Protein AF-0000000083153608 (afdb_homodimer)

Solvent-accessible surface area (backbone atoms only — not comparable to full-atom values): 34907 Å² total; per-residue (Å²): 71,57,31,34,31,32,34,51,90,49,41,59,46,81,42,80,41,82,77,80,78,52,53,48,56,18,27,25,26,40,31,44,15,22,18,62,58,73,62,47,35,46,51,29,37,45,36,72,68,65,76,63,88,48,70,56,40,60,55,34,66,83,38,33,30,52,26,29,13,28,4,29,33,32,61,43,64,15,85,70,46,63,74,66,52,63,70,40,47,33,28,23,32,25,62,75,65,40,88,43,17,21,40,23,45,51,22,41,26,44,56,56,38,36,26,51,46,38,88,87,58,53,43,72,40,40,10,50,30,37,58,31,41,50,35,22,46,44,40,44,39,65,67,65,56,49,57,46,59,55,45,44,44,91,56,79,41,47,33,37,29,32,32,19,27,38,64,38,24,38,35,34,46,45,49,32,53,53,5,43,43,24,27,35,44,28,26,24,58,92,21,37,71,60,40,60,75,64,57,51,60,93,57,40,24,46,77,37,55,48,87,70,37,51,68,52,30,35,49,46,51,53,50,47,38,44,74,58,73,37,92,68,32,47,41,33,39,30,60,61,77,42,73,60,57,48,53,25,47,33,71,56,39,31,78,70,14,40,40,35,26,64,51,88,77,86,80,80,35,71,63,26,39,80,47,67,36,57,58,54,11,38,68,52,37,87,96,47,61,77,32,35,59,39,33,28,53,49,27,52,46,48,31,52,25,47,64,73,65,69,41,75,55,49,51,67,44,80,43,66,44,7,60,75,25,47,36,60,51,41,46,38,49,74,70,61,66,60,66,48,47,36,52,30,24,42,35,65,52,16,87,92,49,128,74,55,31,34,32,32,32,51,88,48,40,59,47,80,42,80,40,80,76,79,78,53,52,47,57,18,27,25,26,41,33,44,17,22,16,63,57,72,62,46,35,47,49,27,38,44,36,72,67,65,77,62,88,49,70,57,40,59,57,33,66,83,37,33,30,52,26,29,14,26,5,28,30,32,61,44,63,16,83,70,47,63,74,68,52,62,71,41,47,31,30,23,31,26,62,75,66,39,88,43,18,22,39,22,46,50,23,39,25,43,54,54,36,38,26,50,45,40,88,87,58,51,43,70,40,40,12,49,30,37,58,30,41,50,34,22,46,45,40,45,38,66,68,66,58,48,56,45,58,55,45,44,45,91,59,79,40,47,33,37,29,34,30,19,26,38,64,39,24,38,36,34,46,46,49,32,52,52,6,43,42,23,28,35,44,28,25,25,56,93,24,38,72,61,41,59,76,62,57,50,60,93,59,41,23,46,77,38,55,49,85,68,38,50,69,53,30,34,50,45,52,54,51,47,37,43,75,58,73,37,92,69,32,46,40,33,38,32,57,61,77,41,72,60,57,48,54,26,47,33,72,55,38,32,79,70,13,39,41,33,25,64,51,87,76,85,80,82,37,70,63,25,40,81,46,68,38,58,59,53,10,37,67,50,36,86,96,46,61,77,32,36,59,39,32,28,49,48,28,51,46,49,29,53,25,47,64,73,64,69,42,75,55,49,52,69,45,81,43,65,45,7,61,74,26,47,36,60,51,42,47,38,50,75,70,61,67,61,65,47,47,37,51,29,25,41,35,67,51,16,88,92,49,127

InterPro domains:
  IPR011032 GroES-like superfamily [SSF50129] (9-169)
  IPR013154 Alcohol dehydrogenase-like, N-terminal [PF08240] (24-118)
  IPR020843 Enoylreductase domain [SM00829] (9-341)
  IPR036291 NAD(P)-binding domain superfamily [SSF51735] (121-262)
  IPR047122 Trans-enoyl reductase-like [PTHR45348] (12-350)
  IPR047122 Trans-enoyl reductase-like [cd08249] (1-347)

Secondary structure (DSSP, 8-state):
-EEEEEETTTEEEEEE-PPP---TTEEEEEEEEEE--THHHHHHHHHHTT----HHHHHHHT-B----EEEEEEEEE-TT--S--TT-EEEEEPPTTSSS-SSBSEEEEEGGGEEE--TTS-HHHHTTSHHHHHHHHIIIIIIS-PPPTTS--SS---EEEETTTSHHHHHHHHHHHHTT---EEEEESTTHHHHHTT--GGGT-EEEEGGG-HHHHHHHHHHHHHHTT-S---EEEESS-SHHHHHHHHHHSPTT-EEEESS------TTSEEEE--GGGGGT-TTS---HHHHHHHHHHHHHHHHHTS-----EEE-TTGGGGHHHHHHHHHTT--SS-EEEEEGGGSTT--/-EEEEEETTTEEEEEE-PPP---TTEEEEEEEEEE--THHHHHHHHHHHT----HHHHHHTT-B----EEEEEEEEE-TT--S--TT-EEEEEPPTTSSS-SSBSEEEEEGGGEEE--TTS-HHHHTTSHHHHHHHHIIIIIIS-PPPTTS--SS---EEEETTTSHHHHHHHHHHHHTT---EEEEESTTHHHHHTT--GGGT-EEEEGGG-HHHHHHHHHHHHHHTT-S---EEEESS-SHHHHHHHHHHSPTT-EEEESS------TTSEEEE--GGGGGT-TTS---HHHHHHHHHHHHHHHHHTS-----EEE-TTGGGGHHHHHHHHHTT--SS-EEEEEGGGSTT--

Nearest PDB structures (foldseek):
  5dp1-assembly1_A  TM=7.766E-01  e=2.001E-20  Moorena producens 3L
  3tqh-assembly1_A  TM=8.053E-01  e=3.358E-19  Coxiella burnetii
  8a3o-assembly1_A  TM=7.713E-01  e=1.106E-17  Homo sapiens
  7nd2-assembly1_D  TM=7.611E-01  e=5.123E-17  Homo sapiens
  8a3o-assembly1_B  TM=7.870E-01  e=7.153E-16  Homo sapiens

Organism: NCBI:txid41062

Sequence (708 aa):
MKEAINFAGPVVKIVDSPIPEPNDDQILIKVIVSGSNPKDWKIPDIVAAGDSNMAMFQAAKAGLNQGDDIAGIVEKVGSNVFEFKPGDRVAAFHEMCTTGGSYAEYAISWSHTTFHLPNHISFEEAATIPLAALTAAVSLYAHHRLPSPWTPALNPIPLIVYGASGAVGSYAIKLACNSNVHPIIAVAGKGSHYVESLIDRSKGDTIVDYRQGVEATAKGISSSLKQAGHTSVWHAIDAAIVPQSAEVLRRVVAPGGQIDFILPNDFDVAPATKSVTSVGSVHNQPEFENNEELGYVFSRYISRALQNGGLSGHPFEIRPGGLEGVEEALRDLKDGRASAMKYVFRIADTPGVEMKEAINFAGPVVKIVDSPIPEPNDDQILIKVIVSGSNPKDWKIPDIVAAGDSNMAMFQAAKAGLNQGDDIAGIVEKVGSNVFEFKPGDRVAAFHEMCTTGGSYAEYAISWSHTTFHLPNHISFEEAATIPLAALTAAVSLYAHHRLPSPWTPALNPIPLIVYGASGAVGSYAIKLACNSNVHPIIAVAGKGSHYVESLIDRSKGDTIVDYRQGVEATAKGISSSLKQAGHTSVWHAIDAAIVPQSAEVLRRVVAPGGQIDFILPNDFDVAPATKSVTSVGSVHNQPEFENNEELGYVFSRYISRALQNGGLSGHPFEIRPGGLEGVEEALRDLKDGRASAMKYVFRIADTPGVE

Structure (mmCIF, N/CA/C/O backbone):
data_AF-0000000083153608-model_v1
#
loop_
_entity.id
_entity.type
_entity.pdbx_description
1 polymer 'GroES-like protein'
#
loop_
_atom_site.group_PDB
_atom_site.id
_atom_site.type_symbol
_atom_site.label_atom_id
_atom_site.label_alt_id
_atom_site.label_comp_id
_atom_site.label_asym_id
_atom_site.label_entity_id
_atom_site.label_seq_id
_atom_site.pdbx_PDB_ins_code
_atom_site.Cartn_x
_atom_site.Cartn_y
_atom_site.Cartn_z
_atom_site.occupancy
_atom_site.B_iso_or_equiv
_atom_site.auth_seq_id
_atom_site.auth_comp_id
_atom_site.auth_asym_id
_atom_site.auth_atom_id
_atom_site.pdbx_PDB_model_num
ATOM 1 N N . MET A 1 1 ? 22.844 27.875 -1.49 1 97.25 1 MET A N 1
ATOM 2 C CA . MET A 1 1 ? 21.422 27.953 -1.776 1 97.25 1 MET A CA 1
ATOM 3 C C . MET A 1 1 ? 20.703 28.797 -0.724 1 97.25 1 MET A C 1
ATOM 5 O O . MET A 1 1 ? 21.172 28.906 0.413 1 97.25 1 MET A O 1
ATOM 9 N N . LYS A 1 2 ? 19.656 29.406 -1.128 1 98.31 2 LYS A N 1
ATOM 10 C CA . LYS A 1 2 ? 18.844 30.109 -0.139 1 98.31 2 LYS A CA 1
ATOM 11 C C . LYS A 1 2 ? 18.062 29.109 0.722 1 98.31 2 LYS A C 1
ATOM 13 O O . LYS A 1 2 ? 17.578 28.094 0.22 1 98.31 2 LYS A O 1
ATOM 18 N N . GLU A 1 3 ? 17.984 29.406 1.999 1 98.31 3 GLU A N 1
ATOM 19 C CA . GLU A 1 3 ? 17.297 28.578 2.99 1 98.31 3 GLU A CA 1
ATOM 20 C C . GLU A 1 3 ? 16.672 29.438 4.078 1 98.31 3 GLU A C 1
ATOM 22 O O . GLU A 1 3 ? 17.25 30.438 4.508 1 98.31 3 GLU A O 1
ATOM 27 N N . ALA A 1 4 ? 15.5 29.062 4.457 1 98.5 4 ALA A N 1
ATOM 28 C CA . ALA A 1 4 ? 14.828 29.75 5.562 1 98.5 4 ALA A CA 1
ATOM 29 C C . ALA A 1 4 ? 15.047 29 6.879 1 98.5 4 ALA A C 1
ATOM 31 O O . ALA A 1 4 ? 14.812 27.797 6.965 1 98.5 4 ALA A O 1
ATOM 32 N N . ILE A 1 5 ? 15.477 29.719 7.887 1 97.56 5 ILE A N 1
ATOM 33 C CA . ILE A 1 5 ? 15.656 29.172 9.227 1 97.56 5 ILE A CA 1
ATOM 34 C C . ILE A 1 5 ? 14.594 29.75 10.164 1 97.56 5 ILE A C 1
ATOM 36 O O . ILE A 1 5 ? 14.445 30.969 10.273 1 97.56 5 ILE A O 1
ATOM 40 N N . ASN A 1 6 ? 13.891 28.844 10.82 1 96.62 6 ASN A N 1
ATOM 41 C CA . ASN A 1 6 ? 12.773 29.219 11.688 1 96.62 6 ASN A CA 1
ATOM 42 C C . ASN A 1 6 ? 13.219 29.391 13.141 1 96.62 6 ASN A C 1
ATOM 44 O O . ASN A 1 6 ? 13.992 28.578 13.648 1 96.62 6 ASN A O 1
ATOM 48 N N . PHE A 1 7 ? 12.711 30.406 13.766 1 94.44 7 PHE A N 1
ATOM 49 C CA . PHE A 1 7 ? 12.891 30.672 15.188 1 94.44 7 PHE A CA 1
ATOM 50 C C . PHE A 1 7 ? 11.547 30.922 15.875 1 94.44 7 PHE A C 1
ATOM 52 O O . PHE A 1 7 ? 10.523 31.062 15.203 1 94.44 7 PHE A O 1
ATOM 59 N N . ALA A 1 8 ? 11.562 31.016 17.203 1 92.94 8 ALA A N 1
ATOM 60 C CA . ALA A 1 8 ? 10.359 31.25 17.984 1 92.94 8 ALA A CA 1
ATOM 61 C C . ALA A 1 8 ? 9.773 32.625 17.688 1 92.94 8 ALA A C 1
ATOM 63 O O . ALA A 1 8 ? 10.516 33.594 17.469 1 92.94 8 ALA A O 1
ATOM 64 N N . GLY A 1 9 ? 8.523 32.594 17.891 1 87.56 9 GLY A N 1
ATOM 65 C CA . GLY A 1 9 ? 7.906 33.906 17.672 1 87.56 9 GLY A CA 1
ATOM 66 C C . GLY A 1 9 ? 6.789 33.875 16.656 1 87.56 9 GLY A C 1
ATOM 67 O O . GLY A 1 9 ? 5.652 34.25 16.953 1 87.56 9 GLY A O 1
ATOM 68 N N . PRO A 1 10 ? 7.074 33.219 15.656 1 93.94 10 PRO A N 1
ATOM 69 C CA . PRO A 1 10 ? 7.926 32.781 14.547 1 93.94 10 PRO A CA 1
ATOM 70 C C . PRO A 1 10 ? 8.766 33.906 13.969 1 93.94 10 PRO A C 1
ATOM 72 O O . PRO A 1 10 ? 8.242 35 13.68 1 93.94 10 PRO A O 1
ATOM 75 N N . VAL A 1 11 ? 9.93 33.875 13.859 1 96.25 11 VAL A N 1
ATOM 76 C CA . VAL A 1 11 ? 10.93 34.688 13.164 1 96.25 11 VAL A CA 1
ATOM 77 C C . VAL A 1 11 ? 11.688 33.812 12.164 1 96.25 11 VAL A C 1
ATOM 79 O O . VAL A 1 11 ? 12.047 32.688 12.469 1 96.25 11 VAL A O 1
ATOM 82 N N . VAL A 1 12 ? 11.797 34.312 10.898 1 97.69 12 VAL A N 1
ATOM 83 C CA . VAL A 1 12 ? 12.477 33.531 9.867 1 97.69 12 VAL A CA 1
ATOM 84 C C . VAL A 1 12 ? 13.656 34.312 9.312 1 97.69 12 VAL A C 1
ATOM 86 O O . VAL A 1 12 ? 13.523 35.5 9.008 1 97.69 12 VAL A O 1
ATOM 89 N N . LYS A 1 13 ? 14.75 33.719 9.242 1 97.56 13 LYS A N 1
ATOM 90 C CA . LYS A 1 13 ? 15.945 34.281 8.641 1 97.56 13 LYS A CA 1
ATOM 91 C C . LYS A 1 13 ? 16.312 33.562 7.352 1 97.56 13 LYS A C 1
ATOM 93 O O . LYS A 1 13 ? 16.406 32.344 7.336 1 97.56 13 LYS A O 1
ATOM 98 N N . ILE A 1 14 ? 16.5 34.312 6.285 1 98.06 14 ILE A N 1
ATOM 99 C CA . ILE A 1 14 ? 16.969 33.75 5.035 1 98.06 14 ILE A CA 1
ATOM 100 C C . ILE A 1 14 ? 18.5 33.719 5.023 1 98.06 14 ILE A C 1
ATOM 102 O O . ILE A 1 14 ? 19.141 34.781 5.203 1 98.06 14 ILE A O 1
ATOM 106 N N . VAL A 1 15 ? 19.031 32.562 4.797 1 97.44 15 VAL A N 1
ATOM 107 C CA . VAL A 1 15 ? 20.484 32.438 4.824 1 97.44 15 VAL A CA 1
ATOM 108 C C . VAL A 1 15 ? 20.969 31.75 3.555 1 97.44 15 VAL A C 1
ATOM 110 O O . VAL A 1 15 ? 20.156 31.188 2.801 1 97.44 15 VAL A O 1
ATOM 113 N N . ASP A 1 16 ? 22.25 31.844 3.285 1 97.38 16 ASP A N 1
ATOM 114 C CA . ASP A 1 16 ? 22.906 31 2.283 1 97.38 16 ASP A CA 1
ATOM 115 C C . ASP A 1 16 ? 23.5 29.75 2.918 1 97.38 16 ASP A C 1
ATOM 117 O O . ASP A 1 16 ? 24.297 29.844 3.857 1 97.38 16 ASP A O 1
ATOM 121 N N . SER A 1 17 ? 23.094 28.641 2.475 1 97.12 17 SER A N 1
ATOM 122 C CA . SER A 1 17 ? 23.547 27.375 3.002 1 97.12 17 SER A CA 1
ATOM 123 C C . SER A 1 17 ? 24.094 26.484 1.891 1 97.12 17 SER A C 1
ATOM 125 O O . SER A 1 17 ? 23.75 26.656 0.721 1 97.12 17 SER A O 1
ATOM 127 N N . PRO A 1 18 ? 25.047 25.578 2.225 1 97.88 18 PRO A N 1
ATOM 128 C CA . PRO A 1 18 ? 25.438 24.594 1.224 1 97.88 18 PRO A CA 1
ATOM 129 C C . PRO A 1 18 ? 24.281 23.688 0.81 1 97.88 18 PRO A C 1
ATOM 131 O O . PRO A 1 18 ? 23.391 23.406 1.616 1 97.88 18 PRO A O 1
ATOM 134 N N . ILE A 1 19 ? 24.266 23.266 -0.443 1 98.56 19 ILE A N 1
ATOM 135 C CA . ILE A 1 19 ? 23.297 22.266 -0.874 1 98.56 19 ILE A CA 1
ATOM 136 C C . ILE A 1 19 ? 23.578 20.938 -0.162 1 98.56 19 ILE A C 1
ATOM 138 O O . ILE A 1 19 ? 24.719 20.453 -0.172 1 98.56 19 ILE A O 1
ATOM 142 N N . PRO A 1 20 ? 22.594 20.375 0.489 1 98.38 20 PRO A N 1
ATOM 143 C CA . PRO A 1 20 ? 22.859 19.125 1.213 1 98.38 20 PRO A CA 1
ATOM 144 C C . PRO A 1 20 ? 23.109 17.938 0.28 1 98.38 20 PRO A C 1
ATOM 146 O O . PRO A 1 20 ? 22.797 18.016 -0.91 1 98.38 20 PRO A O 1
ATOM 149 N N . GLU A 1 21 ? 23.766 16.938 0.835 1 98.44 21 GLU A N 1
ATOM 150 C CA . GLU A 1 21 ? 24.031 15.695 0.124 1 98.44 21 GLU A CA 1
ATOM 151 C C . GLU A 1 21 ? 23.172 14.555 0.679 1 98.44 21 GLU A C 1
ATOM 153 O O . GLU A 1 21 ? 23.156 14.312 1.888 1 98.44 21 GLU A O 1
ATOM 158 N N . PRO A 1 22 ? 22.5 13.883 -0.179 1 98.62 22 PRO A N 1
ATOM 159 C CA . PRO A 1 22 ? 21.719 12.742 0.325 1 98.62 22 PRO A CA 1
ATOM 160 C C . PRO A 1 22 ? 22.594 11.562 0.724 1 98.62 22 PRO A C 1
ATOM 162 O O . PRO A 1 22 ? 23.641 11.328 0.112 1 98.62 22 PRO A O 1
ATOM 165 N N . ASN A 1 23 ? 22.219 10.852 1.74 1 98.56 23 ASN A N 1
ATOM 166 C CA . ASN A 1 23 ? 22.859 9.578 2.02 1 98.56 23 ASN A CA 1
ATOM 167 C C . ASN A 1 23 ? 22.391 8.492 1.057 1 98.56 23 ASN A C 1
ATOM 169 O O . ASN A 1 23 ? 21.734 8.781 0.058 1 98.56 23 ASN A O 1
ATOM 173 N N . ASP A 1 24 ? 22.688 7.242 1.267 1 98.38 24 ASP A N 1
ATOM 174 C CA . ASP A 1 24 ? 22.484 6.156 0.312 1 98.38 24 ASP A CA 1
ATOM 175 C C . ASP A 1 24 ? 21 5.898 0.086 1 98.38 24 ASP A C 1
ATOM 177 O O . ASP A 1 24 ? 20.609 5.359 -0.953 1 98.38 24 ASP A O 1
ATOM 181 N N . ASP A 1 25 ? 20.172 6.273 1.054 1 98.38 25 ASP A N 1
ATOM 182 C CA . ASP A 1 25 ? 18.75 5.934 0.996 1 98.38 25 ASP A CA 1
ATOM 183 C C . ASP A 1 25 ? 17.891 7.18 0.793 1 98.38 25 ASP A C 1
ATOM 185 O O . ASP A 1 25 ? 16.672 7.113 0.868 1 98.38 25 ASP A O 1
ATOM 189 N N . GLN A 1 26 ? 18.484 8.312 0.516 1 98.88 26 GLN A N 1
ATOM 190 C CA . GLN A 1 26 ? 17.797 9.594 0.45 1 98.88 26 GLN A CA 1
ATOM 191 C C . GLN A 1 26 ? 17.828 10.164 -0.965 1 98.88 26 GLN A C 1
ATOM 193 O O . GLN A 1 26 ? 18.5 9.625 -1.844 1 98.88 26 GLN A O 1
ATOM 198 N N . ILE A 1 27 ? 17.047 11.172 -1.155 1 98.94 27 ILE A N 1
ATOM 199 C CA . ILE A 1 27 ? 16.859 11.867 -2.426 1 98.94 27 ILE A CA 1
ATOM 200 C C . ILE A 1 27 ? 17.047 13.367 -2.225 1 98.94 27 ILE A C 1
ATOM 202 O O . ILE A 1 27 ? 16.531 13.945 -1.269 1 98.94 27 ILE A O 1
ATOM 206 N N . LEU A 1 28 ? 17.875 13.953 -3.012 1 98.94 28 LEU A N 1
ATOM 207 C CA . LEU A 1 28 ? 17.938 15.406 -3.115 1 98.94 28 LEU A CA 1
ATOM 208 C C . LEU A 1 28 ? 16.938 15.922 -4.145 1 98.94 28 LEU A C 1
ATOM 210 O O . LEU A 1 28 ? 16.922 15.461 -5.293 1 98.94 28 LEU A O 1
ATOM 214 N N . ILE A 1 29 ? 16.125 16.828 -3.758 1 99 29 ILE A N 1
ATOM 215 C CA . ILE A 1 29 ? 15.062 17.344 -4.621 1 99 29 ILE A CA 1
ATOM 216 C C . ILE A 1 29 ? 15.234 18.844 -4.816 1 99 29 ILE A C 1
ATOM 218 O O . ILE A 1 29 ? 15.445 19.594 -3.854 1 99 29 ILE A O 1
ATOM 222 N N . LYS A 1 30 ? 15.281 19.312 -6.016 1 98.94 30 LYS A N 1
ATOM 223 C CA . LYS A 1 30 ? 15.102 20.734 -6.285 1 98.94 30 LYS A CA 1
ATOM 224 C C . LYS A 1 30 ? 13.672 21.172 -5.977 1 98.94 30 LYS A C 1
ATOM 226 O O . LYS A 1 30 ? 12.734 20.797 -6.688 1 98.94 30 LYS A O 1
ATOM 231 N N . VAL A 1 31 ? 13.531 21.938 -4.961 1 98.94 31 VAL A N 1
ATOM 232 C CA . VAL A 1 31 ? 12.203 22.297 -4.469 1 98.94 31 VAL A CA 1
ATOM 233 C C . VAL A 1 31 ? 11.578 23.344 -5.395 1 98.94 31 VAL A C 1
ATOM 235 O O . VAL A 1 31 ? 12.164 24.391 -5.637 1 98.94 31 VAL A O 1
ATOM 238 N N . ILE A 1 32 ? 10.438 23.031 -5.914 1 98.94 32 ILE A N 1
ATOM 239 C CA . ILE A 1 32 ? 9.68 24 -6.691 1 98.94 32 ILE A CA 1
ATOM 240 C C . ILE A 1 32 ? 8.68 24.719 -5.789 1 98.94 32 ILE A C 1
ATOM 242 O O . ILE A 1 32 ? 8.609 25.953 -5.785 1 98.94 32 ILE A O 1
ATOM 246 N N . VAL A 1 33 ? 7.965 23.969 -5.008 1 98.94 33 VAL A N 1
ATOM 247 C CA . VAL A 1 33 ? 7.008 24.531 -4.059 1 98.94 33 VAL A CA 1
ATOM 248 C C . VAL A 1 33 ? 7.152 23.828 -2.709 1 98.94 33 VAL A C 1
ATOM 250 O O . VAL A 1 33 ? 7.328 22.609 -2.652 1 98.94 33 VAL A O 1
ATOM 253 N N . SER A 1 34 ? 7.129 24.547 -1.639 1 98.94 34 SER A N 1
ATOM 254 C CA . SER A 1 34 ? 7.113 24.016 -0.277 1 98.94 34 SER A CA 1
ATOM 255 C C . SER A 1 34 ? 5.797 24.344 0.422 1 98.94 34 SER A C 1
ATOM 257 O O . SER A 1 34 ? 5.23 25.422 0.232 1 98.94 34 SER A O 1
ATOM 259 N N . GLY A 1 35 ? 5.301 23.375 1.188 1 98.88 35 GLY A N 1
ATOM 260 C CA . GLY A 1 35 ? 4.098 23.594 1.971 1 98.88 35 GLY A CA 1
ATOM 261 C C . GLY A 1 35 ? 4.383 23.906 3.43 1 98.88 35 GLY A C 1
ATOM 262 O O . GLY A 1 35 ? 5.449 23.562 3.941 1 98.88 35 GLY A O 1
ATOM 263 N N . SER A 1 36 ? 3.457 24.562 4.098 1 98.62 36 SER A N 1
ATOM 264 C CA . SER A 1 36 ? 3.59 24.906 5.512 1 98.62 36 SER A CA 1
ATOM 265 C C . SER A 1 36 ? 2.68 24.031 6.375 1 98.62 36 SER A C 1
ATOM 267 O O . SER A 1 36 ? 1.709 23.453 5.879 1 98.62 36 SER A O 1
ATOM 269 N N . ASN A 1 37 ? 2.992 23.906 7.578 1 97.44 37 ASN A N 1
ATOM 270 C CA . ASN A 1 37 ? 2.209 23.203 8.594 1 97.44 37 ASN A CA 1
ATOM 271 C C . ASN A 1 37 ? 2.242 23.953 9.93 1 97.44 37 ASN A C 1
ATOM 273 O O . ASN A 1 37 ? 3.182 24.703 10.211 1 97.44 37 ASN A O 1
ATOM 277 N N . PRO A 1 38 ? 1.274 23.719 10.781 1 94.88 38 PRO A N 1
ATOM 278 C CA . PRO A 1 38 ? 1.263 24.359 12.102 1 94.88 38 PRO A CA 1
ATOM 279 C C . PRO A 1 38 ? 2.516 24.047 12.914 1 94.88 38 PRO A C 1
ATOM 281 O O . PRO A 1 38 ? 3.012 24.906 13.648 1 94.88 38 PRO A O 1
ATOM 284 N N . LYS A 1 39 ? 3.059 22.875 12.766 1 92.81 39 LYS A N 1
ATOM 285 C CA . LYS A 1 39 ? 4.227 22.5 13.555 1 92.81 39 LYS A CA 1
ATOM 286 C C . LYS A 1 39 ? 5.414 23.406 13.25 1 92.81 39 LYS A C 1
ATOM 288 O O . LYS A 1 39 ? 6.352 23.5 14.039 1 92.81 39 LYS A O 1
ATOM 293 N N . ASP A 1 40 ? 5.379 24.078 12.102 1 96.38 40 ASP A N 1
ATOM 294 C CA . ASP A 1 40 ? 6.5 24.891 11.664 1 96.38 40 ASP A CA 1
ATOM 295 C C . ASP A 1 40 ? 6.711 26.078 12.602 1 96.38 40 ASP A C 1
ATOM 297 O O . ASP A 1 40 ? 7.832 26.562 12.773 1 96.38 40 ASP A O 1
ATOM 301 N N . TRP A 1 41 ? 5.617 26.641 13.156 1 94.75 41 TRP A N 1
ATOM 302 C CA . TRP A 1 41 ? 5.77 27.719 14.141 1 94.75 41 TRP A CA 1
ATOM 303 C C . TRP A 1 41 ? 5.656 27.172 15.562 1 94.75 41 TRP A C 1
ATOM 305 O O . TRP A 1 41 ? 6.246 27.734 16.484 1 94.75 41 TRP A O 1
ATOM 315 N N . LYS A 1 42 ? 4.961 26.031 15.75 1 91.62 42 LYS A N 1
ATOM 316 C CA . LYS A 1 42 ? 4.711 25.484 17.078 1 91.62 42 LYS A CA 1
ATOM 317 C C . LYS A 1 42 ? 5.988 24.922 17.688 1 91.62 42 LYS A C 1
ATOM 319 O O . LYS A 1 42 ? 6.27 25.156 18.875 1 91.62 42 LYS A O 1
ATOM 324 N N . ILE A 1 43 ? 6.77 24.188 16.922 1 90.94 43 ILE A N 1
ATOM 325 C CA . ILE A 1 43 ? 7.938 23.484 17.438 1 90.94 43 ILE A CA 1
ATOM 326 C C . ILE A 1 43 ? 8.969 24.5 17.953 1 90.94 43 ILE A C 1
ATOM 328 O O . ILE A 1 43 ? 9.445 24.391 19.078 1 90.94 43 ILE A O 1
ATOM 332 N N . PRO A 1 44 ? 9.281 25.516 17.156 1 92.12 44 PRO A N 1
ATOM 333 C CA . PRO A 1 44 ? 10.195 26.531 17.688 1 92.12 44 PRO A CA 1
ATOM 334 C C . PRO A 1 44 ? 9.688 27.172 18.984 1 92.12 44 PRO A C 1
ATOM 336 O O . PRO A 1 44 ? 10.469 27.391 19.906 1 92.12 44 PRO A O 1
ATOM 339 N N . ASP A 1 45 ? 8.43 27.422 19.047 1 91.12 45 ASP A N 1
ATOM 340 C CA . ASP A 1 45 ? 7.855 28.047 20.234 1 91.12 45 ASP A CA 1
ATOM 341 C C . ASP A 1 45 ? 7.949 27.109 21.438 1 91.12 45 ASP A C 1
ATOM 343 O O . ASP A 1 45 ? 8.258 27.547 22.547 1 91.12 45 ASP A O 1
ATOM 347 N N . ILE A 1 46 ? 7.672 25.875 21.203 1 87.19 46 ILE A N 1
ATOM 348 C CA . ILE A 1 46 ? 7.715 24.875 22.266 1 87.19 46 ILE A CA 1
ATOM 349 C C . ILE A 1 46 ? 9.141 24.734 22.781 1 87.19 46 ILE A C 1
ATOM 351 O O . ILE A 1 46 ? 9.367 24.703 24 1 87.19 46 ILE A O 1
ATOM 355 N N . VAL A 1 47 ? 10.047 24.703 21.922 1 86.12 47 VAL A N 1
ATOM 356 C CA . VAL A 1 47 ? 11.453 24.547 22.281 1 86.12 47 VAL A CA 1
ATOM 357 C C . VAL A 1 47 ? 11.922 25.766 23.078 1 86.12 47 VAL A C 1
ATOM 359 O O . VAL A 1 47 ? 12.641 25.625 24.062 1 86.12 47 VAL A O 1
ATOM 362 N N . ALA A 1 48 ? 11.578 26.906 22.672 1 86.62 48 ALA A N 1
ATOM 363 C CA . ALA A 1 48 ? 11.969 28.141 23.328 1 86.62 48 ALA A CA 1
ATOM 364 C C . ALA A 1 48 ? 11.406 28.219 24.734 1 86.62 48 ALA A C 1
ATOM 366 O O . ALA A 1 48 ? 12.031 28.781 25.641 1 86.62 48 ALA A O 1
ATOM 367 N N . ALA A 1 49 ? 10.352 27.625 24.938 1 83.81 49 ALA A N 1
ATOM 368 C CA . ALA A 1 49 ? 9.695 27.656 26.234 1 83.81 49 ALA A CA 1
ATOM 369 C C . ALA A 1 49 ? 10.352 26.672 27.203 1 83.81 49 ALA A C 1
ATOM 371 O O . ALA A 1 49 ? 10.156 26.75 28.422 1 83.81 49 ALA A O 1
ATOM 372 N N . GLY A 1 50 ? 11.32 25.844 26.797 1 73.94 50 GLY A N 1
ATOM 373 C CA . GLY A 1 50 ? 12.055 24.922 27.656 1 73.94 50 GLY A CA 1
ATOM 374 C C . GLY A 1 50 ? 11.219 23.734 28.094 1 73.94 50 GLY A C 1
ATOM 375 O O . GLY A 1 50 ? 11.547 23.078 29.094 1 73.94 50 GLY A O 1
ATOM 376 N N . ASP A 1 51 ? 10.195 23.391 27.562 1 62.19 51 ASP A N 1
ATOM 377 C CA . ASP A 1 51 ? 9.188 22.453 28.062 1 62.19 51 ASP A CA 1
ATOM 378 C C . ASP A 1 51 ? 9.422 21.062 27.5 1 62.19 51 ASP A C 1
ATOM 380 O O . ASP A 1 51 ? 8.617 20.156 27.719 1 62.19 51 ASP A O 1
ATOM 384 N N . SER A 1 52 ? 10.562 20.812 26.766 1 63.94 52 SER A N 1
ATOM 385 C CA . SER A 1 52 ? 10.617 19.469 26.219 1 63.94 52 SER A CA 1
ATOM 386 C C . SER A 1 52 ? 12.039 18.906 26.25 1 63.94 52 SER A C 1
ATOM 388 O O . SER A 1 52 ? 13.008 19.641 26.078 1 63.94 52 SER A O 1
ATOM 390 N N . ASN A 1 53 ? 12.141 17.688 26.609 1 64.75 53 ASN A N 1
ATOM 391 C CA . ASN A 1 53 ? 13.414 16.969 26.641 1 64.75 53 ASN A CA 1
ATOM 392 C C . ASN A 1 53 ? 13.609 16.141 25.375 1 64.75 53 ASN A C 1
ATOM 394 O O . ASN A 1 53 ? 14.555 15.344 25.281 1 64.75 53 ASN A O 1
ATOM 398 N N . MET A 1 54 ? 12.773 16.406 24.422 1 69.56 54 MET A N 1
ATOM 399 C CA . MET A 1 54 ? 12.906 15.594 23.203 1 69.56 54 MET A CA 1
ATOM 400 C C . MET A 1 54 ? 14.078 16.062 22.359 1 69.56 54 MET A C 1
ATOM 402 O O . MET A 1 54 ? 14.289 17.266 22.203 1 69.56 54 MET A O 1
ATOM 406 N N . ALA A 1 55 ? 14.945 15.117 21.906 1 64.81 55 ALA A N 1
ATOM 407 C CA . ALA A 1 55 ? 16.141 15.398 21.109 1 64.81 55 ALA A CA 1
ATOM 408 C C . ALA A 1 55 ? 15.82 16.281 19.922 1 64.81 55 ALA A C 1
ATOM 410 O O . ALA A 1 55 ? 16.578 17.203 19.609 1 64.81 55 ALA A O 1
ATOM 411 N N . MET A 1 56 ? 14.688 16.078 19.328 1 65.94 56 MET A N 1
ATOM 412 C CA . MET A 1 56 ? 14.289 16.859 18.156 1 65.94 56 MET A CA 1
ATOM 413 C C . MET A 1 56 ? 14.117 18.328 18.516 1 65.94 56 MET A C 1
ATOM 415 O O . MET A 1 56 ? 14.461 19.203 17.734 1 65.94 56 MET A O 1
ATOM 419 N N . PHE A 1 57 ? 13.797 18.594 19.719 1 68.31 57 PHE A N 1
ATOM 420 C CA . PHE A 1 57 ? 13.578 19.953 20.188 1 68.31 57 PHE A CA 1
ATOM 421 C C . PHE A 1 57 ? 14.906 20.641 20.469 1 68.31 57 PHE A C 1
ATOM 423 O O . PHE A 1 57 ? 15.055 21.844 20.203 1 68.31 57 PHE A O 1
ATOM 430 N N . GLN A 1 58 ? 15.852 19.859 20.781 1 70.56 58 GLN A N 1
ATOM 431 C CA . GLN A 1 58 ? 17.172 20.453 21.031 1 70.56 58 GLN A CA 1
ATOM 432 C C . GLN A 1 58 ? 17.781 20.953 19.734 1 70.56 58 GLN A C 1
ATOM 434 O O . GLN A 1 58 ? 18.406 22.031 19.703 1 70.56 58 GLN A O 1
ATOM 439 N N . ALA A 1 59 ? 17.469 20.234 18.641 1 71.44 59 ALA A N 1
ATOM 440 C CA . ALA A 1 59 ? 18 20.625 17.328 1 71.44 59 ALA A CA 1
ATOM 441 C C . ALA A 1 59 ? 17.375 21.938 16.859 1 71.44 59 ALA A C 1
ATOM 443 O O . ALA A 1 59 ? 18 22.703 16.125 1 71.44 59 ALA A O 1
ATOM 444 N N . ALA A 1 60 ? 16.234 22.234 17.391 1 76.06 60 ALA A N 1
ATOM 445 C CA . ALA A 1 60 ? 15.492 23.406 16.922 1 76.06 60 ALA A CA 1
ATOM 446 C C . ALA A 1 60 ? 15.844 24.641 17.734 1 76.06 60 ALA A C 1
ATOM 448 O O . ALA A 1 60 ? 15.508 25.766 17.359 1 76.06 60 ALA A O 1
ATOM 449 N N . LYS A 1 61 ? 16.562 24.453 18.828 1 78.44 61 LYS A N 1
ATOM 450 C CA . LYS A 1 61 ? 16.891 25.562 19.719 1 78.44 61 LYS A CA 1
ATOM 451 C C . LYS A 1 61 ? 17.734 26.609 18.984 1 78.44 61 LYS A C 1
ATOM 453 O O . LYS A 1 61 ? 17.547 27.812 19.188 1 78.44 61 LYS A O 1
ATOM 458 N N . ALA A 1 62 ? 18.641 26.188 18.156 1 83.94 62 ALA A N 1
ATOM 459 C CA . ALA A 1 62 ? 19.531 27.109 17.438 1 83.94 62 ALA A CA 1
ATOM 460 C C . ALA A 1 62 ? 18.906 27.562 16.125 1 83.94 62 ALA A C 1
ATOM 462 O O . ALA A 1 62 ? 19.547 28.281 15.352 1 83.94 62 ALA A O 1
ATOM 463 N N . GLY A 1 63 ? 17.672 27.219 15.93 1 92 63 GLY A N 1
ATOM 464 C CA . GLY A 1 63 ? 17.047 27.5 14.648 1 92 63 GLY A CA 1
ATOM 465 C C . GLY A 1 63 ? 17.172 26.359 13.664 1 92 63 GLY A C 1
ATOM 466 O O . GLY A 1 63 ? 18.219 25.719 13.578 1 92 63 GLY A O 1
ATOM 467 N N . LEU A 1 64 ? 16.094 26.078 12.969 1 95.31 64 LEU A N 1
ATOM 468 C CA . LEU A 1 64 ? 16.062 24.969 12.023 1 95.31 64 LEU A CA 1
ATOM 469 C C . LEU A 1 64 ? 15.055 25.219 10.914 1 95.31 64 LEU A C 1
ATOM 471 O O . LEU A 1 64 ? 14.016 25.844 11.141 1 95.31 64 LEU A O 1
ATOM 475 N N . ASN A 1 65 ? 15.438 24.859 9.711 1 97.5 65 ASN A N 1
ATOM 476 C CA . ASN A 1 65 ? 14.445 24.812 8.641 1 97.5 65 ASN A CA 1
ATOM 477 C C . ASN A 1 65 ? 13.328 23.828 8.969 1 97.5 65 ASN A C 1
ATOM 479 O O . ASN A 1 65 ? 13.531 22.609 8.922 1 97.5 65 ASN A O 1
ATOM 483 N N . GLN A 1 66 ? 12.094 24.328 9.25 1 96.69 66 GLN A N 1
ATOM 484 C CA . GLN A 1 66 ? 10.992 23.5 9.719 1 96.69 66 GLN A CA 1
ATOM 485 C C . GLN A 1 66 ? 10.125 23.031 8.547 1 96.69 66 GLN A C 1
ATOM 487 O O . GLN A 1 66 ? 9.156 22.281 8.742 1 96.69 66 GLN A O 1
ATOM 492 N N . GLY A 1 67 ? 10.414 23.453 7.348 1 98.5 67 GLY A N 1
ATOM 493 C CA . GLY A 1 67 ? 9.633 23 6.203 1 98.5 67 GLY A CA 1
ATOM 494 C C . GLY A 1 67 ? 9.758 21.516 5.953 1 98.5 67 GLY A C 1
ATOM 495 O O . GLY A 1 67 ? 10.867 20.969 5.91 1 98.5 67 GLY A O 1
ATOM 496 N N . ASP A 1 68 ? 8.57 20.828 5.742 1 98.75 68 ASP A N 1
ATOM 497 C CA . ASP A 1 68 ? 8.641 19.375 5.609 1 98.75 68 ASP A CA 1
ATOM 498 C C . ASP A 1 68 ? 7.926 18.906 4.352 1 98.75 68 ASP A C 1
ATOM 500 O O . ASP A 1 68 ? 8.094 17.75 3.928 1 98.75 68 ASP A O 1
ATOM 504 N N . ASP A 1 69 ? 7.055 19.656 3.752 1 98.94 69 ASP A N 1
ATOM 505 C CA . ASP A 1 69 ? 6.336 19.281 2.541 1 98.94 69 ASP A CA 1
ATOM 506 C C . ASP A 1 69 ? 7.078 19.75 1.291 1 98.94 69 ASP A C 1
ATOM 508 O O . ASP A 1 69 ? 7.117 20.938 0.993 1 98.94 69 ASP A O 1
ATOM 512 N N . ILE A 1 70 ? 7.598 18.828 0.57 1 98.94 70 ILE A N 1
ATOM 513 C CA . ILE A 1 70 ? 8.406 19.109 -0.616 1 98.94 70 ILE A CA 1
ATOM 514 C C . ILE A 1 70 ? 7.602 18.781 -1.872 1 98.94 70 ILE A C 1
ATOM 516 O O . ILE A 1 70 ? 6.922 17.75 -1.929 1 98.94 70 ILE A O 1
ATOM 520 N N . ALA A 1 71 ? 7.574 19.562 -2.867 1 99 71 ALA A N 1
ATOM 521 C CA . ALA A 1 71 ? 7.188 19.25 -4.238 1 99 71 ALA A CA 1
ATOM 522 C C . ALA A 1 71 ? 8.203 19.781 -5.238 1 99 71 ALA A C 1
ATOM 524 O O . ALA A 1 71 ? 8.547 20.969 -5.199 1 99 71 ALA A O 1
ATOM 525 N N . GLY A 1 72 ? 8.742 18.938 -6.043 1 98.94 72 GLY A N 1
ATOM 526 C CA . GLY A 1 72 ? 9.758 19.391 -6.973 1 98.94 72 GLY A CA 1
ATOM 527 C C . GLY A 1 72 ? 10.297 18.297 -7.867 1 98.94 72 GLY A C 1
ATOM 528 O O . GLY A 1 72 ? 9.547 17.406 -8.289 1 98.94 72 GLY A O 1
ATOM 529 N N . ILE A 1 73 ? 11.539 18.469 -8.25 1 98.94 73 ILE A N 1
ATOM 530 C CA . ILE A 1 73 ? 12.18 17.578 -9.227 1 98.94 73 ILE A CA 1
ATOM 531 C C . ILE A 1 73 ? 13.391 16.906 -8.586 1 98.94 73 ILE A C 1
ATOM 533 O O . ILE A 1 73 ? 14.219 17.562 -7.953 1 98.94 73 ILE A O 1
ATOM 537 N N . VAL A 1 74 ? 13.453 15.586 -8.742 1 98.94 74 VAL A N 1
ATOM 538 C CA . VAL A 1 74 ? 14.594 14.852 -8.211 1 98.94 74 VAL A CA 1
ATOM 539 C C . VAL A 1 74 ? 15.883 15.367 -8.859 1 98.94 74 VAL A C 1
ATOM 541 O O . VAL A 1 74 ? 15.977 15.453 -10.086 1 98.94 74 VAL A O 1
ATOM 544 N N . GLU A 1 75 ? 16.828 15.727 -8.016 1 98.94 75 GLU A N 1
ATOM 545 C CA . GLU A 1 75 ? 18.125 16.203 -8.484 1 98.94 75 GLU A CA 1
ATOM 546 C C . GLU A 1 75 ? 19.188 15.109 -8.391 1 98.94 75 GLU A C 1
ATOM 548 O O . GLU A 1 75 ? 20 14.945 -9.305 1 98.94 75 GLU A O 1
ATOM 553 N N . LYS A 1 76 ? 19.297 14.461 -7.289 1 98.81 76 LYS A N 1
ATOM 554 C CA . LYS A 1 76 ? 20.25 13.398 -6.988 1 98.81 76 LYS A CA 1
ATOM 555 C C . LYS A 1 76 ? 19.609 12.328 -6.113 1 98.81 76 LYS A C 1
ATOM 557 O O . LYS A 1 76 ? 18.703 12.617 -5.32 1 98.81 76 LYS A O 1
ATOM 562 N N . VAL A 1 77 ? 20.062 11.102 -6.32 1 98.81 77 VAL A N 1
ATOM 563 C CA . VAL A 1 77 ? 19.562 10.016 -5.484 1 98.81 77 VAL A CA 1
ATOM 564 C C . VAL A 1 77 ? 20.75 9.242 -4.887 1 98.81 77 VAL A C 1
ATOM 566 O O . VAL A 1 77 ? 21.828 9.18 -5.484 1 98.81 77 VAL A O 1
ATOM 569 N N . GLY A 1 78 ? 20.516 8.711 -3.701 1 98.69 78 GLY A N 1
ATOM 570 C CA . GLY A 1 78 ? 21.5 7.824 -3.094 1 98.69 78 GLY A CA 1
ATOM 571 C C . GLY A 1 78 ? 21.656 6.504 -3.826 1 98.69 78 GLY A C 1
ATOM 572 O O . GLY A 1 78 ? 20.812 6.152 -4.656 1 98.69 78 GLY A O 1
ATOM 573 N N . SER A 1 79 ? 22.656 5.703 -3.424 1 98 79 SER A N 1
ATOM 574 C CA . SER A 1 79 ? 23.047 4.5 -4.156 1 98 79 SER A CA 1
ATOM 575 C C . SER A 1 79 ? 22.016 3.395 -3.986 1 98 79 SER A C 1
ATOM 577 O O . SER A 1 79 ? 21.906 2.506 -4.836 1 98 79 SER A O 1
ATOM 579 N N . ASN A 1 80 ? 21.25 3.457 -2.895 1 97.88 80 ASN A N 1
ATOM 580 C CA . ASN A 1 80 ? 20.266 2.408 -2.635 1 97.88 80 ASN A CA 1
ATOM 581 C C . ASN A 1 80 ? 18.891 2.77 -3.199 1 97.88 80 ASN A C 1
ATOM 583 O O . ASN A 1 80 ? 17.953 1.967 -3.137 1 97.88 80 ASN A O 1
ATOM 587 N N . VAL A 1 81 ? 18.75 3.967 -3.727 1 98.44 81 VAL A N 1
ATOM 588 C CA . VAL A 1 81 ? 17.484 4.402 -4.301 1 98.44 81 VAL A CA 1
ATOM 589 C C . VAL A 1 81 ? 17.312 3.799 -5.695 1 98.44 81 VAL A C 1
ATOM 591 O O . VAL A 1 81 ? 18.188 3.953 -6.555 1 98.44 81 VAL A O 1
ATOM 594 N N . PHE A 1 82 ? 16.203 3.082 -5.973 1 97.56 82 PHE A N 1
ATOM 595 C CA . PHE A 1 82 ? 16.047 2.357 -7.23 1 97.56 82 PHE A CA 1
ATOM 596 C C . PHE A 1 82 ? 14.734 2.729 -7.914 1 97.56 82 PHE A C 1
ATOM 598 O O . PHE A 1 82 ? 14.539 2.428 -9.094 1 97.56 82 PHE A O 1
ATOM 605 N N . GLU A 1 83 ? 13.828 3.406 -7.223 1 98.19 83 GLU A N 1
ATOM 606 C CA . GLU A 1 83 ? 12.523 3.738 -7.781 1 98.19 83 GLU A CA 1
ATOM 607 C C . GLU A 1 83 ? 12.539 5.109 -8.453 1 98.19 83 GLU A C 1
ATOM 609 O O . GLU A 1 83 ? 11.656 5.426 -9.25 1 98.19 83 GLU A O 1
ATOM 614 N N . PHE A 1 84 ? 13.477 5.957 -8.039 1 98.69 84 PHE A N 1
ATOM 615 C CA . PHE A 1 84 ? 13.516 7.352 -8.469 1 98.69 84 PHE A CA 1
ATOM 616 C C . PHE A 1 84 ? 14.805 7.656 -9.211 1 98.69 84 PHE A C 1
ATOM 618 O O . PHE A 1 84 ? 15.828 7 -8.992 1 98.69 84 PHE A O 1
ATOM 625 N N . LYS A 1 85 ? 14.773 8.648 -10.023 1 98.06 85 LYS A N 1
ATOM 626 C CA . LYS A 1 85 ? 15.953 9.125 -10.75 1 98.06 85 LYS A CA 1
ATOM 627 C C . LYS A 1 85 ? 15.867 10.617 -11.023 1 98.06 85 LYS A C 1
ATOM 629 O O . LYS A 1 85 ? 14.781 11.203 -10.977 1 98.06 85 LYS A O 1
ATOM 634 N N . PRO A 1 86 ? 17.016 11.242 -11.25 1 98.69 86 PRO A N 1
ATOM 635 C CA . PRO A 1 86 ? 16.984 12.672 -11.586 1 98.69 86 PRO A CA 1
ATOM 636 C C . PRO A 1 86 ? 15.992 13 -12.688 1 98.69 86 PRO A C 1
ATOM 638 O O . PRO A 1 86 ? 15.891 12.273 -13.68 1 98.69 86 PRO A O 1
ATOM 641 N N . GLY A 1 87 ? 15.219 14.047 -12.5 1 98.56 87 GLY A N 1
ATOM 642 C CA . GLY A 1 87 ? 14.242 14.469 -13.484 1 98.56 87 GLY A CA 1
ATOM 643 C C . GLY A 1 87 ? 12.82 14.086 -13.117 1 98.56 87 GLY A C 1
ATOM 644 O O . GLY A 1 87 ? 11.859 14.633 -13.664 1 98.56 87 GLY A O 1
ATOM 645 N N . ASP A 1 88 ? 12.641 13.172 -12.227 1 98.75 88 ASP A N 1
ATOM 646 C CA . ASP A 1 88 ? 11.305 12.75 -11.797 1 98.75 88 ASP A CA 1
ATOM 647 C C . ASP A 1 88 ? 10.578 13.883 -11.078 1 98.75 88 ASP A C 1
ATOM 649 O O . ASP A 1 88 ? 11.172 14.594 -10.266 1 98.75 88 ASP A O 1
ATOM 653 N N . ARG A 1 89 ? 9.289 14.133 -11.359 1 98.88 89 ARG A N 1
ATOM 654 C CA . ARG A 1 89 ? 8.406 14.984 -10.57 1 98.88 89 ARG A CA 1
ATOM 655 C C . ARG A 1 89 ? 7.938 14.266 -9.305 1 98.88 89 ARG A C 1
ATOM 657 O O . ARG A 1 89 ? 7.328 13.195 -9.391 1 98.88 89 ARG A O 1
ATOM 664 N N . VAL A 1 90 ? 8.219 14.836 -8.156 1 99 90 VAL A N 1
ATOM 665 C CA . VAL A 1 90 ? 7.906 14.117 -6.922 1 99 90 VAL A CA 1
ATOM 666 C C . VAL A 1 90 ? 7.359 15.094 -5.883 1 99 90 VAL A C 1
ATOM 668 O O . VAL A 1 90 ? 7.523 16.312 -6.016 1 99 90 VAL A O 1
ATOM 671 N N . ALA A 1 91 ? 6.641 14.594 -4.941 1 98.94 91 ALA A N 1
ATOM 672 C CA . ALA A 1 91 ? 6.41 15.18 -3.625 1 98.94 91 ALA A CA 1
ATOM 673 C C . ALA A 1 91 ? 6.98 14.297 -2.523 1 98.94 91 ALA A C 1
ATOM 675 O O . ALA A 1 91 ? 7.227 13.109 -2.736 1 98.94 91 ALA A O 1
ATOM 676 N N . ALA A 1 92 ? 7.273 14.875 -1.402 1 98.94 92 ALA A N 1
ATOM 677 C CA . ALA A 1 92 ? 7.949 14.117 -0.355 1 98.94 92 ALA A CA 1
ATOM 678 C C . ALA A 1 92 ? 7.719 14.742 1.016 1 98.94 92 ALA A C 1
ATOM 680 O O . ALA A 1 92 ? 7.434 15.938 1.117 1 98.94 92 ALA A O 1
ATOM 681 N N . PHE A 1 93 ? 7.773 13.906 2.02 1 98.94 93 PHE A N 1
ATOM 682 C CA . PHE A 1 93 ? 7.738 14.305 3.42 1 98.94 93 PHE A CA 1
ATOM 683 C C . PHE A 1 93 ? 9.133 14.266 4.031 1 98.94 93 PHE A C 1
ATOM 685 O O . PHE A 1 93 ? 9.672 13.188 4.281 1 98.94 93 PHE A O 1
ATOM 692 N N . HIS A 1 94 ? 9.68 15.422 4.223 1 98.75 94 HIS A N 1
ATOM 693 C CA . HIS A 1 94 ? 10.984 15.555 4.859 1 98.75 94 HIS A CA 1
ATOM 694 C C . HIS A 1 94 ? 10.953 15.062 6.301 1 98.75 94 HIS A C 1
ATOM 696 O O . HIS A 1 94 ? 9.953 15.25 7 1 98.75 94 HIS A O 1
ATOM 702 N N . GLU A 1 95 ? 12.023 14.359 6.746 1 96.75 95 GLU A N 1
ATOM 703 C CA . GLU A 1 95 ? 12.133 13.961 8.148 1 96.75 95 GLU A CA 1
ATOM 704 C C . GLU A 1 95 ? 12.102 15.18 9.062 1 96.75 95 GLU A C 1
ATOM 706 O O . GLU A 1 95 ? 12.961 16.062 8.969 1 96.75 95 GLU A O 1
ATOM 711 N N . MET A 1 96 ? 11.18 15.219 9.969 1 94.38 96 MET A N 1
ATOM 712 C CA . MET A 1 96 ? 10.914 16.406 10.789 1 94.38 96 MET A CA 1
ATOM 713 C C . MET A 1 96 ? 12.102 16.703 11.695 1 94.38 96 MET A C 1
ATOM 715 O O . MET A 1 96 ? 12.727 15.797 12.234 1 94.38 96 MET A O 1
ATOM 719 N N . CYS A 1 97 ? 12.367 17.953 11.812 1 92.62 97 CYS A N 1
ATOM 720 C CA . CYS A 1 97 ? 13.336 18.5 12.758 1 92.62 97 CYS A CA 1
ATOM 721 C C . CYS A 1 97 ? 14.742 18 12.438 1 92.62 97 CYS A C 1
ATOM 723 O O . CYS A 1 97 ? 15.539 17.75 13.352 1 92.62 97 CYS A O 1
ATOM 725 N N . THR A 1 98 ? 15.055 17.719 11.242 1 94 98 THR A N 1
ATOM 726 C CA . THR A 1 98 ? 16.406 17.453 10.742 1 94 98 THR A CA 1
ATOM 727 C C . THR A 1 98 ? 16.797 18.469 9.672 1 94 98 THR A C 1
ATOM 729 O O . THR A 1 98 ? 15.938 19.203 9.172 1 94 98 THR A O 1
ATOM 732 N N . THR A 1 99 ? 18.062 18.562 9.383 1 95.12 99 THR A N 1
ATOM 733 C CA . THR A 1 99 ? 18.531 19.484 8.352 1 95.12 99 THR A CA 1
ATOM 734 C C . THR A 1 99 ? 18.016 19.062 6.977 1 95.12 99 THR A C 1
ATOM 736 O O . THR A 1 99 ? 17.656 17.906 6.773 1 95.12 99 THR A O 1
ATOM 739 N N . GLY A 1 100 ? 17.969 20.031 6.062 1 97.56 100 GLY A N 1
ATOM 740 C CA . GLY A 1 100 ? 17.578 19.75 4.695 1 97.56 100 GLY A CA 1
ATOM 741 C C . GLY A 1 100 ? 16.078 19.891 4.469 1 97.56 100 GLY A C 1
ATOM 742 O O . GLY A 1 100 ? 15.508 19.219 3.602 1 97.56 100 GLY A O 1
ATOM 743 N N . GLY A 1 101 ? 15.43 20.734 5.199 1 98.38 101 GLY A N 1
ATOM 744 C CA . GLY A 1 101 ? 13.992 20.953 5.098 1 98.38 101 GLY A CA 1
ATOM 745 C C . GLY A 1 101 ? 13.578 21.625 3.805 1 98.38 101 GLY A C 1
ATOM 746 O O . GLY A 1 101 ? 14.43 22.047 3.018 1 98.38 101 GLY A O 1
ATOM 747 N N . SER A 1 102 ? 12.297 21.75 3.586 1 98.88 102 SER A N 1
ATOM 748 C CA . SER A 1 102 ? 11.742 22.109 2.285 1 98.88 102 SER A CA 1
ATOM 749 C C . SER A 1 102 ? 11.758 23.625 2.068 1 98.88 102 SER A C 1
ATOM 751 O O . SER A 1 102 ? 11.57 24.094 0.945 1 98.88 102 SER A O 1
ATOM 753 N N . TYR A 1 103 ? 11.883 24.438 3.137 1 98.88 103 TYR A N 1
ATOM 754 C CA . TYR A 1 103 ? 12.031 25.875 2.955 1 98.88 103 TYR A CA 1
ATOM 755 C C . TYR A 1 103 ? 13.422 26.219 2.436 1 98.88 103 TYR A C 1
ATOM 757 O O . TYR A 1 103 ? 14.188 26.906 3.111 1 98.88 103 TYR A O 1
ATOM 765 N N . ALA A 1 104 ? 13.742 25.812 1.261 1 98.88 104 ALA A N 1
ATOM 766 C CA . ALA A 1 104 ? 15.047 25.969 0.626 1 98.88 104 ALA A CA 1
ATOM 767 C C . ALA A 1 104 ? 14.977 25.672 -0.868 1 98.88 104 ALA A C 1
ATOM 769 O O . ALA A 1 104 ? 13.961 25.172 -1.356 1 98.88 104 ALA A O 1
ATOM 770 N N . GLU A 1 105 ? 16 25.984 -1.592 1 98.94 105 GLU A N 1
ATOM 771 C CA . GLU A 1 105 ? 16.062 25.688 -3.018 1 98.94 105 GLU A CA 1
ATOM 772 C C . GLU A 1 105 ? 16.172 24.172 -3.25 1 98.94 105 GLU A C 1
ATOM 774 O O . GLU A 1 105 ? 15.656 23.656 -4.25 1 98.94 105 GLU A O 1
ATOM 779 N N . TYR A 1 106 ? 16.891 23.484 -2.367 1 98.88 106 TYR A N 1
ATOM 780 C CA . TYR A 1 106 ? 17.031 22.031 -2.387 1 98.88 106 TYR A CA 1
ATOM 781 C C . TYR A 1 106 ? 16.703 21.438 -1.021 1 98.88 106 TYR A C 1
ATOM 783 O O . TYR A 1 106 ? 17 22.047 0.013 1 98.88 106 TYR A O 1
ATOM 791 N N . ALA A 1 107 ? 16.109 20.281 -1.001 1 98.94 107 ALA A N 1
ATOM 792 C CA . ALA A 1 107 ? 15.719 19.609 0.234 1 98.94 107 ALA A CA 1
ATOM 793 C C . ALA A 1 107 ? 15.992 18.109 0.138 1 98.94 107 ALA A C 1
ATOM 795 O O . ALA A 1 107 ? 16.172 17.562 -0.958 1 98.94 107 ALA A O 1
ATOM 796 N N . ILE A 1 108 ? 16.062 17.453 1.289 1 98.81 108 ILE A N 1
ATOM 797 C CA . ILE A 1 108 ? 16.328 16.016 1.403 1 98.81 108 ILE A CA 1
ATOM 798 C C . ILE A 1 108 ? 15.062 15.281 1.815 1 98.81 108 ILE A C 1
ATOM 800 O O . ILE A 1 108 ? 14.312 15.758 2.676 1 98.81 108 ILE A O 1
ATOM 804 N N . SER A 1 109 ? 14.828 14.172 1.216 1 98.88 109 SER A N 1
ATOM 805 C CA . SER A 1 109 ? 13.805 13.25 1.689 1 98.88 109 SER A CA 1
ATOM 806 C C . SER A 1 109 ? 14.297 11.805 1.657 1 98.88 109 SER A C 1
ATOM 808 O O . SER A 1 109 ? 15.234 11.484 0.917 1 98.88 109 SER A O 1
ATOM 810 N N . TRP A 1 110 ? 13.766 11.008 2.549 1 98.81 110 TRP A N 1
ATOM 811 C CA . TRP A 1 110 ? 13.938 9.57 2.398 1 98.81 110 TRP A CA 1
ATOM 812 C C . TRP A 1 110 ? 13.164 9.055 1.188 1 98.81 110 TRP A C 1
ATOM 814 O O . TRP A 1 110 ? 12.07 9.539 0.889 1 98.81 110 TRP A O 1
ATOM 824 N N . SER A 1 111 ? 13.688 7.984 0.538 1 98.69 111 SER A N 1
ATOM 825 C CA . SER A 1 111 ? 13 7.414 -0.617 1 98.69 111 SER A CA 1
ATOM 826 C C . SER A 1 111 ? 11.633 6.859 -0.229 1 98.69 111 SER A C 1
ATOM 828 O O . SER A 1 111 ? 10.695 6.898 -1.025 1 98.69 111 SER A O 1
ATOM 830 N N . HIS A 1 112 ? 11.453 6.352 1.024 1 98.62 112 HIS A N 1
ATOM 831 C CA . HIS A 1 112 ? 10.227 5.664 1.414 1 98.62 112 HIS A CA 1
ATOM 832 C C . HIS A 1 112 ? 9.125 6.66 1.752 1 98.62 112 HIS A C 1
ATOM 834 O O . HIS A 1 112 ? 7.961 6.273 1.906 1 98.62 112 HIS A O 1
ATOM 840 N N . THR A 1 113 ? 9.383 7.98 1.84 1 98.88 113 THR A N 1
ATOM 841 C CA . THR A 1 113 ? 8.352 8.992 2.033 1 98.88 113 THR A CA 1
ATOM 842 C C . THR A 1 113 ? 8.312 9.961 0.855 1 98.88 113 THR A C 1
ATOM 844 O O . THR A 1 113 ? 7.957 11.133 1.016 1 98.88 113 THR A O 1
ATOM 847 N N . THR A 1 114 ? 8.812 9.57 -0.274 1 98.94 114 THR A N 1
ATOM 848 C CA . THR A 1 114 ? 8.75 10.266 -1.556 1 98.94 114 THR A CA 1
ATOM 849 C C . THR A 1 114 ? 7.797 9.555 -2.51 1 98.94 114 THR A C 1
ATOM 851 O O . THR A 1 114 ? 7.723 8.32 -2.518 1 98.94 114 THR A O 1
ATOM 854 N N . PHE A 1 115 ? 7.004 10.266 -3.248 1 98.88 115 PHE A N 1
ATOM 855 C CA . PHE A 1 115 ? 6.125 9.617 -4.219 1 98.88 115 PHE A CA 1
ATOM 856 C C . PHE A 1 115 ? 6.082 10.414 -5.52 1 98.88 115 PHE A C 1
ATOM 858 O O . PHE A 1 115 ? 6.223 11.641 -5.508 1 98.88 115 PHE A O 1
ATOM 865 N N . HIS A 1 116 ? 5.938 9.742 -6.66 1 98.94 116 HIS A N 1
ATOM 866 C CA . HIS A 1 116 ? 5.852 10.336 -7.988 1 98.94 116 HIS A CA 1
ATOM 867 C C . HIS A 1 116 ? 4.578 11.164 -8.141 1 98.94 116 HIS A C 1
ATOM 869 O O . HIS A 1 116 ? 3.551 10.844 -7.543 1 98.94 116 HIS A O 1
ATOM 875 N N . LEU A 1 117 ? 4.676 12.148 -8.938 1 98.88 117 LEU A N 1
ATOM 876 C CA . LEU A 1 117 ? 3.506 12.961 -9.258 1 98.88 117 LEU A CA 1
ATOM 877 C C . LEU A 1 117 ? 3.039 12.695 -10.688 1 98.88 117 LEU A C 1
ATOM 879 O O . LEU A 1 117 ? 3.83 12.781 -11.633 1 98.88 117 LEU A O 1
ATOM 883 N N . PRO A 1 118 ? 1.756 12.352 -10.844 1 98.38 118 PRO A N 1
ATOM 884 C CA . PRO A 1 118 ? 1.22 12.367 -12.203 1 98.38 118 PRO A CA 1
ATOM 885 C C . PRO A 1 118 ? 1.392 13.719 -12.891 1 98.38 118 PRO A C 1
ATOM 887 O O . PRO A 1 118 ? 1.483 14.75 -12.219 1 98.38 118 PRO A O 1
ATOM 890 N N . ASN A 1 119 ? 1.306 13.664 -14.156 1 96.38 119 ASN A N 1
ATOM 891 C CA . ASN A 1 119 ? 1.618 14.844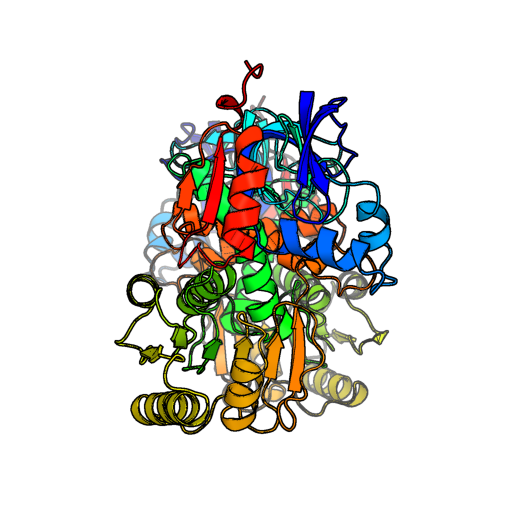 -14.953 1 96.38 119 ASN A CA 1
ATOM 892 C C . ASN A 1 119 ? 0.625 15.977 -14.688 1 96.38 119 ASN A C 1
ATOM 894 O O . ASN A 1 119 ? 0.982 17.156 -14.758 1 96.38 119 ASN A O 1
ATOM 898 N N . HIS A 1 120 ? -0.556 15.633 -14.391 1 97.88 120 HIS A N 1
ATOM 899 C CA . HIS A 1 120 ? -1.605 16.641 -14.305 1 97.88 120 HIS A CA 1
ATOM 900 C C . HIS A 1 120 ? -1.67 17.25 -12.914 1 97.88 120 HIS A C 1
ATOM 902 O O . HIS A 1 120 ? -2.482 18.141 -12.656 1 97.88 120 HIS A O 1
ATOM 908 N N . ILE A 1 121 ? -0.871 16.844 -11.961 1 98.75 121 ILE A N 1
ATOM 909 C CA . ILE A 1 121 ? -0.859 17.391 -10.609 1 98.75 121 ILE A CA 1
ATOM 910 C C . ILE A 1 121 ? 0.174 18.516 -10.516 1 98.75 121 ILE A C 1
ATOM 912 O O . ILE A 1 121 ? 1.354 18.297 -10.805 1 98.75 121 ILE A O 1
ATOM 916 N N . SER A 1 122 ? -0.211 19.703 -10.125 1 98.94 122 SER A N 1
ATOM 917 C CA . SER A 1 122 ? 0.708 20.828 -9.961 1 98.94 122 SER A CA 1
ATOM 918 C C . SER A 1 122 ? 1.572 20.656 -8.719 1 98.94 122 SER A C 1
ATOM 920 O O . SER A 1 122 ? 1.201 19.938 -7.793 1 98.94 122 SER A O 1
ATOM 922 N N . PHE A 1 123 ? 2.691 21.281 -8.734 1 98.94 123 PHE A N 1
ATOM 923 C CA . PHE A 1 123 ? 3.561 21.25 -7.562 1 98.94 123 PHE A CA 1
ATOM 924 C C . PHE A 1 123 ? 2.906 21.953 -6.379 1 98.94 123 PHE A C 1
ATOM 926 O O . PHE A 1 123 ? 3.105 21.547 -5.227 1 98.94 123 PHE A O 1
ATOM 933 N N . GLU A 1 124 ? 2.094 23.031 -6.605 1 98.94 124 GLU A N 1
ATOM 934 C CA . GLU A 1 124 ? 1.368 23.719 -5.539 1 98.94 124 GLU A CA 1
ATOM 935 C C . GLU A 1 124 ? 0.401 22.766 -4.832 1 98.94 124 GLU A C 1
ATOM 937 O O . GLU A 1 124 ? 0.365 22.719 -3.602 1 98.94 124 GLU A O 1
ATOM 942 N N . GLU A 1 125 ? -0.342 22.016 -5.625 1 98.88 125 GLU A N 1
ATOM 943 C CA . GLU A 1 125 ? -1.25 21.031 -5.059 1 98.88 125 GLU A CA 1
ATOM 944 C C . GLU A 1 125 ? -0.483 19.938 -4.305 1 98.88 125 GLU A C 1
ATOM 946 O O . GLU A 1 125 ? -0.847 19.578 -3.186 1 98.88 125 GLU A O 1
ATOM 951 N N . ALA A 1 126 ? 0.583 19.484 -4.902 1 98.94 126 ALA A N 1
ATOM 952 C CA . ALA A 1 126 ? 1.373 18.391 -4.348 1 98.94 126 ALA A CA 1
ATOM 953 C C . ALA A 1 126 ? 1.96 18.781 -2.99 1 98.94 126 ALA A C 1
ATOM 955 O O . ALA A 1 126 ? 2.037 17.938 -2.084 1 98.94 126 ALA A O 1
ATOM 956 N N . ALA A 1 127 ? 2.328 20.016 -2.795 1 98.94 127 ALA A N 1
ATOM 957 C CA . ALA A 1 127 ? 2.998 20.484 -1.588 1 98.94 127 ALA A CA 1
ATOM 958 C C . ALA A 1 127 ? 2.037 20.516 -0.403 1 98.94 127 ALA A C 1
ATOM 960 O O . ALA A 1 127 ? 2.461 20.672 0.744 1 98.94 127 ALA A O 1
ATOM 961 N N . THR A 1 128 ? 0.744 20.328 -0.645 1 98.94 128 THR A N 1
ATOM 962 C CA . THR A 1 128 ? -0.243 20.359 0.429 1 98.94 128 THR A CA 1
ATOM 963 C C . THR A 1 128 ? -0.431 18.969 1.021 1 98.94 128 THR A C 1
ATOM 965 O O . THR A 1 128 ? -1.154 18.797 2.006 1 98.94 128 THR A O 1
ATOM 968 N N . ILE A 1 129 ? 0.259 17.938 0.566 1 98.94 129 ILE A N 1
ATOM 969 C CA . ILE A 1 129 ? -0.208 16.578 0.757 1 98.94 129 ILE A CA 1
ATOM 970 C C . ILE A 1 129 ? 0.674 15.867 1.782 1 98.94 129 ILE A C 1
ATOM 972 O O . ILE A 1 129 ? 0.172 15.281 2.744 1 98.94 129 ILE A O 1
ATOM 976 N N . PRO A 1 130 ? 2.006 15.836 1.72 1 98.88 130 PRO A N 1
ATOM 977 C CA . PRO A 1 130 ? 2.838 14.812 2.359 1 98.88 130 PRO A CA 1
ATOM 978 C C . PRO A 1 130 ? 2.586 14.703 3.861 1 98.88 130 PRO A C 1
ATOM 980 O O . PRO A 1 130 ? 2.066 13.688 4.332 1 98.88 130 PRO A O 1
ATOM 983 N N . LEU A 1 131 ? 2.809 15.742 4.613 1 98.81 131 LEU A N 1
ATOM 984 C CA . LEU A 1 131 ? 2.725 15.641 6.066 1 98.81 131 LEU A CA 1
ATOM 985 C C . LEU A 1 131 ? 1.298 15.336 6.512 1 98.81 131 LEU A C 1
ATOM 987 O O . LEU A 1 131 ? 1.07 14.414 7.297 1 98.81 131 LEU A O 1
ATOM 991 N N . ALA A 1 132 ? 0.311 16.062 6.004 1 98.81 132 ALA A N 1
ATOM 992 C CA . ALA A 1 132 ? -1.071 15.953 6.465 1 98.81 132 ALA A CA 1
ATOM 993 C C . ALA A 1 132 ? -1.668 14.602 6.074 1 98.81 132 ALA A C 1
ATOM 995 O O . ALA A 1 132 ? -2.309 13.938 6.895 1 98.81 132 ALA A O 1
ATOM 996 N N . ALA A 1 133 ? -1.438 14.188 4.852 1 98.94 133 ALA A N 1
ATOM 997 C CA . ALA A 1 133 ? -1.997 12.922 4.383 1 98.94 133 ALA A CA 1
ATOM 998 C C . ALA A 1 133 ? -1.381 11.742 5.125 1 98.94 133 ALA A C 1
ATOM 1000 O O . ALA A 1 133 ? -2.084 10.797 5.496 1 98.94 133 ALA A O 1
ATOM 1001 N N . LEU A 1 134 ? -0.06 11.766 5.32 1 98.94 134 LEU A N 1
ATOM 1002 C CA . LEU A 1 134 ? 0.598 10.664 6.023 1 98.94 134 LEU A CA 1
ATOM 1003 C C . LEU A 1 134 ? 0.213 10.656 7.5 1 98.94 134 LEU A C 1
ATOM 1005 O O . LEU A 1 134 ? 0.11 9.594 8.109 1 98.94 134 LEU A O 1
ATOM 1009 N N . THR A 1 135 ? -0 11.844 8.094 1 98.75 135 THR A N 1
ATOM 1010 C CA . THR A 1 135 ? -0.527 11.906 9.453 1 98.75 135 THR A CA 1
ATOM 1011 C C . THR A 1 135 ? -1.891 11.234 9.539 1 98.75 135 THR A C 1
ATOM 1013 O O . THR A 1 135 ? -2.123 10.398 10.422 1 98.75 135 THR A O 1
ATOM 1016 N N . ALA A 1 136 ? -2.758 11.578 8.617 1 98.88 136 ALA A N 1
ATOM 1017 C CA . ALA A 1 136 ? -4.086 10.969 8.57 1 98.88 136 ALA A CA 1
ATOM 1018 C C . ALA A 1 136 ? -3.996 9.461 8.398 1 98.88 136 ALA A C 1
ATOM 1020 O O . ALA A 1 136 ? -4.73 8.703 9.047 1 98.88 136 ALA A O 1
ATOM 1021 N N . ALA A 1 137 ? -3.096 9 7.57 1 98.94 137 ALA A N 1
ATOM 1022 C CA . ALA A 1 137 ? -2.938 7.574 7.305 1 98.94 137 ALA A CA 1
ATOM 1023 C C . ALA A 1 137 ? -2.51 6.828 8.562 1 98.94 137 ALA A C 1
ATOM 1025 O O . ALA A 1 137 ? -3.059 5.77 8.883 1 98.94 137 ALA A O 1
ATOM 1026 N N . VAL A 1 138 ? -1.524 7.371 9.266 1 98.81 138 VAL A N 1
ATOM 1027 C CA . VAL A 1 138 ? -1.065 6.723 10.492 1 98.81 138 VAL A CA 1
ATOM 1028 C C . VAL A 1 138 ? -2.213 6.641 11.492 1 98.81 138 VAL A C 1
ATOM 1030 O O . VAL A 1 138 ? -2.428 5.598 12.117 1 98.81 138 VAL A O 1
ATOM 1033 N N . SER A 1 139 ? -2.959 7.688 11.617 1 98.81 139 SER A N 1
ATOM 1034 C CA . SER A 1 139 ? -4.074 7.715 12.555 1 98.81 139 SER A CA 1
ATOM 1035 C C . SER A 1 139 ? -5.129 6.676 12.195 1 98.81 139 SER A C 1
ATOM 1037 O O . SER A 1 139 ? -5.488 5.832 13.016 1 98.81 139 SER A O 1
ATOM 1039 N N . LEU A 1 140 ? -5.547 6.664 10.961 1 98.94 140 LEU A N 1
ATOM 1040 C CA . LEU A 1 140 ? -6.652 5.824 10.5 1 98.94 140 LEU A CA 1
ATOM 1041 C C . LEU A 1 140 ? -6.258 4.352 10.508 1 98.94 140 LEU A C 1
ATOM 1043 O O . LEU A 1 140 ? -7.055 3.494 10.891 1 98.94 140 LEU A O 1
ATOM 1047 N N . TYR A 1 141 ? -5 4.086 10.133 1 98.81 141 TYR A N 1
ATOM 1048 C CA . TYR A 1 141 ? -4.746 2.701 9.75 1 98.81 141 TYR A CA 1
ATOM 1049 C C . TYR A 1 141 ? -3.768 2.043 10.719 1 98.81 141 TYR A C 1
ATOM 1051 O O . TYR A 1 141 ? -3.811 0.827 10.922 1 98.81 141 TYR A O 1
ATOM 1059 N N . ALA A 1 142 ? -2.814 2.762 11.266 1 98.44 142 ALA A N 1
ATOM 1060 C CA . ALA A 1 142 ? -1.938 2.178 12.281 1 98.44 142 ALA A CA 1
ATOM 1061 C C . ALA A 1 142 ? -2.613 2.168 13.648 1 98.44 142 ALA A C 1
ATOM 1063 O O . ALA A 1 142 ? -2.531 1.178 14.383 1 98.44 142 ALA A O 1
ATOM 1064 N N . HIS A 1 143 ? -3.322 3.275 13.977 1 98.5 143 HIS A N 1
ATOM 1065 C CA . HIS A 1 143 ? -3.877 3.4 15.32 1 98.5 143 HIS A CA 1
ATOM 1066 C C . HIS A 1 143 ? -5.309 2.875 15.375 1 98.5 143 HIS A C 1
ATOM 1068 O O . HIS A 1 143 ? -5.613 1.975 16.156 1 98.5 143 HIS A O 1
ATOM 1074 N N . HIS A 1 144 ? -6.168 3.373 14.5 1 98.75 144 HIS A N 1
ATOM 1075 C CA . HIS A 1 144 ? -7.555 2.918 14.516 1 98.75 144 HIS A CA 1
ATOM 1076 C C . HIS A 1 144 ? -7.695 1.562 13.828 1 98.75 144 HIS A C 1
ATOM 1078 O O . HIS A 1 144 ? -8.703 0.875 14.008 1 98.75 144 HIS A O 1
ATOM 1084 N N . ARG A 1 145 ? -6.688 1.19 12.945 1 98.31 145 ARG A N 1
ATOM 1085 C CA . ARG A 1 145 ? -6.641 -0.094 12.25 1 98.31 145 ARG A CA 1
ATOM 1086 C C . ARG A 1 145 ? -7.906 -0.322 11.43 1 98.31 145 ARG A C 1
ATOM 1088 O O . ARG A 1 145 ? -8.516 -1.394 11.5 1 98.31 145 ARG A O 1
ATOM 1095 N N . LEU A 1 146 ? -8.383 0.758 10.789 1 98.81 146 LEU A N 1
ATOM 1096 C CA . LEU A 1 146 ? -9.531 0.686 9.898 1 98.81 146 LEU A CA 1
ATOM 1097 C C . LEU A 1 146 ? -9.164 0.003 8.586 1 98.81 146 LEU A C 1
ATOM 1099 O O . LEU A 1 146 ? -7.977 -0.141 8.273 1 98.81 146 LEU A O 1
ATOM 1103 N N . PRO A 1 147 ? -10.156 -0.502 7.781 1 98.62 147 PRO A N 1
ATOM 1104 C CA . PRO A 1 147 ? -9.867 -1.088 6.469 1 98.62 147 PRO A CA 1
ATOM 1105 C C . PRO A 1 147 ? -9.172 -0.11 5.523 1 98.62 147 PRO A C 1
ATOM 1107 O O . PRO A 1 147 ? -9.461 1.09 5.555 1 98.62 147 PRO A O 1
ATOM 1110 N N . SER A 1 148 ? -8.312 -0.592 4.711 1 98.69 148 SER A N 1
ATOM 1111 C CA . SER A 1 148 ? -7.555 0.24 3.783 1 98.69 148 SER A CA 1
ATOM 1112 C C . SER A 1 148 ? -8.391 0.616 2.566 1 98.69 148 SER A C 1
ATOM 1114 O O . SER A 1 148 ? -9.43 0.003 2.311 1 98.69 148 SER A O 1
ATOM 1116 N N . PRO A 1 149 ? -7.938 1.605 1.769 1 98.81 149 PRO A N 1
ATOM 1117 C CA . PRO A 1 149 ? -8.656 1.987 0.551 1 98.81 149 PRO A CA 1
ATOM 1118 C C . PRO A 1 149 ? -8.711 0.863 -0.481 1 98.81 149 PRO A C 1
ATOM 1120 O O . PRO A 1 149 ? -9.625 0.814 -1.304 1 98.81 149 PRO A O 1
ATOM 1123 N N . TRP A 1 150 ? -7.797 -0.116 -0.391 1 98.75 150 TRP A N 1
ATOM 1124 C CA . TRP A 1 150 ? -7.746 -1.172 -1.396 1 98.75 150 TRP A CA 1
ATOM 1125 C C . TRP A 1 150 ? -8.445 -2.432 -0.9 1 98.75 150 TRP A C 1
ATOM 1127 O O . TRP A 1 150 ? -8.555 -3.42 -1.63 1 98.75 150 TRP A O 1
ATOM 1137 N N . THR A 1 151 ? -8.867 -2.508 0.287 1 98.31 151 THR A N 1
ATOM 1138 C CA . THR A 1 151 ? -9.773 -3.494 0.859 1 98.31 151 THR A CA 1
ATOM 1139 C C . THR A 1 151 ? -10.859 -2.814 1.688 1 98.31 151 THR A C 1
ATOM 1141 O O . THR A 1 151 ? -10.93 -2.998 2.904 1 98.31 151 THR A O 1
ATOM 1144 N N . PRO A 1 152 ? -11.727 -2.051 1.065 1 98.56 152 PRO A N 1
ATOM 1145 C CA . PRO A 1 152 ? -12.664 -1.167 1.755 1 98.56 152 PRO A CA 1
ATOM 1146 C C . PRO A 1 152 ? -13.641 -1.929 2.648 1 98.56 152 PRO A C 1
ATOM 1148 O O . PRO A 1 152 ? -13.867 -3.125 2.447 1 98.56 152 PRO A O 1
ATOM 1151 N N . ALA A 1 153 ? -14.188 -1.191 3.625 1 98.62 153 ALA A N 1
ATOM 1152 C CA . ALA A 1 153 ? -15.117 -1.757 4.598 1 98.62 153 ALA A CA 1
ATOM 1153 C C . ALA A 1 153 ? -16.344 -2.354 3.902 1 98.62 153 ALA A C 1
ATOM 1155 O O . ALA A 1 153 ? -16.875 -1.773 2.949 1 98.62 153 ALA A O 1
ATOM 1156 N N . LEU A 1 154 ? -16.781 -3.537 4.402 1 97.5 154 LEU A N 1
ATOM 1157 C CA . LEU A 1 154 ? -17.953 -4.215 3.871 1 97.5 154 LEU A CA 1
ATOM 1158 C C . LEU A 1 154 ? -19.219 -3.795 4.625 1 97.5 154 LEU A C 1
ATOM 1160 O O . LEU A 1 154 ? -20.328 -3.936 4.113 1 97.5 154 LEU A O 1
ATOM 1164 N N . ASN A 1 155 ? -19.031 -3.336 5.871 1 97.81 155 ASN A N 1
ATOM 1165 C CA . ASN A 1 155 ? -20.094 -2.854 6.742 1 97.81 155 ASN A CA 1
ATOM 1166 C C . ASN A 1 155 ? -19.812 -1.439 7.242 1 97.81 155 ASN A C 1
ATOM 1168 O O . ASN A 1 155 ? -18.672 -0.995 7.242 1 97.81 155 ASN A O 1
ATOM 1172 N N . PRO A 1 156 ? -20.859 -0.725 7.598 1 98.5 156 PRO A N 1
ATOM 1173 C CA . PRO A 1 156 ? -20.656 0.64 8.086 1 98.5 156 PRO A CA 1
ATOM 1174 C C . PRO A 1 156 ? -19.75 0.693 9.32 1 98.5 156 PRO A C 1
ATOM 1176 O O . PRO A 1 156 ? -19.859 -0.162 10.203 1 98.5 156 PRO A O 1
ATOM 1179 N N . ILE A 1 157 ? -18.891 1.612 9.352 1 98.81 157 ILE A N 1
ATOM 1180 C CA . ILE A 1 157 ? -18.047 1.902 10.5 1 98.81 157 ILE A CA 1
ATOM 1181 C C . ILE A 1 157 ? -18.094 3.395 10.82 1 98.81 157 ILE A C 1
ATOM 1183 O O . ILE A 1 157 ? -17.438 4.199 10.164 1 98.81 157 ILE A O 1
ATOM 1187 N N . PRO A 1 158 ? -18.875 3.785 11.844 1 98.88 158 PRO A N 1
ATOM 1188 C CA . PRO A 1 158 ? -18.938 5.203 12.211 1 98.88 158 PRO A CA 1
ATOM 1189 C C . PRO A 1 158 ? -17.578 5.754 12.641 1 98.88 158 PRO A C 1
ATOM 1191 O O . PRO A 1 158 ? -16.828 5.078 13.344 1 98.88 158 PRO A O 1
ATOM 1194 N N . LEU A 1 159 ? -17.266 6.926 12.172 1 98.94 159 LEU A N 1
ATOM 1195 C CA . LEU A 1 159 ? -16.016 7.605 12.461 1 98.94 159 LEU A CA 1
ATOM 1196 C C . LEU A 1 159 ? -16.25 9.086 12.734 1 98.94 159 LEU A C 1
ATOM 1198 O O . LEU A 1 159 ? -16.922 9.766 11.953 1 98.94 159 LEU A O 1
ATOM 1202 N N . ILE A 1 160 ? -15.766 9.586 13.859 1 98.94 160 ILE A N 1
ATOM 1203 C CA . ILE A 1 160 ? -15.781 11.023 14.117 1 98.94 160 ILE A CA 1
ATOM 1204 C C . ILE A 1 160 ? -14.445 11.633 13.695 1 98.94 160 ILE A C 1
ATOM 1206 O O . ILE A 1 160 ? -13.383 11.102 14.023 1 98.94 160 ILE A O 1
ATOM 1210 N N . VAL A 1 161 ? -14.523 12.688 12.953 1 98.94 161 VAL A N 1
ATOM 1211 C CA . VAL A 1 161 ? -13.344 13.484 12.648 1 98.94 161 VAL A CA 1
ATOM 1212 C C . VAL A 1 161 ? -13.523 14.898 13.195 1 98.94 161 VAL A C 1
ATOM 1214 O O . VAL A 1 161 ? -14.227 15.719 12.594 1 98.94 161 VAL A O 1
ATOM 1217 N N . TYR A 1 162 ? -12.914 15.188 14.336 1 98.81 162 TYR A N 1
ATOM 1218 C CA . TYR A 1 162 ? -12.938 16.516 14.93 1 98.81 162 TYR A CA 1
ATOM 1219 C C . TYR A 1 162 ? -11.805 17.391 14.383 1 98.81 162 TYR A C 1
ATOM 1221 O O . TYR A 1 162 ? -10.641 16.984 14.406 1 98.81 162 TYR A O 1
ATOM 1229 N N . GLY A 1 163 ? -12.086 18.578 13.977 1 97.81 163 GLY A N 1
ATOM 1230 C CA . GLY A 1 163 ? -11.141 19.375 13.203 1 97.81 163 GLY A CA 1
ATOM 1231 C C . GLY A 1 163 ? -11.125 19 11.734 1 97.81 163 GLY A C 1
ATOM 1232 O O . GLY A 1 163 ? -10.055 18.922 11.117 1 97.81 163 GLY A O 1
ATOM 1233 N N . ALA A 1 164 ? -12.312 18.812 11.172 1 98.5 164 ALA A N 1
ATOM 1234 C CA . ALA A 1 164 ? -12.492 18.172 9.875 1 98.5 164 ALA A CA 1
ATOM 1235 C C . ALA A 1 164 ? -12.031 19.078 8.742 1 98.5 164 ALA A C 1
ATOM 1237 O O . ALA A 1 164 ? -11.664 18.609 7.664 1 98.5 164 ALA A O 1
ATOM 1238 N N . SER A 1 165 ? -12.062 20.359 8.961 1 97 165 SER A N 1
ATOM 1239 C CA . SER A 1 165 ? -11.766 21.281 7.875 1 97 165 SER A CA 1
ATOM 1240 C C . SER A 1 165 ? -10.266 21.547 7.777 1 97 165 SER A C 1
ATOM 1242 O O . SER A 1 165 ? -9.789 22.109 6.781 1 97 165 SER A O 1
ATOM 1244 N N . GLY A 1 166 ? -9.508 21.219 8.852 1 97 166 GLY A N 1
ATOM 1245 C CA . GLY A 1 166 ? -8.055 21.312 8.742 1 97 166 GLY A CA 1
ATOM 1246 C C . GLY A 1 166 ? -7.465 20.328 7.75 1 97 166 GLY A C 1
ATOM 1247 O O . GLY A 1 166 ? -8.156 19.422 7.277 1 97 166 GLY A O 1
ATOM 1248 N N . ALA A 1 167 ? -6.211 20.516 7.426 1 97.94 167 ALA A N 1
ATOM 1249 C CA . ALA A 1 167 ? -5.57 19.688 6.418 1 97.94 167 ALA A CA 1
ATOM 1250 C C . ALA A 1 167 ? -5.598 18.219 6.828 1 97.94 167 ALA A C 1
ATOM 1252 O O . ALA A 1 167 ? -6.051 17.359 6.066 1 97.94 167 ALA A O 1
ATOM 1253 N N . VAL A 1 168 ? -5.164 17.891 8.078 1 98.44 168 VAL A N 1
ATOM 1254 C CA . VAL A 1 168 ? -5.113 16.516 8.531 1 98.44 168 VAL A CA 1
ATOM 1255 C C . VAL A 1 168 ? -6.523 15.93 8.578 1 98.44 168 VAL A C 1
ATOM 1257 O O . VAL A 1 168 ? -6.758 14.812 8.117 1 98.44 168 VAL A O 1
ATOM 1260 N N . GLY A 1 169 ? -7.484 16.688 9.18 1 98.62 169 GLY A N 1
ATOM 1261 C CA . GLY A 1 169 ? -8.867 16.234 9.227 1 98.62 169 GLY A CA 1
ATOM 1262 C C . GLY A 1 169 ? -9.445 15.953 7.852 1 98.62 169 GLY A C 1
ATOM 1263 O O . GLY A 1 169 ? -10.133 14.945 7.656 1 98.62 169 GLY A O 1
ATOM 1264 N N . SER A 1 170 ? -9.172 16.812 6.914 1 98.69 170 SER A N 1
ATOM 1265 C CA . SER A 1 170 ? -9.688 16.656 5.559 1 98.69 170 SER A CA 1
ATOM 1266 C C . SER A 1 170 ? -9.109 15.422 4.879 1 98.69 170 SER A C 1
ATOM 1268 O O . SER A 1 170 ? -9.828 14.695 4.188 1 98.69 170 SER A O 1
ATOM 1270 N N . TYR A 1 171 ? -7.805 15.219 5.039 1 98.88 171 TYR A N 1
ATOM 1271 C CA . TYR A 1 171 ? -7.203 14.023 4.457 1 98.88 171 TYR A CA 1
ATOM 1272 C C . TYR A 1 171 ? -7.73 12.758 5.137 1 98.88 171 TYR A C 1
ATOM 1274 O O . TYR A 1 171 ? -7.875 11.719 4.496 1 98.88 171 TYR A O 1
ATOM 1282 N N . ALA A 1 172 ? -7.996 12.82 6.465 1 98.94 172 ALA A N 1
ATOM 1283 C CA . ALA A 1 172 ? -8.625 11.688 7.141 1 98.94 172 ALA A CA 1
ATOM 1284 C C . ALA A 1 172 ? -9.969 11.352 6.508 1 98.94 172 ALA A C 1
ATOM 1286 O O . ALA A 1 172 ? -10.281 10.18 6.289 1 98.94 172 ALA A O 1
ATOM 1287 N N . ILE A 1 173 ? -10.758 12.375 6.215 1 98.94 173 ILE A N 1
ATOM 1288 C CA . ILE A 1 173 ? -12.062 12.172 5.594 1 98.94 173 ILE A CA 1
ATOM 1289 C C . ILE A 1 173 ? -11.883 11.562 4.203 1 98.94 173 ILE A C 1
ATOM 1291 O O . ILE A 1 173 ? -12.547 10.578 3.857 1 98.94 173 ILE A O 1
ATOM 1295 N N . LYS A 1 174 ? -10.977 12.148 3.383 1 98.88 174 LYS A N 1
ATOM 1296 C CA . LYS A 1 174 ? -10.742 11.648 2.031 1 98.88 174 LYS A CA 1
ATOM 1297 C C . LYS A 1 174 ? -10.352 10.172 2.049 1 98.88 174 LYS A C 1
ATOM 1299 O O . LYS A 1 174 ? -10.906 9.367 1.293 1 98.88 174 LYS A O 1
ATOM 1304 N N . LEU A 1 175 ? -9.414 9.789 2.939 1 98.94 175 LEU A N 1
ATOM 1305 C CA . LEU A 1 175 ? -8.938 8.414 3.033 1 98.94 175 LEU A CA 1
ATOM 1306 C C . LEU A 1 175 ? -10.031 7.492 3.568 1 98.94 175 LEU A C 1
ATOM 1308 O O . LEU A 1 175 ? -10.188 6.363 3.1 1 98.94 175 LEU A O 1
ATOM 1312 N N . ALA A 1 176 ? -10.773 7.953 4.578 1 98.94 176 ALA A N 1
ATOM 1313 C CA . ALA A 1 176 ? -11.883 7.172 5.117 1 98.94 176 ALA A CA 1
ATOM 1314 C C . ALA A 1 176 ? -12.914 6.875 4.035 1 98.94 176 ALA A C 1
ATOM 1316 O O . ALA A 1 176 ? -13.422 5.754 3.938 1 98.94 176 ALA A O 1
ATOM 1317 N N . CYS A 1 177 ? -13.227 7.906 3.225 1 98.88 177 CYS A N 1
ATOM 1318 C CA . CYS A 1 177 ? -14.164 7.719 2.119 1 98.88 177 CYS A CA 1
ATOM 1319 C C . CYS A 1 177 ? -13.656 6.652 1.155 1 98.88 177 CYS A C 1
ATOM 1321 O O . CYS A 1 177 ? -14.414 5.762 0.756 1 98.88 177 CYS A O 1
ATOM 1323 N N . ASN A 1 178 ? -12.398 6.711 0.799 1 98.81 178 ASN A N 1
ATOM 1324 C CA . ASN A 1 178 ? -11.812 5.723 -0.099 1 98.81 178 ASN A CA 1
ATOM 1325 C C . ASN A 1 178 ? -11.859 4.32 0.505 1 98.81 178 ASN A C 1
ATOM 1327 O O . ASN A 1 178 ? -11.914 3.328 -0.222 1 98.81 178 ASN A O 1
ATOM 1331 N N . SER A 1 179 ? -11.867 4.215 1.821 1 98.88 179 SER A N 1
ATOM 1332 C CA . SER A 1 179 ? -11.914 2.945 2.539 1 98.88 179 SER A CA 1
ATOM 1333 C C . SER A 1 179 ? -13.352 2.518 2.811 1 98.88 179 SER A C 1
ATOM 1335 O O . SER A 1 179 ? -13.594 1.539 3.52 1 98.88 179 SER A O 1
ATOM 1337 N N . ASN A 1 180 ? -14.297 3.314 2.348 1 98.81 180 ASN A N 1
ATOM 1338 C CA . ASN A 1 180 ? -15.719 3.078 2.564 1 98.81 180 ASN A CA 1
ATOM 1339 C C . ASN A 1 180 ? -16.062 3.068 4.051 1 98.81 180 ASN A C 1
ATOM 1341 O O . ASN A 1 180 ? -16.859 2.244 4.5 1 98.81 180 ASN A O 1
ATOM 1345 N N . VAL A 1 181 ? -15.422 3.865 4.781 1 98.94 181 VAL A N 1
ATOM 1346 C CA . VAL A 1 181 ? -15.711 4.043 6.199 1 98.94 181 VAL A CA 1
ATOM 1347 C C . VAL A 1 181 ? -16.766 5.137 6.383 1 98.94 181 VAL A C 1
ATOM 1349 O O . VAL A 1 181 ? -16.5 6.312 6.121 1 98.94 181 VAL A O 1
ATOM 1352 N N . HIS A 1 182 ? -17.922 4.762 6.766 1 98.81 182 HIS A N 1
ATOM 1353 C CA . HIS A 1 182 ? -19.094 5.605 6.957 1 98.81 182 HIS A CA 1
ATOM 1354 C C . HIS A 1 182 ? -19.984 5.078 8.078 1 98.81 182 HIS A C 1
ATOM 1356 O O . HIS A 1 182 ? -19.938 3.889 8.406 1 98.81 182 HIS A O 1
ATOM 1362 N N . PRO A 1 183 ? -20.812 6.035 8.672 1 98.81 183 PRO A N 1
ATOM 1363 C CA . PRO A 1 183 ? -20.859 7.48 8.445 1 98.81 183 PRO A CA 1
ATOM 1364 C C . PRO A 1 183 ? -19.672 8.219 9.062 1 98.81 183 PRO A C 1
ATOM 1366 O O . PRO A 1 183 ? -19.156 7.809 10.102 1 98.81 183 PRO A O 1
ATOM 1369 N N . ILE A 1 184 ? -19.281 9.227 8.414 1 98.94 184 ILE A N 1
ATOM 1370 C CA . ILE A 1 184 ? -18.328 10.172 8.969 1 98.94 184 ILE A CA 1
ATOM 1371 C C . ILE A 1 184 ? -19.062 11.344 9.609 1 98.94 184 ILE A C 1
ATOM 1373 O O . ILE A 1 184 ? -19.828 12.039 8.945 1 98.94 184 ILE A O 1
ATOM 1377 N N . ILE A 1 185 ? -18.859 11.484 10.867 1 98.94 185 ILE A N 1
ATOM 1378 C CA . ILE A 1 185 ? -19.344 12.68 11.555 1 98.94 185 ILE A CA 1
ATOM 1379 C C . ILE A 1 185 ? -18.219 13.711 11.633 1 98.94 185 ILE A C 1
ATOM 1381 O O . ILE A 1 185 ? -17.375 13.656 12.531 1 98.94 185 ILE A O 1
ATOM 1385 N N . ALA A 1 186 ? -18.281 14.641 10.734 1 98.88 186 ALA A N 1
ATOM 1386 C CA . ALA A 1 186 ? -17.25 15.664 10.609 1 98.88 186 ALA A CA 1
ATOM 1387 C C . ALA A 1 186 ? -17.578 16.875 11.469 1 98.88 186 ALA A C 1
ATOM 1389 O O . ALA A 1 186 ? -18.625 17.5 11.289 1 98.88 186 ALA A O 1
ATOM 1390 N N . VAL A 1 187 ? -16.703 17.172 12.375 1 98.81 187 VAL A N 1
ATOM 1391 C CA . VAL A 1 187 ? -16.906 18.328 13.227 1 98.81 187 VAL A CA 1
ATOM 1392 C C . VAL A 1 187 ? -16.078 19.5 12.703 1 98.81 187 VAL A C 1
ATOM 1394 O O . VAL A 1 187 ? -14.844 19.422 12.656 1 98.81 187 VAL A O 1
ATOM 1397 N N . ALA A 1 188 ? -16.688 20.531 12.336 1 97.81 188 ALA A N 1
ATOM 1398 C CA . ALA A 1 188 ? -16.047 21.672 11.711 1 97.81 188 ALA A CA 1
ATOM 1399 C C . ALA A 1 188 ? -16.797 22.969 12.008 1 97.81 188 ALA A C 1
ATOM 1401 O O . ALA A 1 188 ? -17.922 22.938 12.516 1 97.81 188 ALA A O 1
ATOM 1402 N N . GLY A 1 189 ? -16.141 24.094 11.844 1 95.5 189 GLY A N 1
ATOM 1403 C CA . GLY A 1 189 ? -16.719 25.422 11.969 1 95.5 189 GLY A CA 1
ATOM 1404 C C . GLY A 1 189 ? -16.75 26.188 10.664 1 95.5 189 GLY A C 1
ATOM 1405 O O . GLY A 1 189 ? -17.438 25.797 9.719 1 95.5 189 GLY A O 1
ATOM 1406 N N . LYS A 1 190 ? -15.859 27.219 10.562 1 92.25 190 LYS A N 1
ATOM 1407 C CA . LYS A 1 190 ? -15.805 28.141 9.438 1 92.25 190 LYS A CA 1
ATOM 1408 C C . LYS A 1 190 ? -15.539 27.391 8.133 1 92.25 190 LYS A C 1
ATOM 1410 O O . LYS A 1 190 ? -16.016 27.797 7.066 1 92.25 190 LYS A O 1
ATOM 1415 N N . GLY A 1 191 ? -14.828 26.328 8.211 1 95.44 191 GLY A N 1
ATOM 1416 C CA . GLY A 1 191 ? -14.406 25.594 7.027 1 95.44 191 GLY A CA 1
ATOM 1417 C C . GLY A 1 191 ? -15.391 24.516 6.609 1 95.44 191 GLY A C 1
ATOM 1418 O O . GLY A 1 191 ? -15.062 23.656 5.801 1 95.44 191 GLY A O 1
ATOM 1419 N N . SER A 1 192 ? -16.656 24.547 7.082 1 96.81 192 SER A N 1
ATOM 1420 C CA . SER A 1 192 ? -17.672 23.516 6.836 1 96.81 192 SER A CA 1
ATOM 1421 C C . SER A 1 192 ? -17.984 23.406 5.348 1 96.81 192 SER A C 1
ATOM 1423 O O . SER A 1 192 ? -18.312 22.328 4.855 1 96.81 192 SER A O 1
ATOM 1425 N N . HIS A 1 193 ? -17.922 24.531 4.672 1 96.81 193 HIS A N 1
ATOM 1426 C CA . HIS A 1 193 ? -18.219 24.5 3.242 1 96.81 193 HIS A CA 1
ATOM 1427 C C . HIS A 1 193 ? -17.266 23.578 2.498 1 96.81 193 HIS A C 1
ATOM 1429 O O . HIS A 1 193 ? -17.688 22.875 1.575 1 96.81 193 HIS A O 1
ATOM 1435 N N . TYR A 1 194 ? -16.047 23.625 2.828 1 98 194 TYR A N 1
ATOM 1436 C CA . TYR A 1 194 ? -15.086 22.719 2.207 1 98 194 TYR A CA 1
ATOM 1437 C C . TYR A 1 194 ? -15.352 21.281 2.6 1 98 194 TYR A C 1
ATOM 1439 O O . TYR A 1 194 ? -15.312 20.375 1.754 1 98 194 TYR A O 1
ATOM 1447 N N . VAL A 1 195 ? -15.625 21.016 3.883 1 98.56 195 VAL A N 1
ATOM 1448 C CA . VAL A 1 195 ? -15.898 19.688 4.383 1 98.56 195 VAL A CA 1
ATOM 1449 C C . VAL A 1 195 ? -17.078 19.078 3.631 1 98.56 195 VAL A C 1
ATOM 1451 O O . VAL A 1 195 ? -17.094 17.875 3.346 1 98.56 195 VAL A O 1
ATOM 1454 N N . GLU A 1 196 ? -18.031 19.922 3.277 1 98.62 196 GLU A N 1
ATOM 1455 C CA . GLU A 1 196 ? -19.203 19.469 2.535 1 98.62 196 GLU A CA 1
ATOM 1456 C C . GLU A 1 196 ? -18.812 18.828 1.209 1 98.62 196 GLU A C 1
ATOM 1458 O O . GLU A 1 196 ? -19.469 17.891 0.746 1 98.62 196 GLU A O 1
ATOM 1463 N N . SER A 1 197 ? -17.766 19.297 0.622 1 98.38 197 SER A N 1
ATOM 1464 C CA . SER A 1 197 ? -17.328 18.781 -0.668 1 98.38 197 SER A CA 1
ATOM 1465 C C . SER A 1 197 ? -16.641 17.422 -0.515 1 98.38 197 SER A C 1
ATOM 1467 O O . SER A 1 197 ? -16.391 16.734 -1.505 1 98.38 197 SER A O 1
ATOM 1469 N N . LEU A 1 198 ? -16.359 17.016 0.708 1 98.56 198 LEU A N 1
ATOM 1470 C CA . LEU A 1 198 ? -15.555 15.812 0.94 1 98.56 198 LEU A CA 1
ATOM 1471 C C . LEU A 1 198 ? -16.438 14.641 1.357 1 98.56 198 LEU A C 1
ATOM 1473 O O . LEU A 1 198 ? -16.047 13.477 1.207 1 98.56 198 LEU A O 1
ATOM 1477 N N . ILE A 1 199 ? -17.594 14.898 1.924 1 98.69 199 ILE A N 1
ATOM 1478 C CA . ILE A 1 199 ? -18.375 13.852 2.572 1 98.69 199 ILE A CA 1
ATOM 1479 C C . ILE A 1 199 ? -19.453 13.359 1.618 1 98.69 199 ILE A C 1
ATOM 1481 O O . ILE A 1 199 ? -19.703 13.969 0.574 1 98.69 199 ILE A O 1
ATOM 1485 N N . ASP A 1 200 ? -20.047 12.211 1.895 1 98.31 200 ASP A N 1
ATOM 1486 C CA . ASP A 1 200 ? -21.141 11.586 1.153 1 98.31 200 ASP A CA 1
ATOM 1487 C C . ASP A 1 200 ? -22.391 11.445 2.025 1 98.31 200 ASP A C 1
ATOM 1489 O O . ASP A 1 200 ? -22.531 10.461 2.758 1 98.31 200 ASP A O 1
ATOM 1493 N N . ARG A 1 201 ? -23.344 12.273 1.886 1 97.69 201 ARG A N 1
ATOM 1494 C CA . ARG A 1 201 ? -24.516 12.305 2.748 1 97.69 201 ARG A CA 1
ATOM 1495 C C . ARG A 1 201 ? -25.359 11.055 2.553 1 97.69 201 ARG A C 1
ATOM 1497 O O . ARG A 1 201 ? -26.062 10.617 3.475 1 97.69 201 ARG A O 1
ATOM 1504 N N . SER A 1 202 ? -25.297 10.5 1.381 1 97.88 202 SER A N 1
ATOM 1505 C CA . SER A 1 202 ? -26.062 9.289 1.101 1 97.88 202 SER A CA 1
ATOM 1506 C C . SER A 1 202 ? -25.594 8.125 1.961 1 97.88 202 SER A C 1
ATOM 1508 O O . SER A 1 202 ? -26.328 7.141 2.129 1 97.88 202 SER A O 1
ATOM 1510 N N . LYS A 1 203 ? -24.453 8.25 2.512 1 97.94 203 LYS A N 1
ATOM 1511 C CA . LYS A 1 203 ? -23.906 7.195 3.363 1 97.94 203 LYS A CA 1
ATOM 1512 C C . LYS A 1 203 ? -24.016 7.57 4.84 1 97.94 203 LYS A C 1
ATOM 1514 O O . LYS A 1 203 ? -23.406 6.926 5.695 1 97.94 203 LYS A O 1
ATOM 1519 N N . GLY A 1 204 ? -24.688 8.688 5.094 1 98.25 204 GLY A N 1
ATOM 1520 C CA . GLY A 1 204 ? -24.938 9.109 6.461 1 98.25 204 GLY A CA 1
ATOM 1521 C C . GLY A 1 204 ? -23.922 10.117 6.973 1 98.25 204 GLY A C 1
ATOM 1522 O O . GLY A 1 204 ? -24 10.555 8.125 1 98.25 204 GLY A O 1
ATOM 1523 N N . ASP A 1 205 ? -22.938 10.492 6.18 1 98.81 205 ASP A N 1
ATOM 1524 C CA . ASP A 1 205 ? -21.953 11.492 6.59 1 98.81 205 ASP A CA 1
ATOM 1525 C C . ASP A 1 205 ? -22.641 12.828 6.906 1 98.81 205 ASP A C 1
ATOM 1527 O O . ASP A 1 205 ? -23.641 13.172 6.285 1 98.81 205 ASP A O 1
ATOM 1531 N N . THR A 1 206 ? -22.078 13.516 7.836 1 98.56 206 THR A N 1
ATOM 1532 C CA . THR A 1 206 ? -22.672 14.805 8.195 1 98.56 206 THR A CA 1
ATOM 1533 C C . THR A 1 206 ? -21.641 15.727 8.82 1 98.56 206 THR A C 1
ATOM 1535 O O . THR A 1 206 ? -20.5 15.305 9.078 1 98.56 206 THR A O 1
ATOM 1538 N N . ILE A 1 207 ? -21.984 16.984 8.93 1 98.75 207 ILE A N 1
ATOM 1539 C CA . ILE A 1 207 ? -21.156 18 9.555 1 98.75 207 ILE A CA 1
ATOM 1540 C C . ILE A 1 207 ? -21.828 18.531 10.82 1 98.75 207 ILE A C 1
ATOM 1542 O O . ILE A 1 207 ? -23.016 18.844 10.812 1 98.75 207 ILE A O 1
ATOM 1546 N N . VAL A 1 208 ? -21.141 18.531 11.859 1 98.69 208 VAL A N 1
ATOM 1547 C CA . VAL A 1 208 ? -21.594 19.125 13.109 1 98.69 208 VAL A CA 1
ATOM 1548 C C . VAL A 1 208 ? -20.75 20.359 13.422 1 98.69 208 VAL A C 1
ATOM 1550 O O . VAL A 1 208 ? -19.531 20.328 13.383 1 98.69 208 VAL A O 1
ATOM 1553 N N . ASP A 1 209 ? -21.391 21.484 13.727 1 97.94 209 ASP A N 1
ATOM 1554 C CA . ASP A 1 209 ? -20.734 22.734 14.039 1 97.94 209 ASP A CA 1
ATOM 1555 C C . ASP A 1 209 ? -20.328 22.797 15.508 1 97.94 209 ASP A C 1
ATOM 1557 O O . ASP A 1 209 ? -21.172 22.719 16.406 1 97.94 209 ASP A O 1
ATOM 1561 N N . TYR A 1 210 ? -19.062 22.969 15.734 1 96.88 210 TYR A N 1
ATOM 1562 C CA . TYR A 1 210 ? -18.562 22.906 17.109 1 96.88 210 TYR A CA 1
ATOM 1563 C C . TYR A 1 210 ? -18.781 24.234 17.828 1 96.88 210 TYR A C 1
ATOM 1565 O O . TYR A 1 210 ? -18.656 24.312 19.047 1 96.88 210 TYR A O 1
ATOM 1573 N N . ARG A 1 211 ? -19.031 25.375 17.172 1 95.06 211 ARG A N 1
ATOM 1574 C CA . ARG A 1 211 ? -19.016 26.734 17.688 1 95.06 211 ARG A CA 1
ATOM 1575 C C . ARG A 1 211 ? -20.156 26.953 18.656 1 95.06 211 ARG A C 1
ATOM 1577 O O . ARG A 1 211 ? -20.156 27.938 19.406 1 95.06 211 ARG A O 1
ATOM 1584 N N . GLN A 1 212 ? -21.016 25.984 18.766 1 93.75 212 GLN A N 1
ATOM 1585 C CA . GLN A 1 212 ? -22.156 26.141 19.672 1 93.75 212 GLN A CA 1
ATOM 1586 C C . GLN A 1 212 ? -21.844 25.562 21.047 1 93.75 212 GLN A C 1
ATOM 1588 O O . GLN A 1 212 ? -22.734 25.438 21.891 1 93.75 212 GLN A O 1
ATOM 1593 N N . GLY A 1 213 ? -20.656 25.016 21.281 1 96 213 GLY A N 1
ATOM 1594 C CA . GLY A 1 213 ? -20.219 24.562 22.594 1 96 213 GLY A CA 1
ATOM 1595 C C . GLY A 1 213 ? -20.25 23.062 22.766 1 96 213 GLY A C 1
ATOM 1596 O O . GLY A 1 213 ? -20.766 22.344 21.891 1 96 213 GLY A O 1
ATOM 1597 N N . VAL A 1 214 ? -19.75 22.609 23.906 1 97.94 214 VAL A N 1
ATOM 1598 C CA . VAL A 1 214 ? -19.516 21.188 24.172 1 97.94 214 VAL A CA 1
ATOM 1599 C C . VAL A 1 214 ? -20.828 20.438 24.141 1 97.94 214 VAL A C 1
ATOM 1601 O O . VAL A 1 214 ? -20.953 19.422 23.438 1 97.94 214 VAL A O 1
ATOM 1604 N N . GLU A 1 215 ? -21.844 20.906 24.844 1 98.06 215 GLU A N 1
ATOM 1605 C CA . GLU A 1 215 ? -23.125 20.219 24.969 1 98.06 215 GLU A CA 1
ATOM 1606 C C . GLU A 1 215 ? -23.812 20.094 23.609 1 98.06 215 GLU A C 1
ATOM 1608 O O . GLU A 1 215 ? -24.266 19 23.234 1 98.06 215 GLU A O 1
ATOM 1613 N N . ALA A 1 216 ? -23.875 21.141 22.906 1 98.25 216 ALA A N 1
ATOM 1614 C CA . ALA A 1 216 ? -24.547 21.156 21.609 1 98.25 216 ALA A CA 1
ATOM 1615 C C . ALA A 1 216 ? -23.812 20.266 20.609 1 98.25 216 ALA A C 1
ATOM 1617 O O . ALA A 1 216 ? -24.453 19.578 19.797 1 98.25 216 ALA A O 1
ATOM 1618 N N . THR A 1 217 ? -22.531 20.328 20.594 1 98.69 217 THR A N 1
ATOM 1619 C CA . THR A 1 217 ? -21.734 19.516 19.688 1 98.69 217 THR A CA 1
ATOM 1620 C C . THR A 1 217 ? -21.906 18.031 19.984 1 98.69 217 THR A C 1
ATOM 1622 O O . THR A 1 217 ? -22.125 17.234 19.062 1 98.69 217 THR A O 1
ATOM 1625 N N . ALA A 1 218 ? -21.828 17.672 21.25 1 98.69 218 ALA A N 1
ATOM 1626 C CA . ALA A 1 218 ? -22.016 16.281 21.656 1 98.69 218 ALA A CA 1
ATOM 1627 C C . ALA A 1 218 ? -23.391 15.766 21.25 1 98.69 218 ALA A C 1
ATOM 1629 O O . ALA A 1 218 ? -23.516 14.664 20.719 1 98.69 218 ALA A O 1
ATOM 1630 N N . LYS A 1 219 ? -24.359 16.562 21.5 1 98.38 219 LYS A N 1
ATOM 1631 C CA . LYS A 1 219 ? -25.734 16.203 21.125 1 98.38 219 LYS A CA 1
ATOM 1632 C C . LYS A 1 219 ? -25.859 16.062 19.609 1 98.38 219 LYS A C 1
ATOM 1634 O O . LYS A 1 219 ? -26.547 15.156 19.125 1 98.38 219 LYS A O 1
ATOM 1639 N N . GLY A 1 220 ? -25.281 16.984 18.891 1 98.38 220 GLY A N 1
ATOM 1640 C CA . GLY A 1 220 ? -25.297 16.922 17.438 1 98.38 220 GLY A CA 1
ATOM 1641 C C . GLY A 1 220 ? -24.688 15.633 16.906 1 98.38 220 GLY A C 1
ATOM 1642 O O . GLY A 1 220 ? -25.234 15.023 15.977 1 98.38 220 GLY A O 1
ATOM 1643 N N . ILE A 1 221 ? -23.562 15.203 17.484 1 98.75 221 ILE A N 1
ATOM 1644 C CA . ILE A 1 221 ? -22.891 13.969 17.062 1 98.75 221 ILE A CA 1
ATOM 1645 C C . ILE A 1 221 ? -23.797 12.773 17.344 1 98.75 221 ILE A C 1
ATOM 1647 O O . ILE A 1 221 ? -24.031 11.938 16.469 1 98.75 221 ILE A O 1
ATOM 1651 N N . SER A 1 222 ? -24.375 12.719 18.547 1 98.38 222 SER A N 1
ATOM 1652 C CA . SER A 1 222 ? -25.219 11.602 18.938 1 98.38 222 SER A CA 1
ATOM 1653 C C . SER A 1 222 ? -26.469 11.516 18.062 1 98.38 222 SER A C 1
ATOM 1655 O O . SER A 1 222 ? -26.859 10.422 17.656 1 98.38 222 SER A O 1
ATOM 1657 N N . SER A 1 223 ? -27.047 12.625 17.828 1 98.06 223 SER A N 1
ATOM 1658 C CA . SER A 1 223 ? -28.234 12.664 16.969 1 98.06 223 SER A CA 1
ATOM 1659 C C . SER A 1 223 ? -27.922 12.211 15.555 1 98.06 223 SER A C 1
ATOM 1661 O O . SER A 1 223 ? -28.719 11.516 14.922 1 98.06 223 SER A O 1
ATOM 1663 N N . SER A 1 224 ? -26.781 12.633 15.07 1 97.94 224 SER A N 1
ATOM 1664 C CA . SER A 1 224 ? -26.359 12.266 13.727 1 97.94 224 SER A CA 1
ATOM 1665 C C . SER A 1 224 ? -26.141 10.758 13.609 1 97.94 224 SER A C 1
ATOM 1667 O O . SER A 1 224 ? -26.516 10.148 12.609 1 97.94 224 SER A O 1
ATOM 1669 N N . LEU A 1 225 ? -25.5 10.172 14.586 1 98.19 225 LEU A N 1
ATOM 1670 C CA . LEU A 1 225 ? -25.281 8.727 14.625 1 98.19 225 LEU A CA 1
ATOM 1671 C C . LEU A 1 225 ? -26.609 7.98 14.602 1 98.19 225 LEU A C 1
ATOM 1673 O O . LEU A 1 225 ? -26.797 7.055 13.805 1 98.19 225 LEU A O 1
ATOM 1677 N N . LYS A 1 226 ? -27.531 8.469 15.438 1 97.75 226 LYS A N 1
ATOM 1678 C CA . LYS A 1 226 ? -28.844 7.844 15.516 1 97.75 226 LYS A CA 1
ATOM 1679 C C . LYS A 1 226 ? -29.578 7.93 14.18 1 97.75 226 LYS A C 1
ATOM 1681 O O . LYS A 1 226 ? -30.203 6.965 13.742 1 97.75 226 LYS A O 1
ATOM 1686 N N . GLN A 1 227 ? -29.547 9.055 13.625 1 97.38 227 GLN A N 1
ATOM 1687 C CA . GLN A 1 227 ? -30.188 9.266 12.328 1 97.38 227 GLN A CA 1
ATOM 1688 C C . GLN A 1 227 ? -29.625 8.328 11.273 1 97.38 227 GLN A C 1
ATOM 1690 O O . GLN A 1 227 ? -30.344 7.895 10.367 1 97.38 227 GLN A O 1
ATOM 1695 N N . ALA A 1 228 ? -28.359 8.031 11.398 1 97.12 228 ALA A N 1
ATOM 1696 C CA . ALA A 1 228 ? -27.688 7.145 10.445 1 97.12 228 ALA A CA 1
ATOM 1697 C C . ALA A 1 228 ? -27.875 5.684 10.836 1 97.12 228 ALA A C 1
ATOM 1699 O O . ALA A 1 228 ? -27.297 4.789 10.203 1 97.12 228 ALA A O 1
ATOM 1700 N N . GLY A 1 229 ? -28.547 5.438 11.922 1 97.31 229 GLY A N 1
ATOM 1701 C CA . GLY A 1 229 ? -28.906 4.078 12.312 1 97.31 229 GLY A CA 1
ATOM 1702 C C . GLY A 1 229 ? -27.891 3.453 13.258 1 97.31 229 GLY A C 1
ATOM 1703 O O . GLY A 1 229 ? -27.797 2.229 13.336 1 97.31 229 GLY A O 1
ATOM 1704 N N . HIS A 1 230 ? -27.109 4.293 13.945 1 97.88 230 HIS A N 1
ATOM 1705 C CA . HIS A 1 230 ? -26.094 3.795 14.859 1 97.88 230 HIS A CA 1
ATOM 1706 C C . HIS A 1 230 ? -26.328 4.293 16.281 1 97.88 230 HIS A C 1
ATOM 1708 O O . HIS A 1 230 ? -26.859 5.383 16.484 1 97.88 230 HIS A O 1
ATOM 1714 N N . THR A 1 231 ? -25.875 3.543 17.266 1 95.56 231 THR A N 1
ATOM 1715 C CA . THR A 1 231 ? -26.109 3.904 18.656 1 95.56 231 THR A CA 1
ATOM 1716 C C . THR A 1 231 ? -24.781 4.23 19.359 1 95.56 231 THR A C 1
ATOM 1718 O O . THR A 1 231 ? -24.781 4.762 20.469 1 95.56 231 THR A O 1
ATOM 1721 N N . SER A 1 232 ? -23.75 3.852 18.703 1 97.88 232 SER A N 1
ATOM 1722 C CA . SER A 1 232 ? -22.438 4.059 19.312 1 97.88 232 SER A CA 1
ATOM 1723 C C . SER A 1 232 ? -21.375 4.371 18.25 1 97.88 232 SER A C 1
ATOM 1725 O O . SER A 1 232 ? -21.609 4.152 17.062 1 97.88 232 SER A O 1
ATOM 1727 N N . VAL A 1 233 ? -20.312 4.922 18.672 1 98.69 233 VAL A N 1
ATOM 1728 C CA . VAL A 1 233 ? -19.141 5.172 17.859 1 98.69 233 VAL A CA 1
ATOM 1729 C C . VAL A 1 233 ? -17.875 4.797 18.625 1 98.69 233 VAL A C 1
ATOM 1731 O O . VAL A 1 233 ? -17.781 5.055 19.828 1 98.69 233 VAL A O 1
ATOM 1734 N N . TRP A 1 234 ? -17 4.125 17.922 1 98.75 234 TRP A N 1
ATOM 1735 C CA . TRP A 1 234 ? -15.836 3.559 18.609 1 98.75 234 TRP A CA 1
ATOM 1736 C C . TRP A 1 234 ? -14.547 4.195 18.109 1 98.75 234 TRP A C 1
ATOM 1738 O O . TRP A 1 234 ? -13.469 3.928 18.656 1 98.75 234 TRP A O 1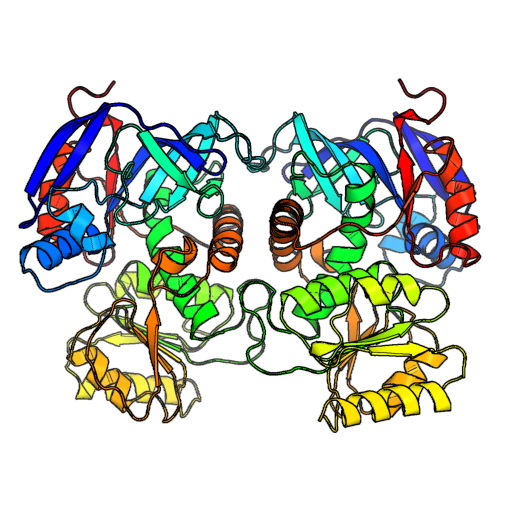
ATOM 1748 N N . HIS A 1 235 ? -14.594 4.977 17.031 1 98.94 235 HIS A N 1
ATOM 1749 C CA . HIS A 1 235 ? -13.422 5.566 16.391 1 98.94 235 HIS A CA 1
ATOM 1750 C C . HIS A 1 235 ? -13.555 7.082 16.297 1 98.94 235 HIS A C 1
ATOM 1752 O O . HIS A 1 235 ? -14.539 7.586 15.734 1 98.94 235 HIS A O 1
ATOM 1758 N N . ALA A 1 236 ? -12.578 7.828 16.797 1 98.94 236 ALA A N 1
ATOM 1759 C CA . ALA A 1 236 ? -12.555 9.289 16.688 1 98.94 236 ALA A CA 1
ATOM 1760 C C . ALA A 1 236 ? -11.133 9.797 16.5 1 98.94 236 ALA A C 1
ATOM 1762 O O . ALA A 1 236 ? -10.203 9.312 17.141 1 98.94 236 ALA A O 1
ATOM 1763 N N . ILE A 1 237 ? -11.008 10.688 15.578 1 98.94 237 ILE A N 1
ATOM 1764 C CA . ILE A 1 237 ? -9.766 11.43 15.367 1 98.94 237 ILE A CA 1
ATOM 1765 C C . ILE A 1 237 ? -9.945 12.875 15.836 1 98.94 237 ILE A C 1
ATOM 1767 O O . ILE A 1 237 ? -10.93 13.531 15.5 1 98.94 237 ILE A O 1
ATOM 1771 N N . ASP A 1 238 ? -9.055 13.328 16.641 1 98.81 238 ASP A N 1
ATOM 1772 C CA . ASP A 1 238 ? -9.07 14.719 17.078 1 98.81 238 ASP A CA 1
ATOM 1773 C C . ASP A 1 238 ? -7.898 15.5 16.484 1 98.81 238 ASP A C 1
ATOM 1775 O O . ASP A 1 238 ? -6.801 15.508 17.047 1 98.81 238 ASP A O 1
ATOM 1779 N N . ALA A 1 239 ? -8.156 16.219 15.461 1 97.12 239 ALA A N 1
ATOM 1780 C CA . ALA A 1 239 ? -7.152 17.047 14.797 1 97.12 239 ALA A CA 1
ATOM 1781 C C . ALA A 1 239 ? -7.207 18.484 15.312 1 97.12 239 ALA A C 1
ATOM 1783 O O . ALA A 1 239 ? -6.395 19.328 14.906 1 97.12 239 ALA A O 1
ATOM 1784 N N . ALA A 1 240 ? -8.133 18.781 16.219 1 95.19 240 ALA A N 1
ATOM 1785 C CA . ALA A 1 240 ? -8.234 20.109 16.828 1 95.19 240 ALA A CA 1
ATOM 1786 C C . ALA A 1 240 ? -7.375 20.203 18.078 1 95.19 240 ALA A C 1
ATOM 1788 O O . ALA A 1 240 ? -6.727 21.219 18.312 1 95.19 240 ALA A O 1
ATOM 1789 N N . ILE A 1 241 ? -7.402 19.172 18.875 1 95.56 241 ILE A N 1
ATOM 1790 C CA . ILE A 1 241 ? -6.582 18.969 20.062 1 95.56 241 ILE A CA 1
ATOM 1791 C C . ILE A 1 241 ? -6.754 20.156 21.016 1 95.56 241 ILE A C 1
ATOM 1793 O O . ILE A 1 241 ? -5.773 20.797 21.406 1 95.56 241 ILE A O 1
ATOM 1797 N N . VAL A 1 242 ? -7.902 20.453 21.406 1 95.75 242 VAL A N 1
ATOM 1798 C CA . VAL A 1 242 ? -8.227 21.484 22.375 1 95.75 242 VAL A CA 1
ATOM 1799 C C . VAL A 1 242 ? -9.102 20.891 23.484 1 95.75 242 VAL A C 1
ATOM 1801 O O . VAL A 1 242 ? -9.734 19.859 23.297 1 95.75 242 VAL A O 1
ATOM 1804 N N . PRO A 1 243 ? -9.156 21.516 24.625 1 97.19 243 PRO A N 1
ATOM 1805 C CA . PRO A 1 243 ? -9.953 20.969 25.734 1 97.19 243 PRO A CA 1
ATOM 1806 C C . PRO A 1 243 ? -11.398 20.703 25.344 1 97.19 243 PRO A C 1
ATOM 1808 O O . PRO A 1 243 ? -11.969 19.672 25.719 1 97.19 243 PRO A O 1
ATOM 1811 N N . GLN A 1 244 ? -11.977 21.562 24.562 1 97.69 244 GLN A N 1
ATOM 1812 C CA . GLN A 1 244 ? -13.359 21.406 24.125 1 97.69 244 GLN A CA 1
ATOM 1813 C C . GLN A 1 244 ? -13.539 20.125 23.328 1 97.69 244 GLN A C 1
ATOM 1815 O O . GLN A 1 244 ? -14.477 19.359 23.547 1 97.69 244 GLN A O 1
ATOM 1820 N N . SER A 1 245 ? -12.719 19.891 22.344 1 98.44 245 SER A N 1
ATOM 1821 C CA . SER A 1 245 ? -12.828 18.688 21.516 1 98.44 245 SER A CA 1
ATOM 1822 C C . SER A 1 245 ? -12.648 17.422 22.344 1 98.44 245 SER A C 1
ATOM 1824 O O . SER A 1 245 ? -13.383 16.453 22.156 1 98.44 245 SER A O 1
ATOM 1826 N N . ALA A 1 246 ? -11.656 17.469 23.25 1 98.5 246 ALA A N 1
ATOM 1827 C CA . ALA A 1 246 ? -11.422 16.328 24.125 1 98.5 246 ALA A CA 1
ATOM 1828 C C . ALA A 1 246 ? -12.664 16 24.953 1 98.5 246 ALA A C 1
ATOM 1830 O O . ALA A 1 246 ? -13.039 14.844 25.094 1 98.5 246 ALA A O 1
ATOM 1831 N N . GLU A 1 247 ? -13.266 17.031 25.484 1 98.56 247 GLU A N 1
ATOM 1832 C CA . GLU A 1 247 ? -14.445 16.844 26.312 1 98.56 247 GLU A CA 1
ATOM 1833 C C . GLU A 1 247 ? -15.617 16.312 25.5 1 98.56 247 GLU A C 1
ATOM 1835 O O . GLU A 1 247 ? -16.344 15.414 25.953 1 98.56 247 GLU A O 1
ATOM 1840 N N . VAL A 1 248 ? -15.812 16.875 24.328 1 98.75 248 VAL A N 1
ATOM 1841 C CA . VAL A 1 248 ? -16.875 16.391 23.438 1 98.75 248 VAL A CA 1
ATOM 1842 C C . VAL A 1 248 ? -16.672 14.914 23.141 1 98.75 248 VAL A C 1
ATOM 1844 O O . VAL A 1 248 ? -17.609 14.117 23.297 1 98.75 248 VAL A O 1
ATOM 1847 N N . LEU A 1 249 ? -15.5 14.523 22.734 1 98.88 249 LEU A N 1
ATOM 1848 C CA . LEU A 1 249 ? -15.203 13.148 22.312 1 98.88 249 LEU A CA 1
ATOM 1849 C C . LEU A 1 249 ? -15.305 12.195 23.5 1 98.88 249 LEU A C 1
ATOM 1851 O O . LEU A 1 249 ? -15.766 11.062 23.359 1 98.88 249 LEU A O 1
ATOM 1855 N N . ARG A 1 250 ? -14.82 12.664 24.672 1 98.44 250 ARG A N 1
ATOM 1856 C CA . ARG A 1 250 ? -14.953 11.852 25.875 1 98.44 250 ARG A CA 1
ATOM 1857 C C . ARG A 1 250 ? -16.406 11.477 26.125 1 98.44 250 ARG A C 1
ATOM 1859 O O . ARG A 1 250 ? -16.703 10.367 26.562 1 98.44 250 ARG A O 1
ATOM 1866 N N . ARG A 1 251 ? -17.312 12.336 25.828 1 98.06 251 ARG A N 1
ATOM 1867 C CA . ARG A 1 251 ? -18.734 12.156 26.125 1 98.06 251 ARG A CA 1
ATOM 1868 C C . ARG A 1 251 ? -19.391 11.227 25.109 1 98.06 251 ARG A C 1
ATOM 1870 O O . ARG A 1 251 ? -20.328 10.5 25.438 1 98.06 251 ARG A O 1
ATOM 1877 N N . VAL A 1 252 ? -18.906 11.25 23.891 1 98.56 252 VAL A N 1
ATOM 1878 C CA . VAL A 1 252 ? -19.719 10.641 22.844 1 98.56 252 VAL A CA 1
ATOM 1879 C C . VAL A 1 252 ? -19.094 9.305 22.422 1 98.56 252 VAL A C 1
ATOM 1881 O O . VAL A 1 252 ? -19.797 8.414 21.938 1 98.56 252 VAL A O 1
ATOM 1884 N N . VAL A 1 253 ? -17.781 9.117 22.5 1 98.88 253 VAL A N 1
ATOM 1885 C CA . VAL A 1 253 ? -17.141 7.871 22.094 1 98.88 253 VAL A CA 1
ATOM 1886 C C . VAL A 1 253 ? -17.453 6.777 23.125 1 98.88 253 VAL A C 1
ATOM 1888 O O . VAL A 1 253 ? -17.391 7.02 24.328 1 98.88 253 VAL A O 1
ATOM 1891 N N . ALA A 1 254 ? -17.781 5.617 22.688 1 98.62 254 ALA A N 1
ATOM 1892 C CA . ALA A 1 254 ? -18.172 4.5 23.547 1 98.62 254 ALA A CA 1
ATOM 1893 C C . ALA A 1 254 ? -17.016 4.09 24.469 1 98.62 254 ALA A C 1
ATOM 1895 O O . ALA A 1 254 ? -15.844 4.23 24.109 1 98.62 254 ALA A O 1
ATOM 1896 N N . PRO A 1 255 ? -17.391 3.594 25.703 1 98.12 255 PRO A N 1
ATOM 1897 C CA . PRO A 1 255 ? -16.328 3.014 26.547 1 98.12 255 PRO A CA 1
ATOM 1898 C C . PRO A 1 255 ? -15.523 1.95 25.812 1 98.12 255 PRO A C 1
ATOM 1900 O O . PRO A 1 255 ? -16.094 1.041 25.203 1 98.12 255 PRO A O 1
ATOM 1903 N N . GLY A 1 256 ? -14.227 2.123 25.859 1 97.56 256 GLY A N 1
ATOM 1904 C CA . GLY A 1 256 ? -13.344 1.19 25.156 1 97.56 256 GLY A CA 1
ATOM 1905 C C . GLY A 1 256 ? -13.039 1.603 23.734 1 97.56 256 GLY A C 1
ATOM 1906 O O . GLY A 1 256 ? -12.156 1.033 23.094 1 97.56 256 GLY A O 1
ATOM 1907 N N . GLY A 1 257 ? -13.812 2.6 23.219 1 98.62 257 GLY A N 1
ATOM 1908 C CA . GLY A 1 257 ? -13.484 3.162 21.922 1 98.62 257 GLY A CA 1
ATOM 1909 C C . GLY A 1 257 ? -12.164 3.916 21.906 1 98.62 257 GLY A C 1
ATOM 1910 O O . GLY A 1 257 ? -11.547 4.117 22.969 1 98.62 257 GLY A O 1
ATOM 1911 N N . GLN A 1 258 ? -11.75 4.297 20.766 1 98.81 258 GLN A N 1
ATOM 1912 C CA . GLN A 1 258 ? -10.438 4.926 20.641 1 98.81 258 GLN A CA 1
ATOM 1913 C C . GLN A 1 258 ? -10.57 6.375 20.188 1 98.81 258 GLN A C 1
ATOM 1915 O O . GLN A 1 258 ? -11.297 6.668 19.234 1 98.81 258 GLN A O 1
ATOM 1920 N N . ILE A 1 259 ? -9.945 7.266 20.875 1 98.88 259 ILE A N 1
ATOM 1921 C CA . ILE A 1 259 ? -9.742 8.656 20.5 1 98.88 259 ILE A CA 1
ATOM 1922 C C . ILE A 1 259 ? -8.266 8.906 20.188 1 98.88 259 ILE A C 1
ATOM 1924 O O . ILE A 1 259 ? -7.426 8.852 21.094 1 98.88 259 ILE A O 1
ATOM 1928 N N . ASP A 1 260 ? -7.996 9.102 18.922 1 98.88 260 ASP A N 1
ATOM 1929 C CA . ASP A 1 260 ? -6.617 9.352 18.516 1 98.88 260 ASP A CA 1
ATOM 1930 C C . ASP A 1 260 ? -6.355 10.844 18.312 1 98.88 260 ASP A C 1
ATOM 1932 O O . ASP A 1 260 ? -7.055 11.508 17.547 1 98.88 260 ASP A O 1
ATOM 1936 N N . PHE A 1 261 ? -5.379 11.375 19.031 1 98.5 261 PHE A N 1
ATOM 1937 C CA . PHE A 1 261 ? -4.984 12.773 18.906 1 98.5 261 PHE A CA 1
ATOM 1938 C C . PHE A 1 261 ? -3.807 12.93 17.953 1 98.5 261 PHE A C 1
ATOM 1940 O O . PHE A 1 261 ? -2.848 12.148 18.016 1 98.5 261 PHE A O 1
ATOM 1947 N N . ILE A 1 262 ? -3.803 13.922 17.047 1 96.19 262 ILE A N 1
ATOM 1948 C CA . ILE A 1 262 ? -2.777 14.078 16.016 1 96.19 262 ILE A CA 1
ATOM 1949 C C . ILE A 1 262 ? -1.562 14.789 16.609 1 96.19 262 ILE A C 1
ATOM 1951 O O . ILE A 1 262 ? -0.603 15.094 15.898 1 96.19 262 ILE A O 1
ATOM 1955 N N . LEU A 1 263 ? -1.49 15.172 17.844 1 89.31 263 LEU A N 1
ATOM 1956 C CA . LEU A 1 263 ? -0.366 15.734 18.594 1 89.31 263 LEU A CA 1
ATOM 1957 C C . LEU A 1 263 ? -0.443 15.344 20.062 1 89.31 263 LEU A C 1
ATOM 1959 O O . LEU A 1 263 ? -1.535 15.18 20.609 1 89.31 263 LEU A O 1
ATOM 1963 N N . PRO A 1 264 ? 0.667 15.273 20.719 1 88.25 264 PRO A N 1
ATOM 1964 C CA . PRO A 1 264 ? 0.658 14.945 22.156 1 88.25 264 PRO A CA 1
ATOM 1965 C C . PRO A 1 264 ? -0.114 15.961 22.984 1 88.25 264 PRO A C 1
ATOM 1967 O O . PRO A 1 264 ? -0.105 17.156 22.672 1 88.25 264 PRO A O 1
ATOM 1970 N N . ASN A 1 265 ? -0.766 15.531 23.969 1 91.88 265 ASN A N 1
ATOM 1971 C CA . ASN A 1 265 ? -1.509 16.344 24.938 1 91.88 265 ASN A CA 1
ATOM 1972 C C . ASN A 1 265 ? -1.717 15.594 26.25 1 91.88 265 ASN A C 1
ATOM 1974 O O . ASN A 1 265 ? -1.423 14.398 26.344 1 91.88 265 ASN A O 1
ATOM 1978 N N . ASP A 1 266 ? -2.281 16.281 27.188 1 94.38 266 ASP A N 1
ATOM 1979 C CA . ASP A 1 266 ? -2.469 15.672 28.5 1 94.38 266 ASP A CA 1
ATOM 1980 C C . ASP A 1 266 ? -3.953 15.484 28.812 1 94.38 266 ASP A C 1
ATOM 1982 O O . ASP A 1 266 ? -4.336 15.344 29.969 1 94.38 266 ASP A O 1
ATOM 1986 N N . PHE A 1 267 ? -4.785 15.477 27.828 1 97.06 267 PHE A N 1
ATOM 1987 C CA . PHE A 1 267 ? -6.219 15.352 28.031 1 97.06 267 PHE A CA 1
ATOM 1988 C C . PHE A 1 267 ? -6.574 13.953 28.531 1 97.06 267 PHE A C 1
ATOM 1990 O O . PHE A 1 267 ? -5.996 12.961 28.094 1 97.06 267 PHE A O 1
ATOM 1997 N N . ASP A 1 268 ? -7.465 13.836 29.484 1 97.44 268 ASP A N 1
ATOM 1998 C CA . ASP A 1 268 ? -8.062 12.578 29.922 1 97.44 268 ASP A CA 1
ATOM 1999 C C . ASP A 1 268 ? -9.391 12.328 29.219 1 97.44 268 ASP A C 1
ATOM 2001 O O . ASP A 1 268 ? -10.336 13.102 29.359 1 97.44 268 ASP A O 1
ATOM 2005 N N . VAL A 1 269 ? -9.453 11.203 28.516 1 98 269 VAL A N 1
ATOM 2006 C CA . VAL A 1 269 ? -10.664 10.93 27.75 1 98 269 VAL A CA 1
ATOM 2007 C C . VAL A 1 269 ? -11.25 9.586 28.172 1 98 269 VAL A C 1
ATOM 2009 O O . VAL A 1 269 ? -12.031 8.984 27.422 1 98 269 VAL A O 1
ATOM 2012 N N . ALA A 1 270 ? -10.922 9.109 29.359 1 97.75 270 ALA A N 1
ATOM 2013 C CA . ALA A 1 270 ? -11.539 7.902 29.906 1 97.75 270 ALA A CA 1
ATOM 2014 C C . ALA A 1 270 ? -13.055 8.047 29.984 1 97.75 270 ALA A C 1
ATOM 2016 O O . ALA A 1 270 ? -13.562 9.117 30.328 1 97.75 270 ALA A O 1
ATOM 2017 N N . PRO A 1 271 ? -13.805 6.98 29.609 1 97.69 271 PRO A N 1
ATOM 2018 C CA . PRO A 1 271 ? -13.43 5.57 29.531 1 97.69 271 PRO A CA 1
ATOM 2019 C C . PRO A 1 271 ? -13.023 5.152 28.109 1 97.69 271 PRO A C 1
ATOM 2021 O O . PRO A 1 271 ? -12.82 3.963 27.859 1 97.69 271 PRO A O 1
ATOM 2024 N N . ALA A 1 272 ? -12.945 6.094 27.141 1 98 272 ALA A N 1
ATOM 2025 C CA . ALA A 1 272 ? -12.352 5.781 25.844 1 98 272 ALA A CA 1
ATOM 2026 C C . ALA A 1 272 ? -10.844 5.586 25.969 1 98 272 ALA A C 1
ATOM 2028 O O . ALA A 1 272 ? -10.242 5.965 26.969 1 98 272 ALA A O 1
ATOM 2029 N N . THR A 1 273 ? -10.289 4.895 25.047 1 98.19 273 THR A N 1
ATOM 2030 C CA . THR A 1 273 ? -8.844 4.703 25 1 98.19 273 THR A CA 1
ATOM 2031 C C . THR A 1 273 ? -8.18 5.828 24.219 1 98.19 273 THR A C 1
ATOM 2033 O O . THR A 1 273 ? -8.625 6.18 23.125 1 98.19 273 THR A O 1
ATOM 2036 N N . LYS A 1 274 ? -7.133 6.422 24.828 1 98.31 274 LYS A N 1
ATOM 2037 C CA . LYS A 1 274 ? -6.391 7.508 24.188 1 98.31 274 LYS A CA 1
ATOM 2038 C C . LYS A 1 274 ? -5.191 6.969 23.406 1 98.31 274 LYS A C 1
ATOM 2040 O O . LYS A 1 274 ? -4.465 6.102 23.906 1 98.31 274 LYS A O 1
ATOM 2045 N N . SER A 1 275 ? -5.004 7.379 22.203 1 97.75 275 SER A N 1
ATOM 2046 C CA . SER A 1 275 ? -3.764 7.207 21.453 1 97.75 275 SER A CA 1
ATOM 2047 C C . SER A 1 275 ? -3.312 8.516 20.828 1 97.75 275 SER A C 1
ATOM 2049 O O . SER A 1 275 ? -4.094 9.469 20.734 1 97.75 275 SER A O 1
ATOM 2051 N N . VAL A 1 276 ? -2.021 8.625 20.531 1 97.19 276 VAL A N 1
ATOM 2052 C CA . VAL A 1 276 ? -1.441 9.828 19.938 1 97.19 276 VAL A CA 1
ATOM 2053 C C . VAL A 1 276 ? -0.678 9.469 18.672 1 97.19 276 VAL A C 1
ATOM 2055 O O . VAL A 1 276 ? 0.139 8.547 18.672 1 97.19 276 VAL A O 1
ATOM 2058 N N . THR A 1 277 ? -0.982 10.156 17.641 1 97.06 277 THR A N 1
ATOM 2059 C CA . THR A 1 277 ? -0.274 9.984 16.375 1 97.06 277 THR A CA 1
ATOM 2060 C C . THR A 1 277 ? 0.863 10.992 16.25 1 97.06 277 THR A C 1
ATOM 2062 O O . THR A 1 277 ? 0.659 12.195 16.438 1 97.06 277 THR A O 1
ATOM 2065 N N . SER A 1 278 ? 2.014 10.523 15.953 1 94.19 278 SER A N 1
ATOM 2066 C CA . SER A 1 278 ? 3.162 11.305 15.5 1 94.19 278 SER A CA 1
ATOM 2067 C C . SER A 1 278 ? 3.613 10.852 14.109 1 94.19 278 SER A C 1
ATOM 2069 O O . SER A 1 278 ? 4.141 9.75 13.953 1 94.19 278 SER A O 1
ATOM 2071 N N . VAL A 1 279 ? 3.502 11.75 13.172 1 96.06 279 VAL A N 1
ATOM 2072 C CA . VAL A 1 279 ? 3.783 11.359 11.797 1 96.06 279 VAL A CA 1
ATOM 2073 C C . VAL A 1 279 ? 5.281 11.117 11.625 1 96.06 279 VAL A C 1
ATOM 2075 O O . VAL A 1 279 ? 5.699 10.438 10.68 1 96.06 279 VAL A O 1
ATOM 2078 N N . GLY A 1 280 ? 6.121 11.586 12.602 1 95 280 GLY A N 1
ATOM 2079 C CA . GLY A 1 280 ? 7.527 11.227 12.594 1 95 280 GLY A CA 1
ATOM 2080 C C . GLY A 1 280 ? 7.758 9.727 12.602 1 95 280 GLY A C 1
ATOM 2081 O O . GLY A 1 280 ? 8.844 9.258 12.266 1 95 280 GLY A O 1
ATOM 2082 N N . SER A 1 281 ? 6.715 8.953 1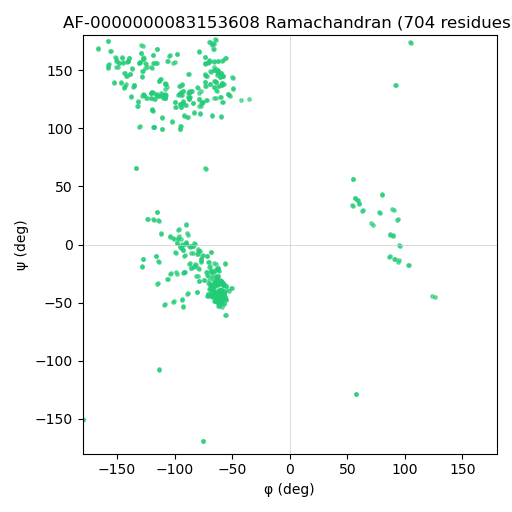2.945 1 97 281 SER A N 1
ATOM 2083 C CA . SER A 1 281 ? 6.793 7.5 13.023 1 97 281 SER A CA 1
ATOM 2084 C C . SER A 1 281 ? 7.027 6.887 11.648 1 97 281 SER A C 1
ATOM 2086 O O . SER A 1 281 ? 7.547 5.777 11.539 1 97 281 SER A O 1
ATOM 2088 N N . VAL A 1 282 ? 6.668 7.602 10.539 1 98.38 282 VAL A N 1
ATOM 2089 C CA . VAL A 1 282 ? 6.852 7.035 9.211 1 98.38 282 VAL A CA 1
ATOM 2090 C C . VAL A 1 282 ? 8.32 7.129 8.812 1 98.38 282 VAL A C 1
ATOM 2092 O O . VAL A 1 282 ? 8.742 6.531 7.816 1 98.38 282 VAL A O 1
ATOM 2095 N N . HIS A 1 283 ? 9.117 7.91 9.57 1 97.56 283 HIS A N 1
ATOM 2096 C CA . HIS A 1 283 ? 10.555 8 9.359 1 97.56 283 HIS A CA 1
ATOM 2097 C C . HIS A 1 283 ? 11.32 7.141 10.359 1 97.56 283 HIS A C 1
ATOM 2099 O O . HIS A 1 283 ? 12.547 7.18 10.406 1 97.56 283 HIS A O 1
ATOM 2105 N N . ASN A 1 284 ? 10.586 6.402 11.156 1 94.62 284 ASN A N 1
ATOM 2106 C CA . ASN A 1 284 ? 11.188 5.617 12.227 1 94.62 284 ASN A CA 1
ATOM 2107 C C . ASN A 1 284 ? 12.039 6.484 13.148 1 94.62 284 ASN A C 1
ATOM 2109 O O . ASN A 1 284 ? 13.133 6.082 13.555 1 94.62 284 ASN A O 1
ATOM 2113 N N . GLN A 1 285 ? 11.617 7.758 13.336 1 91.06 285 GLN A N 1
ATOM 2114 C CA . GLN A 1 285 ? 12.336 8.648 14.242 1 91.06 285 GLN A CA 1
ATOM 2115 C C . GLN A 1 285 ? 12.312 8.117 15.672 1 91.06 285 GLN A C 1
ATOM 2117 O O . GLN A 1 285 ? 11.328 7.496 16.094 1 91.06 285 GLN A O 1
ATOM 2122 N N . PRO A 1 286 ? 13.328 8.414 16.406 1 84.69 286 PRO A N 1
ATOM 2123 C CA . PRO A 1 286 ? 13.414 7.887 17.766 1 84.69 286 PRO A CA 1
ATOM 2124 C C . PRO A 1 286 ? 12.227 8.305 18.625 1 84.69 286 PRO A C 1
ATOM 2126 O O . PRO A 1 286 ? 11.68 9.398 18.453 1 84.69 286 PRO A O 1
ATOM 2129 N N . GLU A 1 287 ? 11.703 7.539 19.531 1 81.75 287 GLU A N 1
ATOM 2130 C CA . GLU A 1 287 ? 10.688 7.785 20.547 1 81.75 287 GLU A CA 1
ATOM 2131 C C . GLU A 1 287 ? 9.281 7.562 19.984 1 81.75 287 GLU A C 1
ATOM 2133 O O . GLU A 1 287 ? 8.297 7.648 20.719 1 81.75 287 GLU A O 1
ATOM 2138 N N . PHE A 1 288 ? 9.273 7.406 18.656 1 88.25 288 PHE A N 1
ATOM 2139 C CA . PHE A 1 288 ? 7.969 7.129 18.078 1 88.25 288 PHE A CA 1
ATOM 2140 C C . PHE A 1 288 ? 7.848 5.656 17.688 1 88.25 288 PHE A C 1
ATOM 2142 O O . PHE A 1 288 ? 8.844 4.926 17.688 1 88.25 288 PHE A O 1
ATOM 2149 N N . GLU A 1 289 ? 6.578 5.254 17.516 1 93.5 289 GLU A N 1
ATOM 2150 C CA . GLU A 1 289 ? 6.363 3.943 16.906 1 93.5 289 GLU A CA 1
ATOM 2151 C C . GLU A 1 289 ? 7.008 3.859 15.523 1 93.5 289 GLU A C 1
ATOM 2153 O O . GLU A 1 289 ? 7.41 4.879 14.961 1 93.5 289 GLU A O 1
ATOM 2158 N N . ASN A 1 290 ? 7.25 2.656 15.094 1 97.06 290 ASN A N 1
ATOM 2159 C CA . ASN A 1 290 ? 7.797 2.475 13.75 1 97.06 290 ASN A CA 1
ATOM 2160 C C . ASN A 1 290 ? 6.699 2.201 12.727 1 97.06 290 ASN A C 1
ATOM 2162 O O . ASN A 1 290 ? 6.148 1.1 12.68 1 97.06 290 ASN A O 1
ATOM 2166 N N . ASN A 1 291 ? 6.352 3.203 11.969 1 98.31 291 ASN A N 1
ATOM 2167 C CA . ASN A 1 291 ? 5.367 3.084 10.898 1 98.31 291 ASN A CA 1
ATOM 2168 C C . ASN A 1 291 ? 5.996 3.326 9.531 1 98.31 291 ASN A C 1
ATOM 2170 O O . ASN A 1 291 ? 5.344 3.865 8.633 1 98.31 291 ASN A O 1
ATOM 2174 N N . GLU A 1 292 ? 7.297 3.037 9.367 1 98.38 292 GLU A N 1
ATOM 2175 C CA . GLU A 1 292 ? 8.039 3.273 8.133 1 98.38 292 GLU A CA 1
ATOM 2176 C C . GLU A 1 292 ? 7.383 2.566 6.953 1 98.38 292 GLU A C 1
ATOM 2178 O O . GLU A 1 292 ? 7.18 3.168 5.895 1 98.38 292 GLU A O 1
ATOM 2183 N N . GLU A 1 293 ? 6.98 1.292 7.098 1 98.5 293 GLU A N 1
ATOM 2184 C CA . GLU A 1 293 ? 6.387 0.526 6.008 1 98.5 293 GLU A CA 1
ATOM 2185 C C . GLU A 1 293 ? 5.012 1.072 5.633 1 98.5 293 GLU A C 1
ATOM 2187 O O . GLU A 1 293 ? 4.648 1.09 4.453 1 98.5 293 GLU A O 1
ATOM 2192 N N . LEU A 1 294 ? 4.234 1.49 6.656 1 98.81 294 LEU A N 1
ATOM 2193 C CA . LEU A 1 294 ? 2.959 2.139 6.375 1 98.81 294 LEU A CA 1
ATOM 2194 C C . LEU A 1 294 ? 3.166 3.428 5.586 1 98.81 294 LEU A C 1
ATOM 2196 O O . LEU A 1 294 ? 2.463 3.678 4.602 1 98.81 294 LEU A O 1
ATOM 2200 N N . GLY A 1 295 ? 4.168 4.227 6.035 1 98.81 295 GLY A N 1
ATOM 2201 C CA . GLY A 1 295 ? 4.5 5.441 5.305 1 98.81 295 GLY A CA 1
ATOM 2202 C C . GLY A 1 295 ? 4.867 5.18 3.855 1 98.81 295 GLY A C 1
ATOM 2203 O O . GLY A 1 295 ? 4.445 5.914 2.961 1 98.81 295 GLY A O 1
ATOM 2204 N N . TYR A 1 296 ? 5.617 4.141 3.641 1 98.88 296 TYR A N 1
ATOM 2205 C CA . TYR A 1 296 ? 6.016 3.764 2.289 1 98.88 296 TYR A CA 1
ATOM 2206 C C . TYR A 1 296 ? 4.801 3.424 1.435 1 98.88 296 TYR A C 1
ATOM 2208 O O . TYR A 1 296 ? 4.625 3.979 0.348 1 98.88 296 TYR A O 1
ATOM 2216 N N . VAL A 1 297 ? 3.971 2.545 1.894 1 98.88 297 VAL A N 1
ATOM 2217 C CA . VAL A 1 297 ? 2.834 2.031 1.138 1 98.88 297 VAL A CA 1
ATOM 2218 C C . VAL A 1 297 ? 1.858 3.166 0.833 1 98.88 297 VAL A C 1
ATOM 2220 O O . VAL A 1 297 ? 1.385 3.299 -0.297 1 98.88 297 VAL A O 1
ATOM 2223 N N . PHE A 1 298 ? 1.604 4.008 1.759 1 98.94 298 PHE A N 1
ATOM 2224 C CA . PHE A 1 298 ? 0.641 5.078 1.543 1 98.94 298 PHE A CA 1
ATOM 2225 C C . PHE A 1 298 ? 1.229 6.164 0.647 1 98.94 298 PHE A C 1
ATOM 2227 O O . PHE A 1 298 ? 0.502 6.812 -0.108 1 98.94 298 PHE A O 1
ATOM 2234 N N . SER A 1 299 ? 2.592 6.383 0.689 1 98.94 299 SER A N 1
ATOM 2235 C CA . SER A 1 299 ? 3.197 7.289 -0.281 1 98.94 299 SER A CA 1
ATOM 2236 C C . SER A 1 299 ? 2.955 6.812 -1.709 1 98.94 299 SER A C 1
ATOM 2238 O O . SER A 1 299 ? 2.645 7.613 -2.594 1 98.94 299 SER A O 1
ATOM 2240 N N . ARG A 1 300 ? 3.031 5.523 -1.93 1 98.88 300 ARG A N 1
ATOM 2241 C CA . ARG A 1 300 ? 2.752 4.98 -3.256 1 98.88 300 ARG A CA 1
ATOM 2242 C C . ARG A 1 300 ? 1.265 5.074 -3.582 1 98.88 300 ARG A C 1
ATOM 2244 O O . ARG A 1 300 ? 0.891 5.398 -4.711 1 98.88 300 ARG A O 1
ATOM 2251 N N . TYR A 1 301 ? 0.428 4.746 -2.602 1 98.88 301 TYR A N 1
ATOM 2252 C CA . TYR A 1 301 ? -1.014 4.812 -2.811 1 98.88 301 TYR A CA 1
ATOM 2253 C C . TYR A 1 301 ? -1.445 6.23 -3.18 1 98.88 301 TYR A C 1
ATOM 2255 O O . TYR A 1 301 ? -2.32 6.418 -4.027 1 98.88 301 TYR A O 1
ATOM 2263 N N . ILE A 1 302 ? -0.839 7.23 -2.543 1 98.94 302 ILE A N 1
ATOM 2264 C CA . ILE A 1 302 ? -1.163 8.625 -2.82 1 98.94 302 ILE A CA 1
ATOM 2265 C C . ILE A 1 302 ? -0.923 8.93 -4.297 1 98.94 302 ILE A C 1
ATOM 2267 O O . ILE A 1 302 ? -1.758 9.555 -4.953 1 98.94 302 ILE A O 1
ATOM 2271 N N . SER A 1 303 ? 0.212 8.438 -4.867 1 98.75 303 SER A N 1
ATOM 2272 C CA . SER A 1 303 ? 0.48 8.602 -6.293 1 98.75 303 SER A CA 1
ATOM 2273 C C . SER A 1 303 ? -0.666 8.055 -7.137 1 98.75 303 SER A C 1
ATOM 2275 O O . SER A 1 303 ? -1.128 8.719 -8.07 1 98.75 303 SER A O 1
ATOM 2277 N N . ARG A 1 304 ? -1.088 6.871 -6.797 1 98.56 304 ARG A N 1
ATOM 2278 C CA . ARG A 1 304 ? -2.146 6.176 -7.52 1 98.56 304 ARG A CA 1
ATOM 2279 C C . ARG A 1 304 ? -3.469 6.926 -7.418 1 98.56 304 ARG A C 1
ATOM 2281 O O . ARG A 1 304 ? -4.16 7.117 -8.422 1 98.56 304 ARG A O 1
ATOM 2288 N N . ALA A 1 305 ? -3.789 7.344 -6.199 1 98.75 305 ALA A N 1
ATOM 2289 C CA . ALA A 1 305 ? -5.055 8.023 -5.941 1 98.75 305 ALA A CA 1
ATOM 2290 C C . ALA A 1 305 ? -5.09 9.391 -6.617 1 98.75 305 ALA A C 1
ATOM 2292 O O . ALA A 1 305 ? -6.145 9.844 -7.074 1 98.75 305 ALA A O 1
ATOM 2293 N N . LEU A 1 306 ? -3.957 10.078 -6.664 1 98.75 306 LEU A N 1
ATOM 2294 C CA . LEU A 1 306 ? -3.873 11.336 -7.398 1 98.75 306 LEU A CA 1
ATOM 2295 C C . LEU A 1 306 ? -4.086 11.109 -8.891 1 98.75 306 LEU A C 1
ATOM 2297 O O . LEU A 1 306 ? -4.773 11.891 -9.547 1 98.75 306 LEU A O 1
ATOM 2301 N N . GLN A 1 307 ? -3.508 10.078 -9.422 1 98.25 307 GLN A N 1
ATOM 2302 C CA . GLN A 1 307 ? -3.615 9.781 -10.844 1 98.25 307 GLN A CA 1
ATOM 2303 C C . GLN A 1 307 ? -5.066 9.516 -11.242 1 98.25 307 GLN A C 1
ATOM 2305 O O . GLN A 1 307 ? -5.527 9.992 -12.281 1 98.25 307 GLN A O 1
ATOM 2310 N N . ASN A 1 308 ? -5.781 8.758 -10.398 1 96.88 308 ASN A N 1
ATOM 2311 C CA . ASN A 1 308 ? -7.102 8.281 -10.797 1 96.88 308 ASN A CA 1
ATOM 2312 C C . ASN A 1 308 ? -8.211 9.164 -10.227 1 96.88 308 ASN A C 1
ATOM 2314 O O . ASN A 1 308 ? -9.391 8.836 -10.336 1 96.88 308 ASN A O 1
ATOM 2318 N N . GLY A 1 309 ? -7.848 10.219 -9.5 1 97.5 309 GLY A N 1
ATOM 2319 C CA . GLY A 1 309 ? -8.828 11.172 -9 1 97.5 309 GLY A CA 1
ATOM 2320 C C . GLY A 1 309 ? -9.414 10.766 -7.664 1 97.5 309 GLY A C 1
ATOM 2321 O O . GLY A 1 309 ? -10.344 11.414 -7.172 1 97.5 309 GLY A O 1
ATOM 2322 N N . GLY A 1 310 ? -8.883 9.758 -7.047 1 97.75 310 GLY A N 1
ATOM 2323 C CA . GLY A 1 310 ? -9.367 9.297 -5.754 1 97.75 310 GLY A CA 1
ATOM 2324 C C . GLY A 1 310 ? -8.906 10.172 -4.602 1 97.75 310 GLY A C 1
ATOM 2325 O O . GLY A 1 310 ? -9.43 10.07 -3.488 1 97.75 310 GLY A O 1
ATOM 2326 N N . LEU A 1 311 ? -7.898 11.016 -4.867 1 98.44 311 LEU A N 1
ATOM 2327 C CA . LEU A 1 311 ? -7.375 11.961 -3.887 1 98.44 311 LEU A CA 1
ATOM 2328 C C . LEU A 1 311 ? -7.023 13.289 -4.547 1 98.44 311 LEU A C 1
ATOM 2330 O O . LEU A 1 311 ? -6.613 13.32 -5.711 1 98.44 311 LEU A O 1
ATOM 2334 N N . SER A 1 312 ? -7.215 14.305 -3.891 1 98.38 312 SER A N 1
ATOM 2335 C CA . SER A 1 312 ? -6.781 15.641 -4.293 1 98.38 312 SER A CA 1
ATOM 2336 C C . SER A 1 312 ? -6.051 16.344 -3.158 1 98.38 312 SER A C 1
ATOM 2338 O O . SER A 1 312 ? -6.199 15.977 -1.991 1 98.38 312 SER A O 1
ATOM 2340 N N . GLY A 1 313 ? -5.25 17.266 -3.52 1 98.56 313 GLY A N 1
ATOM 2341 C CA . GLY A 1 313 ? -4.613 18.094 -2.504 1 98.56 313 GLY A CA 1
ATOM 2342 C C . GLY A 1 313 ? -5.598 18.938 -1.71 1 98.56 313 GLY A C 1
ATOM 2343 O O . GLY A 1 313 ? -6.809 18.781 -1.865 1 98.56 313 GLY A O 1
ATOM 2344 N N . HIS A 1 314 ? -5.066 19.609 -0.769 1 98.56 314 HIS A N 1
ATOM 2345 C CA . HIS A 1 314 ? -5.848 20.531 0.048 1 98.56 314 HIS A CA 1
ATOM 2346 C C . HIS A 1 314 ? -5.902 21.922 -0.586 1 98.56 314 HIS A C 1
ATOM 2348 O O . HIS A 1 314 ? -4.98 22.328 -1.301 1 98.56 314 HIS A O 1
ATOM 2354 N N . PRO A 1 315 ? -7.039 22.641 -0.398 1 98.38 315 PRO A N 1
ATOM 2355 C CA . PRO A 1 315 ? -7 24.031 -0.845 1 98.38 315 PRO A CA 1
ATOM 2356 C C . PRO A 1 315 ? -5.777 24.781 -0.332 1 98.38 315 PRO A C 1
ATOM 2358 O O . PRO A 1 315 ? -5.297 24.516 0.772 1 98.38 315 PRO A O 1
ATOM 2361 N N . PHE A 1 316 ? -5.285 25.688 -1.265 1 98.62 316 PHE A N 1
ATOM 2362 C CA . PHE A 1 316 ? -4.051 26.344 -0.848 1 98.62 316 PHE A CA 1
ATOM 2363 C C . PHE A 1 316 ? -4.012 27.781 -1.346 1 98.62 316 PHE A C 1
ATOM 2365 O O . PHE A 1 316 ? -4.77 28.156 -2.246 1 98.62 316 PHE A O 1
ATOM 2372 N N . GLU A 1 317 ? -3.266 28.562 -0.69 1 98.62 317 GLU A N 1
ATOM 2373 C CA . GLU A 1 317 ? -2.906 29.922 -1.074 1 98.62 317 GLU A CA 1
ATOM 2374 C C . GLU A 1 317 ? -1.402 30.047 -1.306 1 98.62 317 GLU A C 1
ATOM 2376 O O . GLU A 1 317 ? -0.603 29.688 -0.442 1 98.62 317 GLU A O 1
ATOM 2381 N N . ILE A 1 318 ? -1.028 30.531 -2.484 1 98.75 318 ILE A N 1
ATOM 2382 C CA . ILE A 1 318 ? 0.374 30.828 -2.75 1 98.75 318 ILE A CA 1
ATOM 2383 C C . ILE A 1 318 ? 0.753 32.156 -2.084 1 98.75 318 ILE A C 1
ATOM 2385 O O . ILE A 1 318 ? 0.224 33.219 -2.438 1 98.75 318 ILE A O 1
ATOM 2389 N N . ARG A 1 319 ? 1.607 32.062 -1.093 1 98.62 319 ARG A N 1
ATOM 2390 C CA . ARG A 1 319 ? 2.102 33.25 -0.446 1 98.62 319 ARG A CA 1
ATOM 2391 C C . ARG A 1 319 ? 3.211 33.906 -1.269 1 98.62 319 ARG A C 1
ATOM 2393 O O . ARG A 1 319 ? 4.102 33.219 -1.771 1 98.62 319 ARG A O 1
ATOM 2400 N N . PRO A 1 320 ? 3.145 35.188 -1.422 1 97.94 320 PRO A N 1
ATOM 2401 C CA . PRO A 1 320 ? 4.133 35.875 -2.277 1 97.94 320 PRO A CA 1
ATOM 2402 C C . PRO A 1 320 ? 5.52 35.906 -1.642 1 97.94 320 PRO A C 1
ATOM 2404 O O . PRO A 1 320 ? 5.652 35.781 -0.422 1 97.94 320 PRO A O 1
ATOM 2407 N N . GLY A 1 321 ? 6.566 36.031 -2.473 1 98.06 321 GLY A N 1
ATOM 2408 C CA . GLY A 1 321 ? 7.926 36.312 -2.033 1 98.06 321 GLY A CA 1
ATOM 2409 C C . GLY A 1 321 ? 8.719 35.031 -1.747 1 98.06 321 GLY A C 1
ATOM 2410 O O . GLY A 1 321 ? 9.828 35.094 -1.221 1 98.06 321 GLY A O 1
ATOM 2411 N N . GLY A 1 322 ? 8.148 33.906 -2.07 1 98.44 322 GLY A N 1
ATOM 2412 C CA . GLY A 1 322 ? 8.859 32.656 -1.835 1 98.44 322 GLY A CA 1
ATOM 2413 C C . GLY A 1 322 ? 9.258 32.469 -0.385 1 98.44 322 GLY A C 1
ATOM 2414 O O . GLY A 1 322 ? 8.43 32.594 0.518 1 98.44 322 GLY A O 1
ATOM 2415 N N . LEU A 1 323 ? 10.492 32.188 -0.151 1 98.75 323 LEU A N 1
ATOM 2416 C CA . LEU A 1 323 ? 11.008 31.938 1.193 1 98.75 323 LEU A CA 1
ATOM 2417 C C . LEU A 1 323 ? 10.797 33.156 2.084 1 98.75 323 LEU A C 1
ATOM 2419 O O . LEU A 1 323 ? 10.602 33 3.293 1 98.75 323 LEU A O 1
ATOM 2423 N N . GLU A 1 324 ? 10.82 34.344 1.569 1 98.38 324 GLU A N 1
ATOM 2424 C CA . GLU A 1 324 ? 10.641 35.562 2.348 1 98.38 324 GLU A CA 1
ATOM 2425 C C . GLU A 1 324 ? 9.211 35.688 2.863 1 98.38 324 GLU A C 1
ATOM 2427 O O . GLU A 1 324 ? 8.945 36.469 3.787 1 98.38 324 GLU A O 1
ATOM 2432 N N . GLY A 1 325 ? 8.344 34.969 2.258 1 98.44 325 GLY A N 1
ATOM 2433 C CA . GLY A 1 325 ? 6.949 35 2.68 1 98.44 325 GLY A CA 1
ATOM 2434 C C . GLY A 1 325 ? 6.66 34.031 3.822 1 98.44 325 GLY A C 1
ATOM 2435 O O . GLY A 1 325 ? 5.578 34.094 4.41 1 98.44 325 GLY A O 1
ATOM 2436 N N . VAL A 1 326 ? 7.625 33.188 4.203 1 98.81 326 VAL A N 1
ATOM 2437 C CA . VAL A 1 326 ? 7.398 32.125 5.16 1 98.81 326 VAL A CA 1
ATOM 2438 C C . VAL A 1 326 ? 7.055 32.688 6.527 1 98.81 326 VAL A C 1
ATOM 2440 O O . VAL A 1 326 ? 6.117 32.25 7.184 1 98.81 326 VAL A O 1
ATOM 2443 N N . GLU A 1 327 ? 7.762 33.75 6.957 1 98.56 327 GLU A N 1
ATOM 2444 C CA . GLU A 1 327 ? 7.555 34.312 8.281 1 98.56 327 GLU A CA 1
ATOM 2445 C C . GLU A 1 327 ? 6.117 34.812 8.453 1 98.56 327 GLU A C 1
ATOM 2447 O O . GLU A 1 327 ? 5.445 34.438 9.422 1 98.56 327 GLU A O 1
ATOM 2452 N N . GLU A 1 328 ? 5.672 35.625 7.535 1 98.38 328 GLU A N 1
ATOM 2453 C CA . GLU A 1 328 ? 4.312 36.156 7.621 1 98.38 328 GLU A CA 1
ATOM 2454 C C . GLU A 1 328 ? 3.279 35.031 7.574 1 98.38 328 GLU A C 1
ATOM 2456 O O . GLU A 1 328 ? 2.273 35.094 8.281 1 98.38 328 GLU A O 1
ATOM 2461 N N . ALA A 1 329 ? 3.492 34.062 6.734 1 98.56 329 ALA A N 1
ATOM 2462 C CA . ALA A 1 329 ? 2.586 32.938 6.645 1 98.56 329 ALA A CA 1
ATOM 2463 C C . ALA A 1 329 ? 2.496 32.188 7.98 1 98.56 329 ALA A C 1
ATOM 2465 O O . ALA A 1 329 ? 1.406 31.797 8.406 1 98.56 329 ALA A O 1
ATOM 2466 N N . LEU A 1 330 ? 3.623 31.969 8.617 1 98.19 330 LEU A N 1
ATOM 2467 C CA . LEU A 1 330 ? 3.643 31.266 9.898 1 98.19 330 LEU A CA 1
ATOM 2468 C C . LEU A 1 330 ? 2.967 32.094 10.984 1 98.19 330 LEU A C 1
ATOM 2470 O O . LEU A 1 330 ? 2.312 31.547 11.875 1 98.19 330 LEU A O 1
ATOM 2474 N N . ARG A 1 331 ? 3.094 33.438 10.953 1 98 331 ARG A N 1
ATOM 2475 C CA . ARG A 1 331 ? 2.363 34.312 11.867 1 98 331 ARG A CA 1
ATOM 2476 C C . ARG A 1 331 ? 0.858 34.188 11.656 1 98 331 ARG A C 1
ATOM 2478 O O . ARG A 1 331 ? 0.097 34.094 12.625 1 98 331 ARG A O 1
ATOM 2485 N N . ASP A 1 332 ? 0.506 34.188 10.383 1 97.5 332 ASP A N 1
ATOM 2486 C CA . ASP A 1 332 ? -0.909 34.031 10.062 1 97.5 332 ASP A CA 1
ATOM 2487 C C . ASP A 1 332 ? -1.441 32.688 10.547 1 97.5 332 ASP A C 1
ATOM 2489 O O . ASP A 1 332 ? -2.562 32.594 11.047 1 97.5 332 ASP A O 1
ATOM 2493 N N . LEU A 1 333 ? -0.685 31.609 10.391 1 96.44 333 LEU A N 1
ATOM 2494 C CA . LEU A 1 333 ? -1.067 30.297 10.891 1 96.44 333 LEU A CA 1
ATOM 2495 C C . LEU A 1 333 ? -1.236 30.328 12.406 1 96.44 333 LEU A C 1
ATOM 2497 O O . LEU A 1 333 ? -2.23 29.812 12.938 1 96.44 333 LEU A O 1
ATOM 2501 N N . LYS A 1 334 ? -0.285 30.859 13.062 1 95.38 334 LYS A N 1
ATOM 2502 C CA . LYS A 1 334 ? -0.311 30.953 14.516 1 95.38 334 LYS A CA 1
ATOM 2503 C C . LYS A 1 334 ? -1.538 31.719 15 1 95.38 334 LYS A C 1
ATOM 2505 O O . LYS A 1 334 ? -2.139 31.375 16.016 1 95.38 334 LYS A O 1
ATOM 2510 N N . ASP A 1 335 ? -1.914 32.719 14.203 1 95.38 335 ASP A N 1
ATOM 2511 C CA . ASP A 1 335 ? -3.035 33.594 14.562 1 95.38 335 ASP A CA 1
ATOM 2512 C C . ASP A 1 335 ? -4.363 32.969 14.148 1 95.38 335 ASP A C 1
ATOM 2514 O O . ASP A 1 335 ? -5.426 33.562 14.352 1 95.38 335 ASP A O 1
ATOM 2518 N N . GLY A 1 336 ? -4.34 31.812 13.531 1 90.88 336 GLY A N 1
ATOM 2519 C CA . GLY A 1 336 ? -5.559 31.094 13.18 1 90.88 336 GLY A CA 1
ATOM 2520 C C . GLY A 1 336 ? -6.254 31.672 11.961 1 90.88 336 GLY A C 1
ATOM 2521 O O . GLY A 1 336 ? -7.477 31.562 11.828 1 90.88 336 GLY A O 1
ATOM 2522 N N . ARG A 1 337 ? -5.523 32.281 11.07 1 91.81 337 ARG A N 1
ATOM 2523 C CA . ARG A 1 337 ? -6.125 32.938 9.93 1 91.81 337 ARG A CA 1
ATOM 2524 C C . ARG A 1 337 ? -6.363 31.969 8.781 1 91.81 337 ARG A C 1
ATOM 2526 O O . ARG A 1 337 ? -7.133 32.25 7.863 1 91.81 337 ARG A O 1
ATOM 2533 N N . ALA A 1 338 ? -5.676 30.859 8.781 1 90.31 338 ALA A N 1
ATOM 2534 C CA . ALA A 1 338 ? -5.898 29.859 7.738 1 90.31 338 ALA A CA 1
ATOM 2535 C C . ALA A 1 338 ? -7.086 28.969 8.078 1 90.31 338 ALA A C 1
ATOM 2537 O O . ALA A 1 338 ? -7.121 28.344 9.148 1 90.31 338 ALA A O 1
ATOM 2538 N N . SER A 1 339 ? -8.148 29.031 7.312 1 89.81 339 SER A N 1
ATOM 2539 C CA . SER A 1 339 ? -9.312 28.156 7.457 1 89.81 339 SER A CA 1
ATOM 2540 C C . SER A 1 339 ? -9.547 27.328 6.195 1 89.81 339 SER A C 1
ATOM 2542 O O . SER A 1 339 ? -9.828 27.891 5.129 1 89.81 339 SER A O 1
ATOM 2544 N N . ALA A 1 340 ? -9.422 26.047 6.285 1 95.44 340 ALA A N 1
ATOM 2545 C CA . ALA A 1 340 ? -9.625 25.125 5.176 1 95.44 340 ALA A CA 1
ATOM 2546 C C . ALA A 1 340 ? -8.68 25.438 4.016 1 95.44 340 ALA A C 1
ATOM 2548 O O . ALA A 1 340 ? -9.086 25.391 2.852 1 95.44 340 ALA A O 1
ATOM 2549 N N . MET A 1 341 ? -7.473 25.797 4.363 1 96.06 341 MET A N 1
ATOM 2550 C CA . MET A 1 341 ? -6.461 26.062 3.342 1 96.06 341 MET A CA 1
ATOM 2551 C C . MET A 1 341 ? -5.055 25.922 3.914 1 96.06 341 MET A C 1
ATOM 2553 O O . MET A 1 341 ? -4.852 26.094 5.117 1 96.06 341 MET A O 1
ATOM 2557 N N . LYS A 1 342 ? -4.133 25.625 3.072 1 98.12 342 LYS A N 1
ATOM 2558 C CA . LYS A 1 342 ? -2.709 25.578 3.398 1 98.12 342 LYS A CA 1
ATOM 2559 C C . LYS A 1 342 ? -1.953 26.703 2.693 1 98.12 342 LYS A C 1
ATOM 2561 O O . LYS A 1 342 ? -2.305 27.094 1.578 1 98.12 342 LYS A O 1
ATOM 2566 N N . TYR A 1 343 ? -0.972 27.281 3.354 1 98.81 343 TYR A N 1
ATOM 2567 C CA . TYR A 1 343 ? -0.054 28.203 2.697 1 98.81 343 TYR A CA 1
ATOM 2568 C C . TYR A 1 343 ? 1.096 27.453 2.035 1 98.81 343 TYR A C 1
ATOM 2570 O O . TYR A 1 343 ? 1.678 26.547 2.633 1 98.81 343 TYR A O 1
ATOM 2578 N N . VAL A 1 344 ? 1.384 27.797 0.768 1 98.94 344 VAL A N 1
ATOM 2579 C CA . VAL A 1 344 ? 2.5 27.203 0.048 1 98.94 344 VAL A CA 1
ATOM 2580 C C . VAL A 1 344 ? 3.4 28.297 -0.522 1 98.94 344 VAL A C 1
ATOM 2582 O O . VAL A 1 344 ? 2.984 29.453 -0.645 1 98.94 344 VAL A O 1
ATOM 2585 N N . PHE A 1 345 ? 4.66 27.922 -0.851 1 98.94 345 PHE A N 1
ATOM 2586 C CA . PHE A 1 345 ? 5.672 28.891 -1.264 1 98.94 345 PHE A CA 1
ATOM 2587 C C . PHE A 1 345 ? 6.383 28.422 -2.529 1 98.94 345 PHE A C 1
ATOM 2589 O O . PHE A 1 345 ? 7.016 27.359 -2.537 1 98.94 345 PHE A O 1
ATOM 2596 N N . ARG A 1 346 ? 6.266 29.203 -3.572 1 98.88 346 ARG A N 1
ATOM 2597 C CA . ARG A 1 346 ? 7.078 28.953 -4.762 1 98.88 346 ARG A CA 1
ATOM 2598 C C . ARG A 1 346 ? 8.508 29.438 -4.562 1 98.88 346 ARG A C 1
ATOM 2600 O O . ARG A 1 346 ? 8.75 30.641 -4.426 1 98.88 346 ARG A O 1
ATOM 2607 N N . ILE A 1 347 ? 9.391 28.531 -4.641 1 98.88 347 ILE A N 1
ATOM 2608 C CA . ILE A 1 347 ? 10.773 28.859 -4.32 1 98.88 347 ILE A CA 1
ATOM 2609 C C . ILE A 1 347 ? 11.32 29.875 -5.332 1 98.88 347 ILE A C 1
ATOM 2611 O O . ILE A 1 347 ? 12.078 30.766 -4.973 1 98.88 347 ILE A O 1
ATOM 2615 N N . ALA A 1 348 ? 10.914 29.766 -6.547 1 98.31 348 ALA A N 1
ATOM 2616 C CA . ALA A 1 348 ? 11.383 30.641 -7.617 1 98.31 348 ALA A CA 1
ATOM 2617 C C . ALA A 1 348 ? 11 32.094 -7.352 1 98.31 348 ALA A C 1
ATOM 2619 O O . ALA A 1 348 ? 11.586 33 -7.926 1 98.31 348 ALA A O 1
ATOM 2620 N N . ASP A 1 349 ? 10 32.344 -6.531 1 98.25 349 ASP A N 1
ATOM 2621 C CA . ASP A 1 349 ? 9.547 33.688 -6.211 1 98.25 349 ASP A CA 1
ATOM 2622 C C . ASP A 1 349 ? 10.469 34.344 -5.188 1 98.25 349 ASP A C 1
ATOM 2624 O O . ASP A 1 349 ? 10.312 35.531 -4.879 1 98.25 349 ASP A O 1
ATOM 2628 N N . THR A 1 350 ? 11.414 33.656 -4.66 1 98.38 350 THR A N 1
ATOM 2629 C CA . THR A 1 350 ? 12.359 34.188 -3.686 1 98.38 350 THR A CA 1
ATOM 2630 C C . THR A 1 350 ? 13.352 35.125 -4.355 1 98.38 350 THR A C 1
ATOM 2632 O O . THR A 1 350 ? 14.055 34.75 -5.289 1 98.38 350 THR A O 1
ATOM 2635 N N . PRO A 1 351 ? 13.445 36.344 -3.869 1 96.19 351 PRO A N 1
ATOM 2636 C CA . PRO A 1 351 ? 14.445 37.25 -4.441 1 96.19 351 PRO A CA 1
ATOM 2637 C C . PRO A 1 351 ? 15.852 36.625 -4.438 1 96.19 351 PRO A C 1
ATOM 2639 O O . PRO A 1 351 ? 16.297 36.094 -3.414 1 96.19 351 PRO A O 1
ATOM 2642 N N . GLY A 1 352 ? 16.531 36.656 -5.598 1 93.38 352 GLY A N 1
ATOM 2643 C CA . GLY A 1 352 ? 17.906 36.188 -5.707 1 93.38 352 GLY A CA 1
ATOM 2644 C C . GLY A 1 352 ? 17.984 34.75 -6.176 1 93.38 352 GLY A C 1
ATOM 2645 O O . GLY A 1 352 ? 19.062 34.219 -6.453 1 93.38 352 GLY A O 1
ATOM 2646 N N . VAL A 1 353 ? 16.828 34.062 -6.137 1 92.5 353 VAL A N 1
ATOM 2647 C CA . VAL A 1 353 ? 16.797 32.688 -6.625 1 92.5 353 VAL A CA 1
ATOM 2648 C C . VAL A 1 353 ? 16.516 32.688 -8.125 1 92.5 353 VAL A C 1
ATOM 2650 O O . VAL A 1 353 ? 15.633 33.406 -8.594 1 92.5 353 VAL A O 1
ATOM 2653 N N . GLU A 1 354 ? 17.344 32.031 -8.969 1 78.5 354 GLU A N 1
ATOM 2654 C CA . GLU A 1 354 ? 17.219 31.938 -10.422 1 78.5 354 GLU A CA 1
ATOM 2655 C C . GLU A 1 354 ? 16.375 30.719 -10.828 1 78.5 354 GLU A C 1
ATOM 2657 O O . GLU A 1 354 ? 16.406 29.688 -10.164 1 78.5 354 GLU A O 1
ATOM 2662 N N . MET B 1 1 ? 9.836 -10.375 -33.469 1 97.19 1 MET B N 1
ATOM 2663 C CA . MET B 1 1 ? 10.398 -10.953 -32.25 1 97.19 1 MET B CA 1
ATOM 2664 C C . MET B 1 1 ? 10.008 -12.422 -32.125 1 97.19 1 MET B C 1
ATOM 2666 O O . MET B 1 1 ? 8.977 -12.844 -32.656 1 97.19 1 MET B O 1
ATOM 2670 N N . LYS B 1 2 ? 10.836 -13.156 -31.484 1 98.31 2 LYS B N 1
ATOM 2671 C CA . LYS B 1 2 ? 10.453 -14.531 -31.172 1 98.31 2 LYS B CA 1
ATOM 2672 C C . LYS B 1 2 ? 9.406 -14.562 -30.062 1 98.31 2 LYS B C 1
ATOM 2674 O O . LYS B 1 2 ? 9.477 -13.789 -29.109 1 98.31 2 LYS B O 1
ATOM 2679 N N . GLU B 1 3 ? 8.453 -15.445 -30.219 1 98.31 3 GLU B N 1
ATOM 2680 C CA . GLU B 1 3 ? 7.348 -15.633 -29.281 1 98.31 3 GLU B CA 1
ATOM 2681 C C . GLU B 1 3 ? 6.918 -17.094 -29.219 1 98.31 3 GLU B C 1
ATOM 2683 O O . GLU B 1 3 ? 6.875 -17.781 -30.234 1 98.31 3 GLU B O 1
ATOM 2688 N N . ALA B 1 4 ? 6.637 -17.516 -28.031 1 98.5 4 ALA B N 1
ATOM 2689 C CA . ALA B 1 4 ? 6.113 -18.875 -27.844 1 98.5 4 ALA B CA 1
ATOM 2690 C C . ALA B 1 4 ? 4.594 -18.859 -27.75 1 98.5 4 ALA B C 1
ATOM 2692 O O . ALA B 1 4 ? 4.02 -18.125 -26.953 1 98.5 4 ALA B O 1
ATOM 2693 N N . ILE B 1 5 ? 3.947 -19.688 -28.547 1 97.62 5 ILE B N 1
ATOM 2694 C CA . ILE B 1 5 ? 2.498 -19.859 -28.516 1 97.62 5 ILE B CA 1
ATOM 2695 C C . ILE B 1 5 ? 2.148 -21.219 -27.922 1 97.62 5 ILE B C 1
ATOM 2697 O O . ILE B 1 5 ? 2.633 -22.25 -28.406 1 97.62 5 ILE B O 1
ATOM 2701 N N . ASN B 1 6 ? 1.3 -21.188 -26.906 1 96.81 6 ASN B N 1
ATOM 2702 C CA . ASN B 1 6 ? 0.93 -22.391 -26.172 1 96.81 6 ASN B CA 1
ATOM 2703 C C . ASN B 1 6 ? -0.341 -23.031 -26.734 1 96.81 6 ASN B C 1
ATOM 2705 O O . ASN B 1 6 ? -1.301 -22.328 -27.047 1 96.81 6 ASN B O 1
ATOM 2709 N N . PHE B 1 7 ? -0.325 -24.328 -26.844 1 94.5 7 PHE B N 1
ATOM 2710 C CA . PHE B 1 7 ? -1.481 -25.141 -27.219 1 94.5 7 PHE B CA 1
ATOM 2711 C C . PHE B 1 7 ? -1.708 -26.266 -26.203 1 94.5 7 PHE B C 1
ATOM 2713 O O . PHE B 1 7 ? -0.859 -26.516 -25.359 1 94.5 7 PHE B O 1
ATOM 2720 N N . ALA B 1 8 ? -2.863 -26.953 -26.344 1 93.06 8 ALA B N 1
ATOM 2721 C CA . ALA B 1 8 ? -3.199 -28.062 -25.469 1 93.06 8 ALA B CA 1
ATOM 2722 C C . ALA B 1 8 ? -2.205 -29.219 -25.641 1 93.06 8 ALA B C 1
ATOM 2724 O O . ALA B 1 8 ? -1.736 -29.469 -26.75 1 93.06 8 ALA B O 1
ATOM 2725 N N . GLY B 1 9 ? -2.117 -29.859 -24.531 1 87.62 9 GLY B N 1
ATOM 2726 C CA . GLY B 1 9 ? -1.226 -31.016 -24.625 1 87.62 9 GLY B CA 1
ATOM 2727 C C . GLY B 1 9 ? -0.132 -31 -23.562 1 87.62 9 GLY B C 1
ATOM 2728 O O . GLY B 1 9 ? -0.008 -31.953 -22.781 1 87.62 9 GLY B O 1
ATOM 2729 N N . PRO B 1 10 ? 0.429 -29.922 -23.406 1 93.88 10 PRO B N 1
ATOM 2730 C CA . PRO B 1 10 ? 1.02 -28.672 -23.859 1 93.88 10 PRO B CA 1
ATOM 2731 C C . PRO B 1 10 ? 1.882 -28.844 -25.109 1 93.88 10 PRO B C 1
ATOM 2733 O O . PRO B 1 10 ? 2.744 -29.719 -25.156 1 93.88 10 PRO B O 1
ATOM 2736 N N . VAL B 1 11 ? 1.71 -28.234 -26.125 1 96.25 11 VAL B N 1
ATOM 2737 C CA . VAL B 1 11 ? 2.48 -28.031 -27.344 1 96.25 11 VAL B CA 1
ATOM 2738 C C . VAL B 1 11 ? 2.809 -26.547 -27.5 1 96.25 11 VAL B C 1
ATOM 2740 O O . VAL B 1 11 ? 1.956 -25.688 -27.281 1 96.25 11 VAL B O 1
ATOM 2743 N N . VAL B 1 12 ? 4.113 -26.25 -27.766 1 97.69 12 VAL B N 1
ATOM 2744 C CA . VAL B 1 12 ? 4.531 -24.859 -27.922 1 97.69 12 VAL B CA 1
ATOM 2745 C C . VAL B 1 12 ? 5.137 -24.641 -29.297 1 97.69 12 VAL B C 1
ATOM 2747 O O . VAL B 1 12 ? 5.961 -25.438 -29.75 1 97.69 12 VAL B O 1
ATOM 2750 N N . LYS B 1 13 ? 4.715 -23.672 -29.953 1 97.56 13 LYS B N 1
ATOM 2751 C CA . LYS B 1 13 ? 5.27 -23.266 -31.25 1 97.56 13 LYS B CA 1
ATOM 2752 C C . LYS B 1 13 ? 5.988 -21.922 -31.141 1 97.56 13 LYS B C 1
ATOM 2754 O O . LYS B 1 13 ? 5.43 -20.953 -30.609 1 97.56 13 LYS B O 1
ATOM 2759 N N . ILE B 1 14 ? 7.223 -21.875 -31.594 1 98.06 14 ILE B N 1
ATOM 2760 C CA . ILE B 1 14 ? 7.953 -20.625 -31.641 1 98.06 14 ILE B CA 1
ATOM 2761 C C . ILE B 1 14 ? 7.664 -19.906 -32.969 1 98.06 14 ILE B C 1
ATOM 2763 O O . ILE B 1 14 ? 7.844 -20.484 -34.031 1 98.06 14 ILE B O 1
ATOM 2767 N N . VAL B 1 15 ? 7.234 -18.688 -32.844 1 97.5 15 VAL B N 1
ATOM 2768 C CA . VAL B 1 15 ? 6.867 -17.953 -34.062 1 97.5 15 VAL B CA 1
ATOM 2769 C C . VAL B 1 15 ? 7.566 -16.594 -34.062 1 97.5 15 VAL B C 1
ATOM 2771 O O . VAL B 1 15 ? 8.125 -16.172 -33.031 1 97.5 15 VAL B O 1
ATOM 2774 N N . ASP B 1 16 ? 7.59 -15.953 -35.188 1 97.38 16 ASP B N 1
ATOM 2775 C CA . ASP B 1 16 ? 7.961 -14.547 -35.281 1 97.38 16 ASP B CA 1
ATOM 2776 C C . ASP B 1 16 ? 6.727 -13.648 -35.25 1 97.38 16 ASP B C 1
ATOM 2778 O O . ASP B 1 16 ? 5.797 -13.82 -36.031 1 97.38 16 ASP B O 1
ATOM 2782 N N . SER B 1 17 ? 6.695 -12.805 -34.312 1 97.12 17 SER B N 1
ATOM 2783 C CA . SER B 1 17 ? 5.566 -11.898 -34.094 1 97.12 17 SER B CA 1
ATOM 2784 C C . SER B 1 17 ? 6.02 -10.445 -34.094 1 97.12 17 SER B C 1
ATOM 2786 O O . SER B 1 17 ? 7.188 -10.156 -33.781 1 97.12 17 SER B O 1
ATOM 2788 N N . PRO B 1 18 ? 5.133 -9.5 -34.469 1 97.88 18 PRO B N 1
ATOM 2789 C CA . PRO B 1 18 ? 5.473 -8.094 -34.281 1 97.88 18 PRO B CA 1
ATOM 2790 C C . PRO B 1 18 ? 5.648 -7.738 -32.812 1 97.88 18 PRO B C 1
ATOM 2792 O O . PRO B 1 18 ? 4.996 -8.328 -31.938 1 97.88 18 PRO B O 1
ATOM 2795 N N . ILE B 1 19 ? 6.559 -6.832 -32.5 1 98.56 19 ILE B N 1
ATOM 2796 C CA . ILE B 1 19 ? 6.668 -6.309 -31.156 1 98.56 19 ILE B CA 1
ATOM 2797 C C . ILE B 1 19 ? 5.395 -5.547 -30.797 1 98.56 19 ILE B C 1
ATOM 2799 O O . ILE B 1 19 ? 4.957 -4.664 -31.531 1 98.56 19 ILE B O 1
ATOM 2803 N N . PRO B 1 20 ? 4.77 -5.887 -29.703 1 98.38 20 PRO B N 1
ATOM 2804 C CA . PRO B 1 20 ? 3.523 -5.199 -29.344 1 98.38 20 PRO B CA 1
ATOM 2805 C C . PRO B 1 20 ? 3.746 -3.744 -28.938 1 98.38 20 PRO B C 1
ATOM 2807 O O . PRO B 1 20 ? 4.871 -3.355 -28.625 1 98.38 20 PRO B O 1
ATOM 2810 N N . GLU B 1 21 ? 2.68 -2.975 -29.047 1 98.44 21 GLU B N 1
ATOM 2811 C CA . GLU B 1 21 ? 2.68 -1.578 -28.609 1 98.44 21 GLU B CA 1
ATOM 2812 C C . GLU B 1 21 ? 1.848 -1.389 -27.344 1 98.44 21 GLU B C 1
ATOM 2814 O O . GLU B 1 21 ? 0.686 -1.8 -27.297 1 98.44 21 GLU B O 1
ATOM 2819 N N . PRO B 1 22 ? 2.422 -0.787 -26.375 1 98.62 22 PRO B N 1
ATOM 2820 C CA . PRO B 1 22 ? 1.621 -0.54 -25.172 1 98.62 22 PRO B CA 1
ATOM 2821 C C . PRO B 1 22 ? 0.566 0.544 -25.375 1 98.62 22 PRO B C 1
ATOM 2823 O O . PRO B 1 22 ? 0.789 1.491 -26.141 1 98.62 22 PRO B O 1
ATOM 2826 N N . ASN B 1 23 ? -0.563 0.406 -24.766 1 98.56 23 ASN B N 1
ATOM 2827 C CA . ASN B 1 23 ? -1.512 1.513 -24.719 1 98.56 23 ASN B CA 1
ATOM 2828 C C . ASN B 1 23 ? -1.075 2.582 -23.719 1 98.56 23 ASN B C 1
ATOM 2830 O O . ASN B 1 23 ? 0.054 2.553 -23.219 1 98.56 23 ASN B O 1
ATOM 2834 N N . ASP B 1 24 ? -1.881 3.539 -23.375 1 98.44 24 ASP B N 1
ATOM 2835 C CA . ASP B 1 24 ? -1.502 4.723 -22.609 1 98.44 24 ASP B CA 1
ATOM 2836 C C . ASP B 1 24 ? -1.134 4.355 -21.172 1 98.44 24 ASP B C 1
ATOM 2838 O O . ASP B 1 24 ? -0.404 5.09 -20.516 1 98.44 24 ASP B O 1
ATOM 2842 N N . ASP B 1 25 ? -1.642 3.23 -20.703 1 98.44 25 ASP B N 1
ATOM 2843 C CA . ASP B 1 25 ? -1.464 2.867 -19.297 1 98.44 25 ASP B CA 1
ATOM 2844 C C . ASP B 1 25 ? -0.557 1.647 -19.156 1 98.44 25 ASP B C 1
ATOM 2846 O O . ASP B 1 25 ? -0.412 1.1 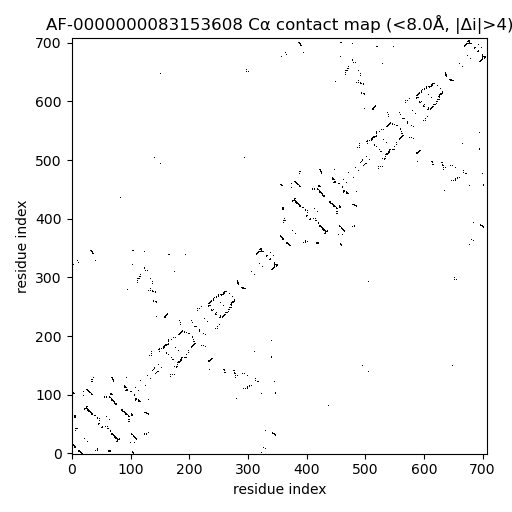-18.062 1 98.44 25 ASP B O 1
ATOM 2850 N N . GLN B 1 26 ? 0.084 1.207 -20.203 1 98.88 26 GLN B N 1
ATOM 2851 C CA . GLN B 1 26 ? 0.857 -0.031 -20.234 1 98.88 26 GLN B CA 1
ATOM 2852 C C . GLN B 1 26 ? 2.34 0.252 -20.453 1 98.88 26 GLN B C 1
ATOM 2854 O O . GLN B 1 26 ? 2.727 1.392 -20.719 1 98.88 26 GLN B O 1
ATOM 2859 N N . ILE B 1 27 ? 3.117 -0.757 -20.25 1 98.94 27 ILE B N 1
ATOM 2860 C CA . ILE B 1 27 ? 4.57 -0.735 -20.359 1 98.94 27 ILE B CA 1
ATOM 2861 C C . ILE B 1 27 ? 5.039 -1.863 -21.281 1 98.94 27 ILE B C 1
ATOM 2863 O O . ILE B 1 27 ? 4.57 -2.998 -21.156 1 98.94 27 ILE B O 1
ATOM 2867 N N . LEU B 1 28 ? 5.836 -1.545 -22.219 1 98.94 28 LEU B N 1
ATOM 2868 C CA . LEU B 1 28 ? 6.57 -2.547 -22.984 1 98.94 28 LEU B CA 1
ATOM 2869 C C . LEU B 1 28 ? 7.895 -2.881 -22.312 1 98.94 28 LEU B C 1
ATOM 2871 O O . LEU B 1 28 ? 8.688 -1.985 -22 1 98.94 28 LEU B O 1
ATOM 2875 N N . ILE B 1 29 ? 8.125 -4.121 -22.078 1 99 29 ILE B N 1
ATOM 2876 C CA . ILE B 1 29 ? 9.312 -4.566 -21.344 1 99 29 ILE B CA 1
ATOM 2877 C C . ILE B 1 29 ? 10.133 -5.504 -22.234 1 99 29 ILE B C 1
ATOM 2879 O O . ILE B 1 29 ? 9.594 -6.43 -22.844 1 99 29 ILE B O 1
ATOM 2883 N N . LYS B 1 30 ? 11.375 -5.227 -22.422 1 98.94 30 LYS B N 1
ATOM 2884 C CA . LYS B 1 30 ? 12.289 -6.238 -22.953 1 98.94 30 LYS B CA 1
ATOM 2885 C C . LYS B 1 30 ? 12.5 -7.367 -21.938 1 98.94 30 LYS B C 1
ATOM 2887 O O . LYS B 1 30 ? 13.133 -7.168 -20.891 1 98.94 30 LYS B O 1
ATOM 2892 N N . VAL B 1 31 ? 11.992 -8.508 -22.266 1 98.94 31 VAL B N 1
ATOM 2893 C CA . VAL B 1 31 ? 11.984 -9.617 -21.312 1 98.94 31 VAL B CA 1
ATOM 2894 C C . VAL B 1 31 ? 13.383 -10.227 -21.219 1 98.94 31 VAL B C 1
ATOM 2896 O O . VAL B 1 31 ? 13.961 -10.625 -22.234 1 98.94 31 VAL B O 1
ATOM 2899 N N . ILE B 1 32 ? 13.922 -10.258 -20.047 1 98.94 32 ILE B N 1
ATOM 2900 C CA . ILE B 1 32 ? 15.188 -10.945 -19.812 1 98.94 32 ILE B CA 1
ATOM 2901 C C . ILE B 1 32 ? 14.914 -12.375 -19.344 1 98.94 32 ILE B C 1
ATOM 2903 O O . ILE B 1 32 ? 15.484 -13.328 -19.891 1 98.94 32 ILE B O 1
ATOM 2907 N N . VAL B 1 33 ? 14.031 -12.523 -18.406 1 98.94 33 VAL B N 1
ATOM 2908 C CA . VAL B 1 33 ? 13.641 -13.836 -17.906 1 98.94 33 VAL B CA 1
ATOM 2909 C C . VAL B 1 33 ? 12.125 -13.906 -17.781 1 98.94 33 VAL B C 1
ATOM 2911 O O . VAL B 1 33 ? 11.484 -12.953 -17.328 1 98.94 33 VAL B O 1
ATOM 2914 N N . SER B 1 34 ? 11.523 -14.969 -18.172 1 98.94 34 SER B N 1
ATOM 2915 C CA . SER B 1 34 ? 10.102 -15.258 -17.984 1 98.94 34 SER B CA 1
ATOM 2916 C C . SER B 1 34 ? 9.898 -16.438 -17.031 1 98.94 34 SER B C 1
ATOM 2918 O O . SER B 1 34 ? 10.672 -17.391 -17.062 1 98.94 34 SER B O 1
ATOM 2920 N N . GLY B 1 35 ? 8.891 -16.328 -16.188 1 98.88 35 GLY B N 1
ATOM 2921 C CA . GLY B 1 35 ? 8.555 -17.422 -15.289 1 98.88 35 GLY B CA 1
ATOM 2922 C C . GLY B 1 35 ? 7.359 -18.234 -15.766 1 98.88 35 GLY B C 1
ATOM 2923 O O . GLY B 1 35 ? 6.539 -17.734 -16.547 1 98.88 35 GLY B O 1
ATOM 2924 N N . SER B 1 36 ? 7.266 -19.469 -15.336 1 98.62 36 SER B N 1
ATOM 2925 C CA . SER B 1 36 ? 6.16 -20.359 -15.703 1 98.62 36 SER B CA 1
ATOM 2926 C C . SER B 1 36 ? 5.191 -20.531 -14.539 1 98.62 36 SER B C 1
ATOM 2928 O O . SER B 1 36 ? 5.551 -20.312 -13.383 1 98.62 36 SER B O 1
ATOM 2930 N N . ASN B 1 37 ? 4.023 -20.891 -14.828 1 97.38 37 ASN B N 1
ATOM 2931 C CA . ASN B 1 37 ? 2.975 -21.219 -13.867 1 97.38 37 ASN B CA 1
ATOM 2932 C C . ASN B 1 37 ? 2.139 -22.406 -14.336 1 97.38 37 ASN B C 1
ATOM 2934 O O . ASN B 1 37 ? 2.047 -22.672 -15.539 1 97.38 37 ASN B O 1
ATOM 2938 N N . PRO B 1 38 ? 1.485 -23.094 -13.43 1 94.88 38 PRO B N 1
ATOM 2939 C CA . PRO B 1 38 ? 0.625 -24.219 -13.812 1 94.88 38 PRO B CA 1
ATOM 2940 C C . PRO B 1 38 ? -0.469 -23.812 -14.797 1 94.88 38 PRO B C 1
ATOM 2942 O O . PRO B 1 38 ? -0.807 -24.594 -15.695 1 94.88 38 PRO B O 1
ATOM 2945 N N . LYS B 1 39 ? -0.977 -22.625 -14.688 1 92.88 39 LYS B N 1
ATOM 2946 C CA . LYS B 1 39 ? -2.062 -22.203 -15.57 1 92.88 39 LYS B CA 1
ATOM 2947 C C . LYS B 1 39 ? -1.616 -22.188 -17.031 1 92.88 39 LYS B C 1
ATOM 2949 O O . LYS B 1 39 ? -2.449 -22.219 -17.938 1 92.88 39 LYS B O 1
ATOM 2954 N N . ASP B 1 40 ? -0.31 -22.125 -17.25 1 96.44 40 ASP B N 1
ATOM 2955 C CA . ASP B 1 40 ? 0.224 -22.016 -18.609 1 96.44 40 ASP B CA 1
ATOM 2956 C C . ASP B 1 40 ? -0.093 -23.266 -19.438 1 96.44 40 ASP B C 1
ATOM 2958 O O . ASP B 1 40 ? -0.233 -23.188 -20.656 1 96.44 40 ASP B O 1
ATOM 2962 N N . TRP B 1 41 ? -0.111 -24.453 -18.781 1 94.75 41 TRP B N 1
ATOM 2963 C CA . TRP B 1 41 ? -0.507 -25.656 -19.516 1 94.75 41 TRP B CA 1
ATOM 2964 C C . TRP B 1 41 ? -1.968 -26 -19.234 1 94.75 41 TRP B C 1
ATOM 2966 O O . TRP B 1 41 ? -2.641 -26.594 -20.078 1 94.75 41 TRP B O 1
ATOM 2976 N N . LYS B 1 42 ? -2.525 -25.562 -18.094 1 91.56 42 LYS B N 1
ATOM 2977 C CA . LYS B 1 42 ? -3.883 -25.922 -17.688 1 91.56 42 LYS B CA 1
ATOM 2978 C C . LYS B 1 42 ? -4.918 -25.219 -18.562 1 91.56 42 LYS B C 1
ATOM 2980 O O . LYS B 1 42 ? -5.895 -25.844 -19 1 91.56 42 LYS B O 1
ATOM 2985 N N . ILE B 1 43 ? -4.727 -23.938 -18.828 1 91.19 43 ILE B N 1
ATOM 2986 C CA . ILE B 1 43 ? -5.723 -23.141 -19.531 1 91.19 43 ILE B CA 1
ATOM 2987 C C . ILE B 1 43 ? -5.898 -23.672 -20.953 1 91.19 43 ILE B C 1
ATOM 2989 O O . ILE B 1 43 ? -7.023 -23.938 -21.391 1 91.19 43 ILE B O 1
ATOM 2993 N N . PRO B 1 44 ? -4.812 -23.906 -21.672 1 92.19 44 PRO B N 1
ATOM 2994 C CA . PRO B 1 44 ? -4.996 -24.484 -23 1 92.19 44 PRO B CA 1
ATOM 2995 C C . PRO B 1 44 ? -5.738 -25.828 -22.953 1 92.19 44 PRO B C 1
ATOM 2997 O O . PRO B 1 44 ? -6.594 -26.094 -23.812 1 92.19 44 PRO B O 1
ATOM 3000 N N . ASP B 1 45 ? -5.418 -26.625 -21.984 1 91.19 45 ASP B N 1
ATOM 3001 C CA . ASP B 1 45 ? -6.066 -27.922 -21.875 1 91.19 45 ASP B CA 1
ATOM 3002 C C . ASP B 1 45 ? -7.555 -27.781 -21.562 1 91.19 45 ASP B C 1
ATOM 3004 O O . ASP B 1 45 ? -8.383 -28.5 -22.125 1 91.19 45 ASP B O 1
ATOM 3008 N N . ILE B 1 46 ? -7.867 -26.875 -20.703 1 87.25 46 ILE B N 1
ATOM 3009 C CA . ILE B 1 46 ? -9.25 -26.641 -20.312 1 87.25 46 ILE B CA 1
ATOM 3010 C C . ILE B 1 46 ? -10.047 -26.141 -21.516 1 87.25 46 ILE B C 1
ATOM 3012 O O . ILE B 1 46 ? -11.164 -26.594 -21.766 1 87.25 46 ILE B O 1
ATOM 3016 N N . VAL B 1 47 ? -9.492 -25.266 -22.234 1 86.19 47 VAL B N 1
ATOM 3017 C CA . VAL B 1 47 ? -10.148 -24.688 -23.406 1 86.19 47 VAL B CA 1
ATOM 3018 C C . VAL B 1 47 ? -10.375 -25.766 -24.453 1 86.19 47 VAL B C 1
ATOM 3020 O O . VAL B 1 47 ? -11.445 -25.812 -25.078 1 86.19 47 VAL B O 1
ATOM 3023 N N . ALA B 1 48 ? -9.445 -26.562 -24.688 1 86.69 48 ALA B N 1
ATOM 3024 C CA . ALA B 1 48 ? -9.531 -27.625 -25.672 1 86.69 48 ALA B CA 1
ATOM 3025 C C . ALA B 1 48 ? -10.609 -28.641 -25.312 1 86.69 48 ALA B C 1
ATOM 3027 O O . ALA B 1 48 ? -11.258 -29.203 -26.188 1 86.69 48 ALA B O 1
ATOM 3028 N N . ALA B 1 49 ? -10.82 -28.781 -24.109 1 83.69 49 ALA B N 1
ATOM 3029 C CA . ALA B 1 49 ? -11.812 -29.75 -23.625 1 83.69 49 ALA B CA 1
ATOM 3030 C C . ALA B 1 49 ? -13.227 -29.188 -23.75 1 83.69 49 ALA B C 1
ATOM 3032 O O . ALA B 1 49 ? -14.203 -29.938 -23.688 1 83.69 49 ALA B O 1
ATOM 3033 N N . GLY B 1 50 ? -13.453 -27.953 -24.172 1 74.06 50 GLY B N 1
ATOM 3034 C CA . GLY B 1 50 ? -14.766 -27.344 -24.359 1 74.06 50 GLY B CA 1
ATOM 3035 C C . GLY B 1 50 ? -15.484 -27.062 -23.047 1 74.06 50 GLY B C 1
ATOM 3036 O O . GLY B 1 50 ? -16.703 -26.922 -23.031 1 74.06 50 GLY B O 1
ATOM 3037 N N . ASP B 1 51 ? -14.93 -27 -21.984 1 62.75 51 ASP B N 1
ATOM 3038 C CA . ASP B 1 51 ? -15.516 -27 -20.656 1 62.75 51 ASP B CA 1
ATOM 3039 C C . ASP B 1 51 ? -15.719 -25.578 -20.141 1 62.75 51 ASP B C 1
ATOM 3041 O O . ASP B 1 51 ? -16.109 -25.375 -18.984 1 62.75 51 ASP B O 1
ATOM 3045 N N . SER B 1 52 ? -15.438 -24.531 -20.984 1 63.88 52 SER B N 1
ATOM 3046 C CA . SER B 1 52 ? -15.594 -23.234 -20.344 1 63.88 52 SER B CA 1
ATOM 3047 C C . SER B 1 52 ? -16.172 -22.203 -21.312 1 63.88 52 SER B C 1
ATOM 3049 O O . SER B 1 52 ? -15.875 -22.234 -22.516 1 63.88 52 SER B O 1
ATOM 3051 N N . ASN B 1 53 ? -17.094 -21.453 -20.844 1 64.25 53 ASN B N 1
ATOM 3052 C CA . ASN B 1 53 ? -17.703 -20.359 -21.609 1 64.25 53 ASN B CA 1
ATOM 3053 C C . ASN B 1 53 ? -17.047 -19.016 -21.297 1 64.25 53 ASN B C 1
ATOM 3055 O O . ASN B 1 53 ? -17.547 -17.969 -21.719 1 64.25 53 ASN B O 1
ATOM 3059 N N . MET B 1 54 ? -15.922 -19.125 -20.641 1 68.19 54 MET B N 1
ATOM 3060 C CA . MET B 1 54 ? -15.297 -17.859 -20.281 1 68.19 54 MET B CA 1
ATOM 3061 C C . MET B 1 54 ? -14.57 -17.25 -21.484 1 68.19 54 MET B C 1
ATOM 3063 O O . MET B 1 54 ? -13.883 -17.969 -22.219 1 68.19 54 MET B O 1
ATOM 3067 N N . ALA B 1 55 ? -14.82 -15.953 -21.781 1 63.16 55 ALA B N 1
ATOM 3068 C CA . ALA B 1 55 ? -14.258 -15.234 -22.922 1 63.16 55 ALA B CA 1
ATOM 3069 C C . ALA B 1 55 ? -12.742 -15.391 -22.969 1 63.16 55 ALA B C 1
ATOM 3071 O O . ALA B 1 55 ? -12.164 -15.586 -24.047 1 63.16 55 ALA B O 1
ATOM 3072 N N . MET B 1 56 ? -12.117 -15.391 -21.844 1 64.75 56 MET B N 1
ATOM 3073 C CA . MET B 1 56 ? -10.664 -15.508 -21.797 1 64.75 56 MET B CA 1
ATOM 3074 C C . MET B 1 56 ? -10.203 -16.844 -22.344 1 64.75 56 MET B C 1
ATOM 3076 O O . MET B 1 56 ? -9.172 -16.922 -23.016 1 64.75 56 MET B O 1
ATOM 3080 N N . PHE B 1 57 ? -11.016 -17.828 -22.266 1 66.88 57 PHE B N 1
ATOM 3081 C CA . PHE B 1 57 ? -10.695 -19.172 -22.719 1 66.88 57 PHE B CA 1
ATOM 3082 C C . PHE B 1 57 ? -10.883 -19.281 -24.234 1 66.88 57 PHE B C 1
ATOM 3084 O O . PHE B 1 57 ? -10.125 -19.969 -24.906 1 66.88 57 PHE B O 1
ATOM 3091 N N . GLN B 1 58 ? -11.734 -18.469 -24.719 1 69.88 58 GLN B N 1
ATOM 3092 C CA . GLN B 1 58 ? -11.953 -18.5 -26.156 1 69.88 58 GLN B CA 1
ATOM 3093 C C . GLN B 1 58 ? -10.742 -17.953 -26.922 1 69.88 58 GLN B C 1
ATOM 3095 O O . GLN B 1 58 ? -10.383 -18.484 -27.969 1 69.88 58 GLN B O 1
ATOM 3100 N N . ALA B 1 59 ? -10.078 -17.016 -26.25 1 69.94 59 ALA B N 1
ATOM 3101 C CA . ALA B 1 59 ? -8.891 -16.422 -26.859 1 69.94 59 ALA B CA 1
ATOM 3102 C C . ALA B 1 59 ? -7.754 -17.438 -26.953 1 69.94 59 ALA B C 1
ATOM 3104 O O . ALA B 1 59 ? -6.898 -17.359 -27.844 1 69.94 59 ALA B O 1
ATOM 3105 N N . ALA B 1 60 ? -7.832 -18.438 -26.125 1 75.69 60 ALA B N 1
ATOM 3106 C CA . ALA B 1 60 ? -6.746 -19.406 -26.031 1 75.69 60 ALA B CA 1
ATOM 3107 C C . ALA B 1 60 ? -6.977 -20.578 -27 1 75.69 60 ALA B C 1
ATOM 3109 O O . ALA B 1 60 ? -6.074 -21.391 -27.234 1 75.69 60 ALA B O 1
ATOM 3110 N N . LYS B 1 61 ? -8.133 -20.641 -27.594 1 77.88 61 LYS B N 1
ATOM 3111 C CA . LYS B 1 61 ? -8.461 -21.75 -28.484 1 77.88 61 LYS B CA 1
ATOM 3112 C C . LYS B 1 61 ? -7.523 -21.797 -29.672 1 77.88 61 LYS B C 1
ATOM 3114 O O . LYS B 1 61 ? -7.113 -22.875 -30.109 1 77.88 61 LYS B O 1
ATOM 3119 N N . ALA B 1 62 ? -7.18 -20.656 -30.203 1 83.88 62 ALA B N 1
ATOM 3120 C CA . ALA B 1 62 ? -6.316 -20.609 -31.391 1 83.88 62 ALA B CA 1
ATOM 3121 C C . ALA B 1 62 ? -4.844 -20.562 -30.984 1 83.88 62 ALA B C 1
ATOM 3123 O O . ALA B 1 62 ? -3.965 -20.422 -31.844 1 83.88 62 ALA B O 1
ATOM 3124 N N . GLY B 1 63 ? -4.594 -20.781 -29.719 1 92.12 63 GLY B N 1
ATOM 3125 C CA . GLY B 1 63 ? -3.232 -20.641 -29.234 1 92.12 63 GLY B CA 1
ATOM 3126 C C . GLY B 1 63 ? -2.928 -19.234 -28.719 1 92.12 63 GLY B C 1
ATOM 3127 O O . GLY B 1 63 ? -3.359 -18.25 -29.297 1 92.12 63 GLY B O 1
ATOM 3128 N N . LEU B 1 64 ? -2.238 -19.188 -27.609 1 95.38 64 LEU B N 1
ATOM 3129 C CA . LEU B 1 64 ? -1.92 -17.906 -26.969 1 95.38 64 LEU B CA 1
ATOM 3130 C C . LEU B 1 64 ? -0.638 -18.016 -26.156 1 95.38 64 LEU B C 1
ATOM 3132 O O . LEU B 1 64 ? -0.354 -19.062 -25.562 1 95.38 64 LEU B O 1
ATOM 3136 N N . ASN B 1 65 ? 0.178 -16.984 -26.234 1 97.56 65 ASN B N 1
ATOM 3137 C CA . ASN B 1 65 ? 1.275 -16.875 -25.281 1 97.56 65 ASN B CA 1
ATOM 3138 C C . ASN B 1 65 ? 0.763 -16.812 -23.844 1 97.56 65 ASN B C 1
ATOM 3140 O O . ASN B 1 65 ? 0.219 -15.781 -23.422 1 97.56 65 ASN B O 1
ATOM 3144 N N . GLN B 1 66 ? 0.986 -17.875 -23.031 1 96.75 66 GLN B N 1
ATOM 3145 C CA . GLN B 1 66 ? 0.416 -17.984 -21.703 1 96.75 66 GLN B CA 1
ATOM 3146 C C . GLN B 1 66 ? 1.388 -17.469 -20.641 1 96.75 66 GLN B C 1
ATOM 3148 O O . GLN B 1 66 ? 1.07 -17.453 -19.453 1 96.75 66 GLN B O 1
ATOM 3153 N N . GLY B 1 67 ? 2.578 -17.078 -21.031 1 98.56 67 GLY B N 1
ATOM 3154 C CA . GLY B 1 67 ? 3.516 -16.531 -20.062 1 98.56 67 GLY B CA 1
ATOM 3155 C C . GLY B 1 67 ? 3.037 -15.25 -19.422 1 98.56 67 GLY B C 1
ATOM 3156 O O . GLY B 1 67 ? 2.619 -14.32 -20.125 1 98.56 67 GLY B O 1
ATOM 3157 N N . ASP B 1 68 ? 3.137 -15.172 -18.047 1 98.81 68 ASP B N 1
ATOM 3158 C CA . ASP B 1 68 ? 2.578 -13.992 -17.391 1 98.81 68 ASP B CA 1
ATOM 3159 C C . ASP B 1 68 ? 3.6 -13.352 -16.453 1 98.81 68 ASP B C 1
ATOM 3161 O O . ASP B 1 68 ? 3.414 -12.211 -16 1 98.81 68 ASP B O 1
ATOM 3165 N N . ASP B 1 69 ? 4.641 -14.023 -16.031 1 98.94 69 ASP B N 1
ATOM 3166 C CA . ASP B 1 69 ? 5.664 -13.469 -15.156 1 98.94 69 ASP B CA 1
ATOM 3167 C C . ASP B 1 69 ? 6.816 -12.867 -15.953 1 98.94 69 ASP B C 1
ATOM 3169 O O . ASP B 1 69 ? 7.598 -13.602 -16.562 1 98.94 69 ASP B O 1
ATOM 3173 N N . ILE B 1 70 ? 6.938 -11.602 -15.898 1 98.94 70 ILE B N 1
ATOM 3174 C CA . ILE B 1 70 ? 7.934 -10.859 -16.672 1 98.94 70 ILE B CA 1
ATOM 3175 C C . ILE B 1 70 ? 9.031 -10.352 -15.727 1 98.94 70 ILE B C 1
ATOM 3177 O O . ILE B 1 70 ? 8.742 -9.859 -14.633 1 98.94 70 ILE B O 1
ATOM 3181 N N . ALA B 1 71 ? 10.266 -10.477 -16.031 1 99 71 ALA B N 1
ATOM 3182 C CA . ALA B 1 71 ? 11.383 -9.734 -15.461 1 99 71 ALA B CA 1
ATOM 3183 C C . ALA B 1 71 ? 12.297 -9.188 -16.547 1 99 71 ALA B C 1
ATOM 3185 O O . ALA B 1 71 ? 12.734 -9.93 -17.438 1 99 71 ALA B O 1
ATOM 3186 N N . GLY B 1 72 ? 12.508 -7.914 -16.547 1 98.94 72 GLY B N 1
ATOM 3187 C CA . GLY B 1 72 ? 13.32 -7.34 -17.609 1 98.94 72 GLY B CA 1
ATOM 3188 C C . GLY B 1 72 ? 13.5 -5.84 -17.484 1 98.94 72 GLY B C 1
ATOM 3189 O O . GLY B 1 72 ? 13.609 -5.316 -16.375 1 98.94 72 GLY B O 1
ATOM 3190 N N . ILE B 1 73 ? 13.664 -5.211 -18.625 1 98.94 73 ILE B N 1
ATOM 3191 C CA . ILE B 1 73 ? 13.984 -3.789 -18.688 1 98.94 73 ILE B CA 1
ATOM 3192 C C . ILE B 1 73 ? 12.883 -3.049 -19.438 1 98.94 73 ILE B C 1
ATOM 3194 O O . ILE B 1 73 ? 12.469 -3.473 -20.531 1 98.94 73 ILE B O 1
ATOM 3198 N N . VAL B 1 74 ? 12.414 -1.966 -18.844 1 98.94 74 VAL B N 1
ATOM 3199 C CA . VAL B 1 74 ? 11.398 -1.16 -19.516 1 98.94 74 VAL B CA 1
ATOM 3200 C C . VAL B 1 74 ? 11.938 -0.641 -20.844 1 98.94 74 VAL B C 1
ATOM 3202 O O . VAL B 1 74 ? 13.031 -0.064 -20.891 1 98.94 74 VAL B O 1
ATOM 3205 N N . GLU B 1 75 ? 11.195 -0.893 -21.891 1 98.94 75 GLU B N 1
ATOM 3206 C CA . GLU B 1 75 ? 11.562 -0.432 -23.234 1 98.94 75 GLU B CA 1
ATOM 3207 C C . GLU B 1 75 ? 10.781 0.818 -23.625 1 98.94 75 GLU B C 1
ATOM 3209 O O . GLU B 1 75 ? 11.344 1.758 -24.188 1 98.94 75 GLU B O 1
ATOM 3214 N N . LYS B 1 76 ? 9.5 0.811 -23.453 1 98.81 76 LYS B N 1
ATOM 3215 C CA . LYS B 1 76 ? 8.57 1.89 -23.781 1 98.81 76 LYS B CA 1
ATOM 3216 C C . LYS B 1 76 ? 7.445 1.972 -22.75 1 98.81 76 LYS B C 1
ATOM 3218 O O . LYS B 1 76 ? 7.059 0.96 -22.156 1 98.81 76 LYS B O 1
ATOM 3223 N N . VAL B 1 77 ? 6.984 3.193 -22.531 1 98.81 77 VAL B N 1
ATOM 3224 C CA . VAL B 1 77 ? 5.859 3.365 -21.609 1 98.81 77 VAL B CA 1
ATOM 3225 C C . VAL B 1 77 ? 4.762 4.18 -22.297 1 98.81 77 VAL B C 1
ATOM 3227 O O . VAL B 1 77 ? 5.043 5.008 -23.172 1 98.81 77 VAL B O 1
ATOM 3230 N N . GLY B 1 78 ? 3.533 3.898 -21.922 1 98.69 78 GLY B N 1
ATOM 3231 C CA . GLY B 1 78 ? 2.412 4.707 -22.375 1 98.69 78 GLY B CA 1
ATOM 3232 C C . GLY B 1 78 ? 2.422 6.113 -21.812 1 98.69 78 GLY B C 1
ATOM 3233 O O . GLY B 1 78 ? 3.148 6.402 -20.859 1 98.69 78 GLY B O 1
ATOM 3234 N N . SER B 1 79 ? 1.515 6.98 -22.328 1 98.06 79 SER B N 1
ATOM 3235 C CA . SER B 1 79 ? 1.532 8.406 -22.031 1 98.06 79 SER B CA 1
ATOM 3236 C C . SER B 1 79 ? 1.085 8.68 -20.594 1 98.06 79 SER B C 1
ATOM 3238 O O . SER B 1 79 ? 1.441 9.703 -20 1 98.06 79 SER B O 1
ATOM 3240 N N . ASN B 1 80 ? 0.305 7.742 -20.016 1 97.88 80 ASN B N 1
ATOM 3241 C CA . ASN B 1 80 ? -0.204 7.949 -18.672 1 97.88 80 ASN B CA 1
ATOM 3242 C C . ASN B 1 80 ? 0.72 7.336 -17.625 1 97.88 80 ASN B C 1
ATOM 3244 O O . ASN B 1 80 ? 0.482 7.477 -16.422 1 97.88 80 ASN B O 1
ATOM 3248 N N . VAL B 1 81 ? 1.75 6.645 -18.062 1 98.5 81 VAL B N 1
ATOM 3249 C CA . VAL B 1 81 ? 2.695 6.027 -17.141 1 98.5 81 VAL B CA 1
ATOM 3250 C C . VAL B 1 81 ? 3.666 7.078 -16.609 1 98.5 81 VAL B C 1
ATOM 3252 O O . VAL B 1 81 ? 4.309 7.785 -17.391 1 98.5 81 VAL B O 1
ATOM 3255 N N . PHE B 1 82 ? 3.809 7.246 -15.266 1 97.56 82 PHE B N 1
ATOM 3256 C CA . PHE B 1 82 ? 4.598 8.336 -14.695 1 97.56 82 PHE B CA 1
ATOM 3257 C C . PHE B 1 82 ? 5.625 7.801 -13.703 1 97.56 82 PHE B C 1
ATOM 3259 O O . PHE B 1 82 ? 6.547 8.516 -13.312 1 97.56 82 PHE B O 1
ATOM 3266 N N . GLU B 1 83 ? 5.516 6.539 -13.289 1 98.19 83 GLU B N 1
ATOM 3267 C CA . GLU B 1 83 ? 6.414 5.977 -12.289 1 98.19 83 GLU B CA 1
ATOM 3268 C C . GLU B 1 83 ? 7.613 5.293 -12.938 1 98.19 83 GLU B C 1
ATOM 3270 O O . GLU B 1 83 ? 8.633 5.066 -12.289 1 98.19 83 GLU B O 1
ATOM 3275 N N . PHE B 1 84 ? 7.434 4.867 -14.188 1 98.69 84 PHE B N 1
ATOM 3276 C CA . PHE B 1 84 ? 8.43 4.055 -14.875 1 98.69 84 PHE B CA 1
ATOM 3277 C C . PHE B 1 84 ? 8.961 4.777 -16.109 1 98.69 84 PHE B C 1
ATOM 3279 O O . PHE B 1 84 ? 8.273 5.621 -16.688 1 98.69 84 PHE B O 1
ATOM 3286 N N . LYS B 1 85 ? 10.117 4.426 -16.531 1 98.06 85 LYS B N 1
ATOM 3287 C CA . LYS B 1 85 ? 10.727 4.965 -17.734 1 98.06 85 LYS B CA 1
ATOM 3288 C C . LYS B 1 85 ? 11.672 3.945 -18.375 1 98.06 85 LYS B C 1
ATOM 3290 O O . LYS B 1 85 ? 12.102 2.996 -17.719 1 98.06 85 LYS B O 1
ATOM 3295 N N . PRO B 1 86 ? 11.938 4.109 -19.672 1 98.69 86 PRO B N 1
ATOM 3296 C CA . PRO B 1 86 ? 12.875 3.201 -20.328 1 98.69 86 PRO B CA 1
ATOM 3297 C C . PRO B 1 86 ? 14.18 3.041 -19.562 1 98.69 86 PRO B C 1
ATOM 3299 O O . PRO B 1 86 ? 14.734 4.023 -19.062 1 98.69 86 PRO B O 1
ATOM 3302 N N . GLY B 1 87 ? 14.633 1.823 -19.406 1 98.56 87 GLY B N 1
ATOM 3303 C CA . GLY B 1 87 ? 15.875 1.553 -18.703 1 98.56 87 GLY B CA 1
ATOM 3304 C C . GLY B 1 87 ? 15.664 1.015 -17.297 1 98.56 87 GLY B C 1
ATOM 3305 O O . GLY B 1 87 ? 16.578 0.437 -16.703 1 98.56 87 GLY B O 1
ATOM 3306 N N . ASP B 1 88 ? 14.508 1.175 -16.75 1 98.75 88 ASP B N 1
ATOM 3307 C CA . ASP B 1 88 ? 14.203 0.677 -15.406 1 98.75 88 ASP B CA 1
ATOM 3308 C C . ASP B 1 88 ? 14.234 -0.849 -15.367 1 98.75 88 ASP B C 1
ATOM 3310 O O . ASP B 1 88 ? 13.734 -1.508 -16.281 1 98.75 88 ASP B O 1
ATOM 3314 N N . ARG B 1 89 ? 14.852 -1.488 -14.352 1 98.88 89 ARG B N 1
ATOM 3315 C CA . ARG B 1 89 ? 14.719 -2.908 -14.047 1 98.88 89 ARG B CA 1
ATOM 3316 C C . ARG B 1 89 ? 13.391 -3.201 -13.359 1 98.88 89 ARG B C 1
ATOM 3318 O O . ARG B 1 89 ? 13.094 -2.643 -12.305 1 98.88 89 ARG B O 1
ATOM 3325 N N . VAL B 1 90 ? 12.594 -4.066 -13.961 1 98.94 90 VAL B N 1
ATOM 3326 C CA . VAL B 1 90 ? 11.258 -4.277 -13.406 1 98.94 90 VAL B CA 1
ATOM 3327 C C . VAL B 1 90 ? 10.898 -5.762 -13.469 1 98.94 90 VAL B C 1
ATOM 3329 O O . VAL B 1 90 ? 11.531 -6.527 -14.203 1 98.94 90 VAL B O 1
ATOM 3332 N N . ALA B 1 91 ? 10 -6.176 -12.656 1 98.94 91 ALA B N 1
ATOM 3333 C CA . ALA B 1 91 ? 9.164 -7.363 -12.82 1 98.94 91 ALA B CA 1
ATOM 3334 C C . ALA B 1 91 ? 7.691 -6.984 -12.961 1 98.94 91 ALA B C 1
ATOM 3336 O O . ALA B 1 91 ? 7.293 -5.883 -12.57 1 98.94 91 ALA B O 1
ATOM 3337 N N . ALA B 1 92 ? 6.93 -7.828 -13.57 1 98.94 92 ALA B N 1
ATOM 3338 C CA . ALA B 1 92 ? 5.543 -7.465 -13.852 1 98.94 92 ALA B CA 1
ATOM 3339 C C . ALA B 1 92 ? 4.68 -8.703 -14.047 1 98.94 92 ALA B C 1
ATOM 3341 O O . ALA B 1 92 ? 5.188 -9.773 -14.391 1 98.94 92 ALA B O 1
ATOM 3342 N N . PHE B 1 93 ? 3.412 -8.547 -13.742 1 98.94 93 PHE B N 1
ATOM 3343 C CA . PHE B 1 93 ? 2.383 -9.547 -13.992 1 98.94 93 PHE B CA 1
ATOM 3344 C C . PHE B 1 93 ? 1.56 -9.18 -15.227 1 98.94 93 PHE B C 1
ATOM 3346 O O . PHE B 1 93 ? 0.752 -8.25 -15.18 1 98.94 93 PHE B O 1
ATOM 3353 N N . HIS B 1 94 ? 1.802 -9.891 -16.266 1 98.75 94 HIS B N 1
ATOM 3354 C CA . HIS B 1 94 ? 1.055 -9.711 -17.516 1 98.75 94 HIS B CA 1
ATOM 3355 C C . HIS B 1 94 ? -0.417 -10.062 -17.328 1 98.75 94 HIS B C 1
ATOM 3357 O O . HIS B 1 94 ? -0.747 -11 -16.594 1 98.75 94 HIS B O 1
ATOM 3363 N N . GLU B 1 95 ? -1.326 -9.266 -17.938 1 96.88 95 GLU B N 1
ATOM 3364 C CA . GLU B 1 95 ? -2.746 -9.609 -17.922 1 96.88 95 GLU B CA 1
ATOM 3365 C C . GLU B 1 95 ? -2.99 -10.977 -18.547 1 96.88 95 GLU B C 1
ATOM 3367 O O . GLU B 1 95 ? -2.676 -11.203 -19.719 1 96.88 95 GLU B O 1
ATOM 3372 N N . MET B 1 96 ? -3.586 -11.867 -17.812 1 94.38 96 MET B N 1
ATOM 3373 C CA . MET B 1 96 ? -3.719 -13.266 -18.203 1 94.38 96 MET B CA 1
ATOM 3374 C C . MET B 1 96 ? -4.594 -13.398 -19.453 1 94.38 96 MET B C 1
ATOM 3376 O O . MET B 1 96 ? -5.594 -12.695 -19.594 1 94.38 96 MET B O 1
ATOM 3380 N N . CYS B 1 97 ? -4.188 -14.281 -20.281 1 92.75 97 CYS B N 1
ATOM 3381 C CA . CYS B 1 97 ? -4.953 -14.711 -21.453 1 92.75 97 CYS B CA 1
ATOM 3382 C C . CYS B 1 97 ? -5.172 -13.555 -22.422 1 92.75 97 CYS B C 1
ATOM 3384 O O . CYS B 1 97 ? -6.227 -13.453 -23.047 1 92.75 97 CYS B O 1
ATOM 3386 N N . THR B 1 98 ? -4.324 -12.609 -22.484 1 94.12 98 THR B N 1
ATOM 3387 C CA . THR B 1 98 ? -4.273 -11.555 -23.484 1 94.12 98 THR B CA 1
ATOM 3388 C C . THR B 1 98 ? -2.959 -11.609 -24.266 1 94.12 98 THR B C 1
ATOM 3390 O O . THR B 1 98 ? -2.021 -12.297 -23.859 1 94.12 98 THR B O 1
ATOM 3393 N N . THR B 1 99 ? -2.908 -10.953 -25.406 1 95.25 99 THR B N 1
ATOM 3394 C CA . THR B 1 99 ? -1.688 -10.922 -26.203 1 95.25 99 THR B CA 1
ATOM 3395 C C . THR B 1 99 ? -0.581 -10.172 -25.469 1 95.25 99 THR B C 1
ATOM 3397 O O . THR B 1 99 ? -0.852 -9.383 -24.562 1 95.25 99 THR B O 1
ATOM 3400 N N . GLY B 1 100 ? 0.667 -10.461 -25.859 1 97.56 100 GLY B N 1
ATOM 3401 C CA . GLY B 1 100 ? 1.809 -9.766 -25.281 1 97.56 100 GLY B CA 1
ATOM 3402 C C . GLY B 1 100 ? 2.359 -10.43 -24.031 1 97.56 100 GLY B C 1
ATOM 3403 O O . GLY B 1 100 ? 2.918 -9.766 -23.172 1 97.56 100 GLY B O 1
ATOM 3404 N N . GLY B 1 101 ? 2.24 -11.719 -23.938 1 98.38 101 GLY B N 1
ATOM 3405 C CA . GLY B 1 101 ? 2.705 -12.477 -22.781 1 98.38 101 GLY B CA 1
ATOM 3406 C C . GLY B 1 101 ? 4.215 -12.539 -22.672 1 98.38 101 GLY B C 1
ATOM 3407 O O . GLY B 1 101 ? 4.926 -12.078 -23.578 1 98.38 101 GLY B O 1
ATOM 3408 N N . SER B 1 102 ? 4.707 -13.102 -21.609 1 98.88 102 SER B N 1
ATOM 3409 C CA . SER B 1 102 ? 6.109 -12.984 -21.219 1 98.88 102 SER B CA 1
ATOM 3410 C C . SER B 1 102 ? 6.977 -13.992 -21.969 1 98.88 102 SER B C 1
ATOM 3412 O O . SER B 1 102 ? 8.203 -13.883 -21.969 1 98.88 102 SER B O 1
ATOM 3414 N N . TYR B 1 103 ? 6.391 -15.062 -22.531 1 98.88 103 TYR B N 1
ATOM 3415 C CA . TYR B 1 103 ? 7.168 -15.984 -23.359 1 98.88 103 TYR B CA 1
ATOM 3416 C C . TYR B 1 103 ? 7.512 -15.359 -24.703 1 98.88 103 TYR B C 1
ATOM 3418 O O . TYR B 1 103 ? 7.086 -15.859 -25.75 1 98.88 103 TYR B O 1
ATOM 3426 N N . ALA B 1 104 ? 8.289 -14.328 -24.719 1 98.88 104 ALA B N 1
ATOM 3427 C CA . ALA B 1 104 ? 8.656 -13.547 -25.891 1 98.88 104 ALA B CA 1
ATOM 3428 C C . ALA B 1 104 ? 9.836 -12.625 -25.594 1 98.88 104 ALA B C 1
ATOM 3430 O O . ALA B 1 104 ? 10.234 -12.477 -24.438 1 98.88 104 ALA B O 1
ATOM 3431 N N . GLU B 1 105 ? 10.414 -12.055 -26.594 1 98.88 105 GLU B N 1
ATOM 3432 C CA . GLU B 1 105 ? 11.5 -11.094 -26.422 1 98.88 105 GLU B CA 1
ATOM 3433 C C . GLU B 1 105 ? 11 -9.82 -25.75 1 98.88 105 GLU B C 1
ATOM 3435 O O . GLU B 1 105 ? 11.734 -9.18 -24.984 1 98.88 105 GLU B O 1
ATOM 3440 N N . TYR B 1 106 ? 9.773 -9.406 -26.094 1 98.94 106 TYR B N 1
ATOM 3441 C CA . TYR B 1 106 ? 9.109 -8.25 -25.5 1 98.94 106 TYR B CA 1
ATOM 344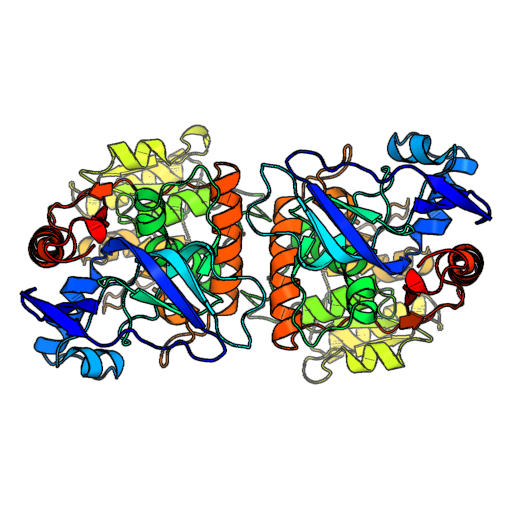2 C C . TYR B 1 106 ? 7.711 -8.617 -25 1 98.94 106 TYR B C 1
ATOM 3444 O O . TYR B 1 106 ? 7.027 -9.445 -25.625 1 98.94 106 TYR B O 1
ATOM 3452 N N . ALA B 1 107 ? 7.297 -8.047 -23.922 1 98.94 107 ALA B N 1
ATOM 3453 C CA . ALA B 1 107 ? 5.988 -8.32 -23.328 1 98.94 107 ALA B CA 1
ATOM 3454 C C . ALA B 1 107 ? 5.344 -7.031 -22.812 1 98.94 107 ALA B C 1
ATOM 3456 O O . ALA B 1 107 ? 6.02 -6.016 -22.641 1 98.94 107 ALA B O 1
ATOM 3457 N N . ILE B 1 108 ? 4.035 -7.078 -22.625 1 98.81 108 ILE B N 1
ATOM 3458 C CA . ILE B 1 108 ? 3.232 -5.945 -22.172 1 98.81 108 ILE B CA 1
ATOM 3459 C C . ILE B 1 108 ? 2.785 -6.176 -20.734 1 98.81 108 ILE B C 1
ATOM 3461 O O . ILE B 1 108 ? 2.398 -7.289 -20.375 1 98.81 108 ILE B O 1
ATOM 3465 N N . SER B 1 109 ? 2.842 -5.16 -19.953 1 98.88 109 SER B N 1
ATOM 3466 C CA . SER B 1 109 ? 2.209 -5.172 -18.641 1 98.88 109 SER B CA 1
ATOM 3467 C C . SER B 1 109 ? 1.489 -3.855 -18.359 1 98.88 109 SER B C 1
ATOM 3469 O O . SER B 1 109 ? 1.805 -2.83 -18.953 1 98.88 109 SER B O 1
ATOM 3471 N N . TRP B 1 110 ? 0.463 -3.936 -17.547 1 98.81 110 TRP B N 1
ATOM 3472 C CA . TRP B 1 110 ? -0.09 -2.711 -16.984 1 98.81 110 TRP B CA 1
ATOM 3473 C C . TRP B 1 110 ? 0.881 -2.084 -15.992 1 98.81 110 TRP B C 1
ATOM 3475 O O . TRP B 1 110 ? 1.578 -2.795 -15.258 1 98.81 110 TRP B O 1
ATOM 3485 N N . SER B 1 111 ? 0.854 -0.738 -15.875 1 98.69 111 SER B N 1
ATOM 3486 C CA . SER B 1 111 ? 1.735 -0.061 -14.93 1 98.69 111 SER B CA 1
ATOM 3487 C C . SER B 1 111 ? 1.416 -0.458 -13.492 1 98.69 111 SER B C 1
ATOM 3489 O O . SER B 1 111 ? 2.311 -0.527 -12.648 1 98.69 111 SER B O 1
ATOM 3491 N N . HIS B 1 112 ? 0.127 -0.772 -13.172 1 98.62 112 HIS B N 1
ATOM 3492 C CA . HIS B 1 112 ? -0.282 -1.006 -11.789 1 98.62 112 HIS B CA 1
ATOM 3493 C C . HIS B 1 112 ? 0.09 -2.414 -11.336 1 98.62 112 HIS B C 1
ATOM 3495 O O . HIS B 1 112 ? 0.011 -2.727 -10.148 1 98.62 112 HIS B O 1
ATOM 3501 N N . THR B 1 113 ? 0.567 -3.322 -12.219 1 98.88 113 THR B N 1
ATOM 3502 C CA . THR B 1 113 ? 1.062 -4.637 -11.828 1 98.88 113 THR B CA 1
ATOM 3503 C C . THR B 1 113 ? 2.533 -4.797 -12.203 1 98.88 113 THR B C 1
ATOM 3505 O O . THR B 1 113 ? 2.994 -5.906 -12.477 1 98.88 113 THR B O 1
ATOM 3508 N N . THR B 1 114 ? 3.236 -3.723 -12.375 1 98.94 114 THR B N 1
ATOM 3509 C CA . THR B 1 114 ? 4.676 -3.639 -12.586 1 98.94 114 THR B CA 1
ATOM 3510 C C . THR B 1 114 ? 5.371 -3.076 -11.352 1 98.94 114 THR B C 1
ATOM 3512 O O . THR B 1 114 ? 4.836 -2.188 -10.68 1 98.94 114 THR B O 1
ATOM 3515 N N . PHE B 1 115 ? 6.492 -3.611 -10.961 1 98.88 115 PHE B N 1
ATOM 3516 C CA . PHE B 1 115 ? 7.215 -3.057 -9.828 1 98.88 115 PHE B CA 1
ATOM 3517 C C . PHE B 1 115 ? 8.719 -3.039 -10.094 1 98.88 115 PHE B C 1
ATOM 3519 O O . PHE B 1 115 ? 9.234 -3.891 -10.82 1 98.88 115 PHE B O 1
ATOM 3526 N N . HIS B 1 116 ? 9.43 -2.033 -9.57 1 98.94 116 HIS B N 1
ATOM 3527 C CA . HIS B 1 116 ? 10.867 -1.865 -9.711 1 98.94 116 HIS B CA 1
ATOM 3528 C C . HIS B 1 116 ? 11.625 -2.984 -9 1 98.94 116 HIS B C 1
ATOM 3530 O O . HIS B 1 116 ? 11.156 -3.5 -7.977 1 98.94 116 HIS B O 1
ATOM 3536 N N . LEU B 1 117 ? 12.75 -3.293 -9.516 1 98.88 117 LEU B N 1
ATOM 3537 C CA . LEU B 1 117 ? 13.617 -4.27 -8.875 1 98.88 117 LEU B CA 1
ATOM 3538 C C . LEU B 1 117 ? 14.836 -3.59 -8.25 1 98.88 117 LEU B C 1
ATOM 3540 O O . LEU B 1 117 ? 15.539 -2.832 -8.922 1 98.88 117 LEU B O 1
ATOM 3544 N N . PRO B 1 118 ? 15.055 -3.832 -6.957 1 98.38 118 PRO B N 1
ATOM 3545 C CA . PRO B 1 118 ? 16.344 -3.422 -6.414 1 98.38 118 PRO B CA 1
ATOM 3546 C C . PRO B 1 118 ? 17.531 -4.016 -7.188 1 98.38 118 PRO B C 1
ATOM 3548 O O . PRO B 1 118 ? 17.391 -5.07 -7.812 1 98.38 118 PRO B O 1
ATOM 3551 N N . ASN B 1 119 ? 18.625 -3.4 -7.012 1 96.31 119 ASN B N 1
ATOM 3552 C CA . ASN B 1 119 ? 19.781 -3.75 -7.816 1 96.31 119 ASN B CA 1
ATOM 3553 C C . ASN B 1 119 ? 20.266 -5.168 -7.52 1 96.31 119 ASN B C 1
ATOM 3555 O O . ASN B 1 119 ? 20.797 -5.848 -8.406 1 96.31 119 ASN B O 1
ATOM 3559 N N . HIS B 1 120 ? 20.094 -5.59 -6.344 1 97.81 120 HIS B N 1
ATOM 3560 C CA . HIS B 1 120 ? 20.672 -6.859 -5.926 1 97.81 120 HIS B CA 1
ATOM 3561 C C . HIS B 1 120 ? 19.75 -8.031 -6.258 1 97.81 120 HIS B C 1
ATOM 3563 O O . HIS B 1 120 ? 20.094 -9.188 -6 1 97.81 120 HIS B O 1
ATOM 3569 N N . ILE B 1 121 ? 18.594 -7.828 -6.809 1 98.75 121 ILE B N 1
ATOM 3570 C CA . ILE B 1 121 ? 17.656 -8.891 -7.172 1 98.75 121 ILE B CA 1
ATOM 3571 C C . ILE B 1 121 ? 17.875 -9.305 -8.625 1 98.75 121 ILE B C 1
ATOM 3573 O O . ILE B 1 121 ? 17.797 -8.469 -9.531 1 98.75 121 ILE B O 1
ATOM 3577 N N . SER B 1 122 ? 18.156 -10.547 -8.898 1 98.94 122 SER B N 1
ATOM 3578 C CA . SER B 1 122 ? 18.344 -11.039 -10.258 1 98.94 122 SER B CA 1
ATOM 3579 C C . SER B 1 122 ? 17.016 -11.133 -11 1 98.94 122 SER B C 1
ATOM 3581 O O . SER B 1 122 ? 15.953 -11.211 -10.383 1 98.94 122 SER B O 1
ATOM 3583 N N . PHE B 1 123 ? 17.094 -11.094 -12.289 1 98.94 123 PHE B N 1
ATOM 3584 C CA . PHE B 1 123 ? 15.891 -11.242 -13.094 1 98.94 123 PHE B CA 1
ATOM 3585 C C . PHE B 1 123 ? 15.305 -12.641 -12.938 1 98.94 123 PHE B C 1
ATOM 3587 O O . PHE B 1 123 ? 14.086 -12.82 -12.984 1 98.94 123 PHE B O 1
ATOM 3594 N N . GLU B 1 124 ? 16.156 -13.703 -12.742 1 98.94 124 GLU B N 1
ATOM 3595 C CA . GLU B 1 124 ? 15.68 -15.062 -12.516 1 98.94 124 GLU B CA 1
ATOM 3596 C C . GLU B 1 124 ? 14.828 -15.148 -11.25 1 98.94 124 GLU B C 1
ATOM 3598 O O . GLU B 1 124 ? 13.734 -15.727 -11.266 1 98.94 124 GLU B O 1
ATOM 3603 N N . GLU B 1 125 ? 15.32 -14.539 -10.195 1 98.88 125 GLU B N 1
ATOM 3604 C CA . GLU B 1 125 ? 14.555 -14.492 -8.953 1 98.88 125 GLU B CA 1
ATOM 3605 C C . GLU B 1 125 ? 13.258 -13.703 -9.133 1 98.88 125 GLU B C 1
ATOM 3607 O O . GLU B 1 125 ? 12.188 -14.148 -8.711 1 98.88 125 GLU B O 1
ATOM 3612 N N . ALA B 1 126 ? 13.359 -12.586 -9.805 1 98.94 126 ALA B N 1
ATOM 3613 C CA . ALA B 1 126 ? 12.227 -11.688 -9.984 1 98.94 126 ALA B CA 1
ATOM 3614 C C . ALA B 1 126 ? 11.109 -12.367 -10.766 1 98.94 126 ALA B C 1
ATOM 3616 O O . ALA B 1 126 ? 9.93 -12.148 -10.477 1 98.94 126 ALA B O 1
ATOM 3617 N N . ALA B 1 127 ? 11.43 -13.219 -11.703 1 98.94 127 ALA B N 1
ATOM 3618 C CA . ALA B 1 127 ? 10.461 -13.859 -12.594 1 98.94 127 ALA B CA 1
ATOM 3619 C C . ALA B 1 127 ? 9.633 -14.898 -11.844 1 98.94 127 ALA B C 1
ATOM 3621 O O . ALA B 1 127 ? 8.625 -15.383 -12.359 1 98.94 127 ALA B O 1
ATOM 3622 N N . THR B 1 128 ? 10.008 -15.227 -10.609 1 98.94 128 THR B N 1
ATOM 3623 C CA . THR B 1 128 ? 9.273 -16.219 -9.828 1 98.94 128 THR B CA 1
ATOM 3624 C C . THR B 1 128 ? 8.172 -15.555 -9.016 1 98.94 128 THR B C 1
ATOM 3626 O O . THR B 1 128 ? 7.383 -16.234 -8.359 1 98.94 128 THR B O 1
ATOM 3629 N N . ILE B 1 129 ? 7.969 -14.266 -9.094 1 98.94 129 ILE B N 1
ATOM 3630 C CA . ILE B 1 129 ? 7.277 -13.547 -8.023 1 98.94 129 ILE B CA 1
ATOM 3631 C C . ILE B 1 129 ? 5.891 -13.125 -8.508 1 98.94 129 ILE B C 1
ATOM 3633 O O . ILE B 1 129 ? 4.887 -13.383 -7.836 1 98.94 129 ILE B O 1
ATOM 3637 N N . PRO B 1 130 ? 5.668 -12.453 -9.641 1 98.88 130 PRO B N 1
ATOM 3638 C CA . PRO B 1 130 ? 4.488 -11.625 -9.898 1 98.88 130 PRO B CA 1
ATOM 3639 C C . PRO B 1 130 ? 3.18 -12.391 -9.719 1 98.88 130 PRO B C 1
ATOM 3641 O O . PRO B 1 130 ? 2.412 -12.102 -8.797 1 98.88 130 PRO B O 1
ATOM 3644 N N . LEU B 1 131 ? 2.951 -13.43 -10.469 1 98.88 131 LEU B N 1
ATOM 3645 C CA . LEU B 1 131 ? 1.659 -14.109 -10.438 1 98.88 131 LEU B CA 1
ATOM 3646 C C . LEU B 1 131 ? 1.413 -14.75 -9.078 1 98.88 131 LEU B C 1
ATOM 3648 O O . LEU B 1 131 ? 0.355 -14.555 -8.477 1 98.88 131 LEU B O 1
ATOM 3652 N N . ALA B 1 132 ? 2.373 -15.492 -8.547 1 98.75 132 ALA B N 1
ATOM 3653 C CA . ALA B 1 132 ? 2.189 -16.25 -7.316 1 98.75 132 ALA B CA 1
ATOM 3654 C C . ALA B 1 132 ? 2.029 -15.328 -6.109 1 98.75 132 ALA B C 1
ATOM 3656 O O . ALA B 1 132 ? 1.141 -15.531 -5.281 1 98.75 132 ALA B O 1
ATOM 3657 N N . ALA B 1 133 ? 2.865 -14.32 -6.027 1 98.94 133 ALA B N 1
ATOM 3658 C CA . ALA B 1 133 ? 2.809 -13.406 -4.891 1 98.94 133 ALA B CA 1
ATOM 3659 C C . ALA B 1 133 ? 1.507 -12.609 -4.895 1 98.94 133 ALA B C 1
ATOM 3661 O O . ALA B 1 133 ? 0.893 -12.406 -3.842 1 98.94 133 ALA B O 1
ATOM 3662 N N . LEU B 1 134 ? 1.091 -12.125 -6.066 1 98.94 134 LEU B N 1
ATOM 3663 C CA . LEU B 1 134 ? -0.145 -11.352 -6.145 1 98.94 134 LEU B CA 1
ATOM 3664 C C . LEU B 1 134 ? -1.358 -12.242 -5.895 1 98.94 134 LEU B C 1
ATOM 3666 O O . LEU B 1 134 ? -2.354 -11.797 -5.324 1 98.94 134 LEU B O 1
ATOM 3670 N N . THR B 1 135 ? -1.292 -13.516 -6.332 1 98.75 135 THR B N 1
ATOM 3671 C CA . THR B 1 135 ? -2.342 -14.469 -5.988 1 98.75 135 THR B CA 1
ATOM 3672 C C . THR B 1 135 ? -2.459 -14.625 -4.477 1 98.75 135 THR B C 1
ATOM 3674 O O . THR B 1 135 ? -3.557 -14.547 -3.922 1 98.75 135 THR B O 1
ATOM 3677 N N . ALA B 1 136 ? -1.334 -14.82 -3.834 1 98.88 136 ALA B N 1
ATOM 3678 C CA . ALA B 1 136 ? -1.314 -14.953 -2.379 1 98.88 136 ALA B CA 1
ATOM 3679 C C . ALA B 1 136 ? -1.865 -13.703 -1.704 1 98.88 136 ALA B C 1
ATOM 3681 O O . ALA B 1 136 ? -2.623 -13.789 -0.736 1 98.88 136 ALA B O 1
ATOM 3682 N N . ALA B 1 137 ? -1.528 -12.547 -2.215 1 98.94 137 ALA B N 1
ATOM 3683 C CA . ALA B 1 137 ? -1.974 -11.281 -1.636 1 98.94 137 ALA B CA 1
ATOM 3684 C C . ALA B 1 137 ? -3.492 -11.148 -1.719 1 98.94 137 ALA B C 1
ATOM 3686 O O . ALA B 1 137 ? -4.141 -10.766 -0.742 1 98.94 137 ALA B O 1
ATOM 3687 N N . VAL B 1 138 ? -4.047 -11.445 -2.883 1 98.81 138 VAL B N 1
ATOM 3688 C CA . VAL B 1 138 ? -5.492 -11.352 -3.037 1 98.81 138 VAL B CA 1
ATOM 3689 C C . VAL B 1 138 ? -6.18 -12.305 -2.061 1 98.81 138 VAL B C 1
ATOM 3691 O O . VAL B 1 138 ? -7.152 -11.93 -1.399 1 98.81 138 VAL B O 1
ATOM 3694 N N . SER B 1 139 ? -5.672 -13.484 -1.931 1 98.81 139 SER B N 1
ATOM 3695 C CA . SER B 1 139 ? -6.258 -14.469 -1.03 1 98.81 139 SER B CA 1
ATOM 3696 C C . SER B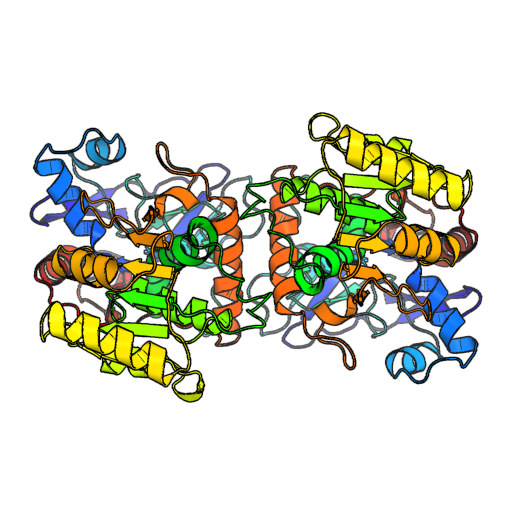 1 139 ? -6.207 -13.992 0.418 1 98.81 139 SER B C 1
ATOM 3698 O O . SER B 1 139 ? -7.238 -13.938 1.094 1 98.81 139 SER B O 1
ATOM 3700 N N . LEU B 1 140 ? -5.059 -13.57 0.862 1 98.94 140 LEU B N 1
ATOM 3701 C CA . LEU B 1 140 ? -4.828 -13.227 2.262 1 98.94 140 LEU B CA 1
ATOM 3702 C C . LEU B 1 140 ? -5.578 -11.953 2.641 1 98.94 140 LEU B C 1
ATOM 3704 O O . LEU B 1 140 ? -6.141 -11.867 3.732 1 98.94 140 LEU B O 1
ATOM 3708 N N . TYR B 1 141 ? -5.609 -11 1.705 1 98.81 141 TYR B N 1
ATOM 3709 C CA . TYR B 1 141 ? -5.957 -9.672 2.189 1 98.81 141 TYR B CA 1
ATOM 3710 C C . TYR B 1 141 ? -7.285 -9.211 1.604 1 98.81 141 TYR B C 1
ATOM 3712 O O . TYR B 1 141 ? -8.008 -8.43 2.234 1 98.81 141 TYR B O 1
ATOM 3720 N N . ALA B 1 142 ? -7.625 -9.578 0.384 1 98.44 142 ALA B N 1
ATOM 3721 C CA . ALA B 1 142 ? -8.938 -9.234 -0.153 1 98.44 142 ALA B CA 1
ATOM 3722 C C . ALA B 1 142 ? -10.008 -10.203 0.353 1 98.44 142 ALA B C 1
ATOM 3724 O O . ALA B 1 142 ? -11.109 -9.789 0.721 1 98.44 142 ALA B O 1
ATOM 3725 N N . HIS B 1 143 ? -9.641 -11.516 0.403 1 98.5 143 HIS B N 1
ATOM 3726 C CA . HIS B 1 143 ? -10.648 -12.516 0.742 1 98.5 143 HIS B CA 1
ATOM 3727 C C . HIS B 1 143 ? -10.656 -12.805 2.24 1 98.5 143 HIS B C 1
ATOM 3729 O O . HIS B 1 143 ? -11.695 -12.648 2.896 1 98.5 143 HIS B O 1
ATOM 3735 N N . HIS B 1 144 ? -9.5 -13.133 2.803 1 98.75 144 HIS B N 1
ATOM 3736 C CA . HIS B 1 144 ? -9.453 -13.43 4.23 1 98.75 144 HIS B CA 1
ATOM 3737 C C . HIS B 1 144 ? -9.438 -12.148 5.059 1 98.75 144 HIS B C 1
ATOM 3739 O O . HIS B 1 144 ? -9.711 -12.188 6.262 1 98.75 144 HIS B O 1
ATOM 3745 N N . ARG B 1 145 ? -9.039 -10.984 4.426 1 98.31 145 ARG B N 1
ATOM 3746 C CA . ARG B 1 145 ? -9.023 -9.672 5.055 1 98.31 145 ARG B CA 1
ATOM 3747 C C . ARG B 1 145 ? -8.172 -9.672 6.32 1 98.31 145 ARG B C 1
ATOM 3749 O O . ARG B 1 145 ? -8.602 -9.188 7.367 1 98.31 145 ARG B O 1
ATOM 3756 N N . LEU B 1 146 ? -7.031 -10.375 6.25 1 98.81 146 LEU B N 1
ATOM 3757 C CA . LEU B 1 146 ? -6.062 -10.414 7.34 1 98.81 146 LEU B CA 1
ATOM 3758 C C . LEU B 1 146 ? -5.297 -9.094 7.43 1 98.81 146 LEU B C 1
ATOM 3760 O O . LEU B 1 146 ? -5.316 -8.297 6.488 1 98.81 146 LEU B O 1
ATOM 3764 N N . PRO B 1 147 ? -4.637 -8.781 8.586 1 98.62 147 PRO B N 1
ATOM 3765 C CA . PRO B 1 147 ? -3.811 -7.574 8.711 1 98.62 147 PRO B CA 1
ATOM 3766 C C . PRO B 1 147 ? -2.682 -7.527 7.68 1 98.62 147 PRO B C 1
ATOM 3768 O O . PRO B 1 147 ? -2.109 -8.562 7.34 1 98.62 147 PRO B O 1
ATOM 3771 N N . SER B 1 148 ? -2.357 -6.383 7.215 1 98.69 148 SER B N 1
ATOM 3772 C CA . SER B 1 148 ? -1.321 -6.207 6.203 1 98.69 148 SER B CA 1
ATOM 3773 C C . SER B 1 148 ? 0.071 -6.27 6.82 1 98.69 148 SER B C 1
ATOM 3775 O O . SER B 1 148 ? 0.22 -6.156 8.039 1 98.69 148 SER B O 1
ATOM 3777 N N . PRO B 1 149 ? 1.123 -6.402 5.984 1 98.81 149 PRO B N 1
ATOM 3778 C CA . PRO B 1 149 ? 2.496 -6.414 6.496 1 98.81 149 PRO B CA 1
ATOM 3779 C C . PRO B 1 149 ? 2.893 -5.094 7.152 1 98.81 149 PRO B C 1
ATOM 3781 O O . PRO B 1 149 ? 3.764 -5.07 8.023 1 98.81 149 PRO B O 1
ATOM 3784 N N . TRP B 1 150 ? 2.191 -3.994 6.836 1 98.75 150 TRP B N 1
ATOM 3785 C CA . TRP B 1 150 ? 2.574 -2.691 7.367 1 98.75 150 TRP B CA 1
ATOM 3786 C C . TRP B 1 150 ? 1.712 -2.32 8.57 1 98.75 150 TRP B C 1
ATOM 3788 O O . TRP B 1 150 ? 1.918 -1.274 9.188 1 98.75 150 TRP B O 1
ATOM 3798 N N . THR B 1 151 ? 0.731 -3.033 8.898 1 98.31 151 THR B N 1
ATOM 3799 C CA . THR B 1 151 ? -0.037 -2.988 10.133 1 98.31 151 THR B CA 1
ATOM 3800 C C . THR B 1 151 ? -0.24 -4.395 10.695 1 98.31 151 THR B C 1
ATOM 3802 O O . THR B 1 151 ? -1.37 -4.879 10.773 1 98.31 151 THR B O 1
ATOM 3805 N N . PRO B 1 152 ? 0.81 -5.047 11.117 1 98.56 152 PRO B N 1
ATOM 3806 C CA . PRO B 1 152 ? 0.794 -6.473 11.469 1 98.56 152 PRO B CA 1
ATOM 3807 C C . PRO B 1 152 ? -0.139 -6.785 12.633 1 98.56 152 PRO B C 1
ATOM 3809 O O . PRO B 1 152 ? -0.459 -5.895 13.43 1 98.56 152 PRO B O 1
ATOM 3812 N N . ALA B 1 153 ? -0.546 -8.055 12.688 1 98.62 153 ALA B N 1
ATOM 3813 C CA . ALA B 1 153 ? -1.466 -8.531 13.711 1 98.62 153 ALA B CA 1
ATOM 3814 C C . ALA B 1 153 ? -0.894 -8.305 15.109 1 98.62 153 ALA B C 1
ATOM 3816 O O . ALA B 1 153 ? 0.301 -8.508 15.336 1 98.62 153 ALA B O 1
ATOM 3817 N N . LEU B 1 154 ? -1.782 -7.879 16.031 1 97.5 154 LEU B N 1
ATOM 3818 C CA . LEU B 1 154 ? -1.397 -7.648 17.422 1 97.5 154 LEU B CA 1
ATOM 3819 C C . LEU B 1 154 ? -1.617 -8.898 18.266 1 97.5 154 LEU B C 1
ATOM 3821 O O . LEU B 1 154 ? -1.021 -9.047 19.328 1 97.5 154 LEU B O 1
ATOM 3825 N N . ASN B 1 155 ? -2.523 -9.766 17.797 1 97.81 155 ASN B N 1
ATOM 3826 C CA . ASN B 1 155 ? -2.855 -11.039 18.438 1 97.81 155 ASN B CA 1
ATOM 3827 C C . ASN B 1 155 ? -2.707 -12.211 17.469 1 97.81 155 ASN B C 1
ATOM 3829 O O . ASN B 1 155 ? -2.734 -12.016 16.25 1 97.81 155 ASN B O 1
ATOM 3833 N N . PRO B 1 156 ? -2.496 -13.391 18 1 98.5 156 PRO B N 1
ATOM 3834 C CA . PRO B 1 156 ? -2.344 -14.555 17.125 1 98.5 156 PRO B CA 1
ATOM 3835 C C . PRO B 1 156 ? -3.572 -14.789 16.25 1 98.5 156 PRO B C 1
ATOM 3837 O O . PRO B 1 156 ? -4.703 -14.633 16.703 1 98.5 156 PRO B O 1
ATOM 3840 N N . ILE B 1 157 ? -3.354 -15.094 15.047 1 98.81 157 ILE B N 1
ATOM 3841 C CA . ILE B 1 157 ? -4.391 -15.484 14.094 1 98.81 157 ILE B CA 1
ATOM 3842 C C . ILE B 1 157 ? -3.98 -16.781 13.391 1 98.81 157 ILE B C 1
ATOM 3844 O O . ILE B 1 157 ? -3.17 -16.75 12.461 1 98.81 157 ILE B O 1
ATOM 3848 N N . PRO B 1 158 ? -4.547 -17.922 13.805 1 98.88 158 PRO B N 1
ATOM 3849 C CA . PRO B 1 158 ? -4.211 -19.172 13.133 1 98.88 158 PRO B CA 1
ATOM 3850 C C . PRO B 1 158 ? -4.598 -19.188 11.656 1 98.88 158 PRO B C 1
ATOM 3852 O O . PRO B 1 158 ? -5.664 -18.688 11.289 1 98.88 158 PRO B O 1
ATOM 3855 N N . LEU B 1 159 ? -3.721 -19.688 10.844 1 98.94 159 LEU B N 1
ATOM 3856 C CA . LEU B 1 159 ? -3.912 -19.766 9.406 1 98.94 159 LEU B CA 1
ATOM 3857 C C . LEU B 1 159 ? -3.432 -21.109 8.867 1 98.94 159 LEU B C 1
ATOM 3859 O O . LEU B 1 159 ? -2.312 -21.531 9.156 1 98.94 159 LEU B O 1
ATOM 3863 N N . ILE B 1 160 ? -4.281 -21.797 8.125 1 98.94 160 ILE B N 1
ATOM 3864 C CA . ILE B 1 160 ? -3.852 -23 7.422 1 98.94 160 ILE B CA 1
ATOM 3865 C C . ILE B 1 160 ? -3.463 -22.656 5.988 1 98.94 160 ILE B C 1
ATOM 3867 O O . ILE B 1 160 ? -4.191 -21.922 5.301 1 98.94 160 ILE B O 1
ATOM 3871 N N . VAL B 1 161 ? -2.322 -23.109 5.582 1 98.94 161 VAL B N 1
ATOM 3872 C CA . VAL B 1 161 ? -1.919 -23.016 4.184 1 98.94 161 VAL B CA 1
ATOM 3873 C C . VAL B 1 161 ? -1.718 -24.422 3.613 1 98.94 161 VAL B C 1
ATOM 3875 O O . VAL B 1 161 ? -0.689 -25.047 3.861 1 98.94 161 VAL B O 1
ATOM 3878 N N . TYR B 1 162 ? -2.703 -24.906 2.871 1 98.81 162 TYR B N 1
ATOM 3879 C CA . TYR B 1 162 ? -2.615 -26.203 2.201 1 98.81 162 TYR B CA 1
ATOM 3880 C C . TYR B 1 162 ? -1.962 -26.062 0.832 1 98.81 162 TYR B C 1
ATOM 3882 O O . TYR B 1 162 ? -2.389 -25.25 0.013 1 98.81 162 TYR B O 1
ATOM 3890 N N . GLY B 1 163 ? -1.017 -26.891 0.509 1 97.81 163 GLY B N 1
ATOM 3891 C CA . GLY B 1 163 ? -0.169 -26.672 -0.652 1 97.81 163 GLY B CA 1
ATOM 3892 C C . GLY B 1 163 ? 0.942 -25.672 -0.398 1 97.81 163 GLY B C 1
ATOM 3893 O O . GLY B 1 163 ? 1.23 -24.828 -1.249 1 97.81 163 GLY B O 1
ATOM 3894 N N . ALA B 1 164 ? 1.566 -25.781 0.77 1 98.5 164 ALA B N 1
ATOM 3895 C CA . ALA B 1 164 ? 2.445 -24.766 1.321 1 98.5 164 ALA B CA 1
ATOM 3896 C C . ALA B 1 164 ? 3.756 -24.688 0.543 1 98.5 164 ALA B C 1
ATOM 3898 O O . ALA B 1 164 ? 4.414 -23.641 0.524 1 98.5 164 ALA B O 1
ATOM 3899 N N . SER B 1 165 ? 4.16 -25.766 -0.064 1 97 165 SER B N 1
ATOM 3900 C CA . SER B 1 165 ? 5.465 -25.781 -0.712 1 97 165 SER B CA 1
ATOM 3901 C C . SER B 1 165 ? 5.383 -25.25 -2.139 1 97 165 SER B C 1
ATOM 3903 O O . SER B 1 165 ? 6.406 -24.969 -2.762 1 97 165 SER B O 1
ATOM 3905 N N . GLY B 1 166 ? 4.145 -25.172 -2.705 1 96.94 166 GLY B N 1
ATOM 3906 C CA . GLY B 1 166 ? 4.004 -24.547 -4.004 1 96.94 166 GLY B CA 1
ATOM 3907 C C . GLY B 1 166 ? 4.297 -23.047 -3.979 1 96.94 166 GLY B C 1
ATOM 3908 O O . GLY B 1 166 ? 4.434 -22.469 -2.906 1 96.94 166 GLY B O 1
ATOM 3909 N N . ALA B 1 167 ? 4.422 -22.469 -5.141 1 97.94 167 ALA B N 1
ATOM 3910 C CA . ALA B 1 167 ? 4.797 -21.062 -5.227 1 97.94 167 ALA B CA 1
ATOM 3911 C C . ALA B 1 167 ? 3.777 -20.172 -4.504 1 97.94 167 ALA B C 1
ATOM 3913 O O . ALA B 1 167 ? 4.145 -19.375 -3.646 1 97.94 167 ALA B O 1
ATOM 3914 N N . VAL B 1 168 ? 2.465 -20.359 -4.801 1 98.44 168 VAL B N 1
ATOM 3915 C CA . VAL B 1 168 ? 1.429 -19.531 -4.195 1 98.44 168 VAL B CA 1
ATOM 3916 C C . VAL B 1 168 ? 1.396 -19.766 -2.688 1 98.44 168 VAL B C 1
ATOM 3918 O O . VAL B 1 168 ? 1.344 -18.812 -1.907 1 98.44 168 VAL B O 1
ATOM 3921 N N . GLY B 1 169 ? 1.41 -21.047 -2.262 1 98.62 169 GLY B N 1
ATOM 3922 C CA . GLY B 1 169 ? 1.431 -21.359 -0.84 1 98.62 169 GLY B CA 1
ATOM 3923 C C . GLY B 1 169 ? 2.611 -20.75 -0.112 1 98.62 169 GLY B C 1
ATOM 3924 O O . GLY B 1 169 ? 2.461 -20.203 0.988 1 98.62 169 GLY B O 1
ATOM 3925 N N . SER B 1 170 ? 3.76 -20.797 -0.724 1 98.69 170 SER B N 1
ATOM 3926 C CA . SER B 1 170 ? 4.973 -20.25 -0.122 1 98.69 170 SER B CA 1
ATOM 3927 C C . SER B 1 170 ? 4.891 -18.734 0.028 1 98.69 170 SER B C 1
ATOM 3929 O O . SER B 1 170 ? 5.301 -18.188 1.053 1 98.69 170 SER B O 1
ATOM 3931 N N . TYR B 1 171 ? 4.406 -18.078 -1.011 1 98.88 171 TYR B N 1
ATOM 3932 C CA . TYR B 1 171 ? 4.254 -16.625 -0.909 1 98.88 171 TYR B CA 1
ATOM 3933 C C . TYR B 1 171 ? 3.195 -16.266 0.124 1 98.88 171 TYR B C 1
ATOM 3935 O O . TYR B 1 171 ? 3.309 -15.234 0.802 1 98.88 171 TYR B O 1
ATOM 3943 N N . ALA B 1 172 ? 2.109 -17.078 0.248 1 98.94 172 ALA B N 1
ATOM 3944 C CA . ALA B 1 172 ? 1.131 -16.844 1.309 1 98.94 172 ALA B CA 1
ATOM 3945 C C . ALA B 1 172 ? 1.79 -16.906 2.684 1 98.94 172 ALA B C 1
ATOM 3947 O O . ALA B 1 172 ? 1.511 -16.062 3.545 1 98.94 172 ALA B O 1
ATOM 3948 N N . ILE B 1 173 ? 2.668 -17.875 2.883 1 98.94 173 ILE B N 1
ATOM 3949 C CA . ILE B 1 173 ? 3.367 -18.016 4.156 1 98.94 173 ILE B CA 1
ATOM 3950 C C . ILE B 1 173 ? 4.266 -16.797 4.383 1 98.94 173 ILE B C 1
ATOM 3952 O O . ILE B 1 173 ? 4.254 -16.203 5.461 1 98.94 173 ILE B O 1
ATOM 3956 N N . LYS B 1 174 ? 5.07 -16.422 3.359 1 98.88 174 LYS B N 1
ATOM 3957 C CA . LYS B 1 174 ? 5.977 -15.281 3.484 1 98.88 174 LYS B CA 1
ATOM 3958 C C . LYS B 1 174 ? 5.219 -14.016 3.865 1 98.88 174 LYS B C 1
ATOM 3960 O O . LYS B 1 174 ? 5.621 -13.297 4.781 1 98.88 174 LYS B O 1
ATOM 3965 N N . LEU B 1 175 ? 4.09 -13.742 3.186 1 98.94 175 LEU B N 1
ATOM 3966 C CA . LEU B 1 175 ? 3.291 -12.547 3.441 1 98.94 175 LEU B CA 1
ATOM 3967 C C . LEU B 1 175 ? 2.625 -12.625 4.812 1 98.94 175 LEU B C 1
ATOM 3969 O O . LEU B 1 175 ? 2.559 -11.625 5.531 1 98.94 175 LEU B O 1
ATOM 3973 N N . ALA B 1 176 ? 2.098 -13.789 5.164 1 98.94 176 ALA B N 1
ATOM 3974 C CA . ALA B 1 176 ? 1.492 -13.977 6.48 1 98.94 176 ALA B CA 1
ATOM 3975 C C . ALA B 1 176 ? 2.5 -13.695 7.594 1 98.94 176 ALA B C 1
ATOM 3977 O O . ALA B 1 176 ? 2.174 -13.047 8.586 1 98.94 176 ALA B O 1
ATOM 3978 N N . CYS B 1 177 ? 3.73 -14.211 7.402 1 98.88 177 CYS B N 1
ATOM 3979 C CA . CYS B 1 177 ? 4.789 -13.953 8.375 1 98.88 177 CYS B CA 1
ATOM 3980 C C . CYS B 1 177 ? 5.047 -12.461 8.523 1 98.88 177 CYS B C 1
ATOM 3982 O O . CYS B 1 177 ? 5.137 -11.945 9.633 1 98.88 177 CYS B O 1
ATOM 3984 N N . ASN B 1 178 ? 5.141 -11.758 7.418 1 98.81 178 ASN B N 1
ATOM 3985 C CA . ASN B 1 178 ? 5.359 -10.32 7.453 1 98.81 178 ASN B CA 1
ATOM 3986 C C . ASN B 1 178 ? 4.207 -9.594 8.141 1 98.81 178 ASN B C 1
ATOM 3988 O O . ASN B 1 178 ? 4.398 -8.523 8.719 1 98.81 178 ASN B O 1
ATOM 3992 N N . SER B 1 179 ? 3.018 -10.156 8.117 1 98.88 179 SER B N 1
ATOM 3993 C CA . SER B 1 179 ? 1.825 -9.586 8.742 1 98.88 179 SER B CA 1
ATOM 3994 C C . SER B 1 179 ? 1.674 -10.055 10.18 1 98.88 179 SER B C 1
ATOM 3996 O O . SER B 1 179 ? 0.656 -9.789 10.828 1 98.88 179 SER B O 1
ATOM 3998 N N . ASN B 1 180 ? 2.629 -10.844 10.641 1 98.81 180 ASN B N 1
ATOM 3999 C CA . ASN B 1 180 ? 2.605 -11.422 11.977 1 98.81 180 ASN B CA 1
ATOM 4000 C C . ASN B 1 180 ? 1.376 -12.297 12.188 1 98.81 180 ASN B C 1
ATOM 4002 O O . ASN B 1 180 ? 0.765 -12.273 13.258 1 98.81 180 ASN B O 1
ATOM 4006 N N . VAL B 1 181 ? 0.967 -12.953 11.188 1 98.94 181 VAL B N 1
ATOM 4007 C CA . VAL B 1 181 ? -0.132 -13.914 11.266 1 98.94 181 VAL B CA 1
ATOM 4008 C C . VAL B 1 181 ? 0.408 -15.289 11.633 1 98.94 181 VAL B C 1
ATOM 4010 O O . VAL B 1 181 ? 1.119 -15.922 10.844 1 98.94 181 VAL B O 1
ATOM 4013 N N . HIS B 1 182 ? 0.123 -15.727 12.812 1 98.81 182 HIS B N 1
ATOM 4014 C CA . HIS B 1 182 ? 0.573 -16.984 13.406 1 98.81 182 HIS B CA 1
ATOM 4015 C C . HIS B 1 182 ? -0.471 -17.547 14.367 1 98.81 182 HIS B C 1
ATOM 4017 O O . HIS B 1 182 ? -1.299 -16.797 14.891 1 98.81 182 HIS B O 1
ATOM 4023 N N . PRO B 1 183 ? -0.391 -18.922 14.578 1 98.81 183 PRO B N 1
ATOM 4024 C CA . PRO B 1 183 ? 0.475 -19.906 13.93 1 98.81 183 PRO B CA 1
ATOM 4025 C C . PRO B 1 183 ? 0.043 -20.219 12.5 1 98.81 183 PRO B C 1
ATOM 4027 O O . PRO B 1 183 ? -1.149 -20.172 12.188 1 98.81 183 PRO B O 1
ATOM 4030 N N . ILE B 1 184 ? 0.99 -20.469 11.711 1 98.94 184 ILE B N 1
ATOM 4031 C CA . ILE B 1 184 ? 0.747 -21.016 10.375 1 98.94 184 ILE B CA 1
ATOM 4032 C C . ILE B 1 184 ? 0.861 -22.531 10.398 1 98.94 184 ILE B C 1
ATOM 4034 O O . ILE B 1 184 ? 1.901 -23.078 10.773 1 98.94 184 ILE B O 1
ATOM 4038 N N . ILE B 1 185 ? -0.207 -23.156 10.078 1 98.94 185 ILE B N 1
ATOM 4039 C CA . ILE B 1 185 ? -0.169 -24.609 9.859 1 98.94 185 ILE B CA 1
ATOM 4040 C C . ILE B 1 185 ? 0.012 -24.906 8.375 1 98.94 185 ILE B C 1
ATOM 4042 O O . ILE B 1 185 ? -0.961 -24.922 7.617 1 98.94 185 ILE B O 1
ATOM 4046 N N . ALA B 1 186 ? 1.238 -25.188 8.039 1 98.88 186 ALA B N 1
ATOM 4047 C CA . ALA B 1 186 ? 1.601 -25.406 6.641 1 98.88 186 ALA B CA 1
ATOM 4048 C C . ALA B 1 186 ? 1.469 -26.891 6.277 1 98.88 186 ALA B C 1
ATOM 4050 O O . ALA B 1 186 ? 2.098 -27.75 6.902 1 98.88 186 ALA B O 1
ATOM 4051 N N . VAL B 1 187 ? 0.631 -27.141 5.332 1 98.81 187 VAL B N 1
ATOM 4052 C CA . VAL B 1 187 ? 0.456 -28.516 4.883 1 98.81 187 VAL B CA 1
ATOM 4053 C C . VAL B 1 187 ? 1.275 -28.766 3.615 1 98.81 187 VAL B C 1
ATOM 4055 O O . VAL B 1 187 ? 1.043 -28.125 2.588 1 98.81 187 VAL B O 1
ATOM 4058 N N . ALA B 1 188 ? 2.18 -29.641 3.672 1 97.81 188 ALA B N 1
ATOM 4059 C CA . ALA B 1 188 ? 3.113 -29.891 2.578 1 97.81 188 ALA B CA 1
ATOM 4060 C C . ALA B 1 188 ? 3.586 -31.344 2.586 1 97.81 188 ALA B C 1
ATOM 4062 O O . ALA B 1 188 ? 3.361 -32.062 3.557 1 97.81 188 ALA B O 1
ATOM 4063 N N . GLY B 1 189 ? 4.102 -31.797 1.469 1 95.38 189 GLY B N 1
ATOM 4064 C CA . GLY B 1 189 ? 4.703 -33.125 1.321 1 95.38 189 GLY B CA 1
ATOM 4065 C C . GLY B 1 189 ? 6.191 -33.062 1.048 1 95.38 189 GLY B C 1
ATOM 4066 O O . GLY B 1 189 ? 6.969 -32.625 1.896 1 95.38 189 GLY B O 1
ATOM 4067 N N . LYS B 1 190 ? 6.578 -33.375 -0.233 1 92.25 190 LYS B N 1
ATOM 4068 C CA . LYS B 1 190 ? 7.973 -33.5 -0.654 1 92.25 190 LYS B CA 1
ATOM 4069 C C . LYS B 1 190 ? 8.719 -32.188 -0.446 1 92.25 190 LYS B C 1
ATOM 4071 O O . LYS B 1 190 ? 9.922 -32.188 -0.168 1 92.25 190 LYS B O 1
ATOM 4076 N N . GLY B 1 191 ? 8.023 -31.094 -0.544 1 95.38 191 GLY B N 1
ATOM 4077 C CA . GLY B 1 191 ? 8.641 -29.781 -0.48 1 95.38 191 GLY B CA 1
ATOM 4078 C C . GLY B 1 191 ? 8.711 -29.234 0.93 1 95.38 191 GLY B C 1
ATOM 4079 O O . GLY B 1 191 ? 8.969 -28.031 1.12 1 95.38 191 GLY B O 1
ATOM 4080 N N . SER B 1 192 ? 8.555 -30.047 2 1 96.75 192 SER B N 1
ATOM 4081 C CA . SER B 1 192 ? 8.508 -29.625 3.395 1 96.75 192 SER B CA 1
ATOM 4082 C C . SER B 1 192 ? 9.812 -28.953 3.816 1 96.75 192 SER B C 1
ATOM 4084 O O . SER B 1 192 ? 9.82 -28.062 4.66 1 96.75 192 SER B O 1
ATOM 4086 N N . HIS B 1 193 ? 10.906 -29.438 3.256 1 96.75 193 HIS B N 1
ATOM 4087 C CA . HIS B 1 193 ? 12.195 -28.859 3.604 1 96.75 193 HIS B CA 1
ATOM 4088 C C . HIS B 1 193 ? 12.242 -27.375 3.275 1 96.75 193 HIS B C 1
ATOM 4090 O O . HIS B 1 193 ? 12.805 -26.578 4.031 1 96.75 193 HIS B O 1
ATOM 4096 N N . TYR B 1 194 ? 11.734 -27.016 2.172 1 98 194 TYR B N 1
ATOM 4097 C CA . TYR B 1 194 ? 11.688 -25.609 1.804 1 98 194 TYR B CA 1
ATOM 4098 C C . TYR B 1 194 ? 10.742 -24.844 2.723 1 98 194 TYR B C 1
ATOM 4100 O O . TYR B 1 194 ? 11.07 -23.75 3.178 1 98 194 TYR B O 1
ATOM 4108 N N . VAL B 1 195 ? 9.555 -25.406 3.012 1 98.56 195 VAL B N 1
ATOM 4109 C CA . VAL B 1 195 ? 8.57 -24.766 3.875 1 98.56 195 VAL B CA 1
ATOM 4110 C C . VAL B 1 195 ? 9.18 -24.484 5.246 1 98.56 195 VAL B C 1
ATOM 4112 O O . VAL B 1 195 ? 8.891 -23.469 5.863 1 98.56 195 VAL B O 1
ATOM 4115 N N . GLU B 1 196 ? 10.055 -25.359 5.68 1 98.62 196 GLU B N 1
ATOM 4116 C CA . GLU B 1 196 ? 10.727 -25.203 6.965 1 98.62 196 GLU B CA 1
ATOM 4117 C C . GLU B 1 196 ? 11.516 -23.891 7.016 1 98.62 196 GLU B C 1
ATOM 4119 O O . GLU B 1 196 ? 11.617 -23.266 8.07 1 98.62 196 GLU B O 1
ATOM 4124 N N . SER B 1 197 ? 12.039 -23.484 5.91 1 98.31 197 SER B N 1
ATOM 4125 C CA . SER B 1 197 ? 12.836 -22.266 5.855 1 98.31 197 SER B CA 1
ATOM 4126 C C . SER B 1 197 ? 11.961 -21.016 5.91 1 98.31 197 SER B C 1
ATOM 4128 O O . SER B 1 197 ? 12.461 -19.906 6.082 1 98.31 197 SER B O 1
ATOM 4130 N N . LEU B 1 198 ? 10.648 -21.188 5.805 1 98.56 198 LEU B N 1
ATOM 4131 C CA . LEU B 1 198 ? 9.75 -20.047 5.68 1 98.56 198 LEU B CA 1
ATOM 4132 C C . LEU B 1 198 ? 9.031 -19.766 6.996 1 98.56 198 LEU B C 1
ATOM 4134 O O . LEU B 1 198 ? 8.562 -18.656 7.238 1 98.56 198 LEU B O 1
ATOM 4138 N N . ILE B 1 199 ? 8.875 -20.766 7.84 1 98.69 199 ILE B N 1
ATOM 4139 C CA . ILE B 1 199 ? 7.992 -20.656 9 1 98.69 199 ILE B CA 1
ATOM 4140 C C . ILE B 1 199 ? 8.812 -20.312 10.242 1 98.69 199 ILE B C 1
ATOM 4142 O O . ILE B 1 199 ? 10.039 -20.359 10.211 1 98.69 199 ILE B O 1
ATOM 4146 N N . ASP B 1 200 ? 8.172 -19.859 11.297 1 98.31 200 ASP B N 1
ATOM 4147 C CA . ASP B 1 200 ? 8.742 -19.531 12.594 1 98.31 200 ASP B CA 1
ATOM 4148 C C . ASP B 1 200 ? 8.164 -20.406 13.695 1 98.31 200 ASP B C 1
ATOM 4150 O O . ASP B 1 200 ? 7.109 -20.094 14.258 1 98.31 200 ASP B O 1
ATOM 4154 N N . ARG B 1 201 ? 8.844 -21.391 14.125 1 97.62 201 ARG B N 1
ATOM 4155 C CA . ARG B 1 201 ? 8.336 -22.375 15.078 1 97.62 201 ARG B CA 1
ATOM 4156 C C . ARG B 1 201 ? 8.102 -21.734 16.453 1 97.62 201 ARG B C 1
ATOM 4158 O O . ARG B 1 201 ? 7.234 -22.172 17.203 1 97.62 201 ARG B O 1
ATOM 4165 N N . SER B 1 202 ? 8.852 -20.703 16.719 1 97.88 202 SER B N 1
ATOM 4166 C CA . SER B 1 202 ? 8.695 -20.031 18 1 97.88 202 SER B CA 1
ATOM 4167 C C . SER B 1 202 ? 7.328 -19.359 18.125 1 97.88 202 SER B C 1
ATOM 4169 O O . SER B 1 202 ? 6.875 -19.047 19.219 1 97.88 202 SER B O 1
ATOM 4171 N N . LYS B 1 203 ? 6.688 -19.203 17.031 1 97.94 203 LYS B N 1
ATOM 4172 C CA . LYS B 1 203 ? 5.363 -18.594 17.031 1 97.94 203 LYS B CA 1
ATOM 4173 C C . LYS B 1 203 ? 4.27 -19.641 16.844 1 97.94 203 LYS B C 1
ATOM 4175 O O . LYS B 1 203 ? 3.115 -19.297 16.578 1 97.94 203 LYS B O 1
ATOM 4180 N N . GLY B 1 204 ? 4.68 -20.906 16.875 1 98.25 204 GLY B N 1
ATOM 4181 C CA . GLY B 1 204 ? 3.732 -22 16.797 1 98.25 204 GLY B CA 1
ATOM 4182 C C . GLY B 1 204 ? 3.543 -22.531 15.391 1 98.25 204 GLY B C 1
ATOM 4183 O O . GLY B 1 204 ? 2.752 -23.453 15.164 1 98.25 204 GLY B O 1
ATOM 4184 N N . ASP B 1 205 ? 4.215 -21.969 14.391 1 98.81 205 ASP B N 1
ATOM 4185 C CA . ASP B 1 205 ? 4.121 -22.484 13.023 1 98.81 205 ASP B CA 1
ATOM 4186 C C . ASP B 1 205 ? 4.578 -23.938 12.953 1 98.81 205 ASP B C 1
ATOM 4188 O O . ASP B 1 205 ? 5.473 -24.359 13.695 1 98.81 205 ASP B O 1
ATOM 4192 N N . THR B 1 206 ? 3.967 -24.656 12.07 1 98.56 206 THR B N 1
ATOM 4193 C CA . THR B 1 206 ? 4.352 -26.062 11.938 1 98.56 206 THR B CA 1
ATOM 4194 C C . THR B 1 206 ? 4.023 -26.578 10.539 1 98.56 206 THR B C 1
ATOM 4196 O O . THR B 1 206 ? 3.406 -25.875 9.734 1 98.56 206 THR B O 1
ATOM 4199 N N . ILE B 1 207 ? 4.574 -27.734 10.219 1 98.75 207 ILE B N 1
ATOM 4200 C CA . ILE B 1 207 ? 4.328 -28.422 8.945 1 98.75 207 ILE B CA 1
ATOM 4201 C C . ILE B 1 207 ? 3.6 -29.734 9.203 1 98.75 207 ILE B C 1
ATOM 4203 O O . ILE B 1 207 ? 3.984 -30.5 10.086 1 98.75 207 ILE B O 1
ATOM 4207 N N . VAL B 1 208 ? 2.557 -29.922 8.547 1 98.69 208 VAL B N 1
ATOM 4208 C CA . VAL B 1 208 ? 1.825 -31.188 8.57 1 98.69 208 VAL B CA 1
ATOM 4209 C C . VAL B 1 208 ? 1.956 -31.891 7.219 1 98.69 208 VAL B C 1
ATOM 4211 O O . VAL B 1 208 ? 1.724 -31.281 6.172 1 98.69 208 VAL B O 1
ATOM 4214 N N . ASP B 1 209 ? 2.33 -33.156 7.211 1 97.94 209 ASP B N 1
ATOM 4215 C CA . ASP B 1 209 ? 2.498 -33.938 5.996 1 97.94 209 ASP B CA 1
ATOM 4216 C C . ASP B 1 209 ? 1.164 -34.531 5.527 1 97.94 209 ASP B C 1
ATOM 4218 O O . ASP B 1 209 ? 0.529 -35.281 6.246 1 97.94 209 ASP B O 1
ATOM 4222 N N . TYR B 1 210 ? 0.796 -34.188 4.332 1 96.88 210 TYR B N 1
ATOM 4223 C CA . TYR B 1 210 ? -0.524 -34.594 3.859 1 96.88 210 TYR B CA 1
ATOM 4224 C C . TYR B 1 210 ? -0.505 -36.031 3.34 1 96.88 210 TYR B C 1
ATOM 4226 O O . TYR B 1 210 ? -1.56 -36.625 3.125 1 96.88 210 TYR B O 1
ATOM 4234 N N . ARG B 1 211 ? 0.628 -36.656 3.041 1 95.06 211 ARG B N 1
ATOM 4235 C CA . ARG B 1 211 ? 0.787 -37.906 2.324 1 95.06 211 ARG B CA 1
ATOM 4236 C C . ARG B 1 211 ? 0.265 -39.094 3.15 1 95.06 211 ARG B C 1
ATOM 4238 O O . ARG B 1 211 ? 0.057 -40.188 2.625 1 95.06 211 ARG B O 1
ATOM 4245 N N . GLN B 1 212 ? -0.094 -38.812 4.371 1 93.75 212 GLN B N 1
ATOM 4246 C CA . GLN B 1 212 ? -0.588 -39.875 5.219 1 93.75 212 GLN B CA 1
ATOM 4247 C C . GLN B 1 212 ? -2.109 -40 5.156 1 93.75 212 GLN B C 1
ATOM 4249 O O . GLN B 1 212 ? -2.723 -40.719 5.926 1 93.75 212 GLN B O 1
ATOM 4254 N N . GLY B 1 213 ? -2.797 -39.156 4.383 1 96 213 GLY B N 1
ATOM 4255 C CA . GLY B 1 213 ? -4.227 -39.281 4.129 1 96 213 GLY B CA 1
ATOM 4256 C C . GLY B 1 213 ? -5.047 -38.25 4.887 1 96 213 GLY B C 1
ATOM 4257 O O . GLY B 1 213 ? -4.52 -37.531 5.738 1 96 213 GLY B O 1
ATOM 4258 N N . VAL B 1 214 ? -6.344 -38.219 4.594 1 97.88 214 VAL B N 1
ATOM 4259 C CA . VAL B 1 214 ? -7.266 -37.188 5.066 1 97.88 214 VAL B CA 1
ATOM 4260 C C . VAL B 1 214 ? -7.324 -37.219 6.594 1 97.88 214 VAL B C 1
ATOM 4262 O O . VAL B 1 214 ? -7.145 -36.188 7.238 1 97.88 214 VAL B O 1
ATOM 4265 N N . GLU B 1 215 ? -7.523 -38.375 7.188 1 98.06 215 GLU B N 1
ATOM 4266 C CA . GLU B 1 215 ? -7.695 -38.5 8.633 1 98.06 215 GLU B CA 1
ATOM 4267 C C . GLU B 1 215 ? -6.441 -38.062 9.375 1 98.06 215 GLU B C 1
ATOM 4269 O O . GLU B 1 215 ? -6.523 -37.281 10.328 1 98.06 215 GLU B O 1
ATOM 4274 N N . ALA B 1 216 ? -5.344 -38.531 8.969 1 98.25 216 ALA B N 1
ATOM 4275 C CA . ALA B 1 216 ? -4.074 -38.219 9.625 1 98.25 216 ALA B CA 1
ATOM 4276 C C . ALA B 1 216 ? -3.748 -36.719 9.484 1 98.25 216 ALA B C 1
ATOM 4278 O O . ALA B 1 216 ? -3.236 -36.094 10.422 1 98.25 216 ALA B O 1
ATOM 4279 N N . THR B 1 217 ? -3.963 -36.188 8.328 1 98.69 217 THR B N 1
ATOM 4280 C CA . THR B 1 217 ? -3.691 -34.781 8.086 1 98.69 217 THR B CA 1
ATOM 4281 C C . THR B 1 217 ? -4.586 -33.875 8.953 1 98.69 217 THR B C 1
ATOM 4283 O O . THR B 1 217 ? -4.113 -32.938 9.586 1 98.69 217 THR B O 1
ATOM 4286 N N . ALA B 1 218 ? -5.871 -34.219 8.984 1 98.69 218 ALA B N 1
ATOM 4287 C CA . ALA B 1 218 ? -6.816 -33.438 9.805 1 98.69 218 ALA B CA 1
ATOM 4288 C C . ALA B 1 218 ? -6.426 -33.5 11.273 1 98.69 218 ALA B C 1
ATOM 4290 O O . ALA B 1 218 ? -6.441 -32.469 11.961 1 98.69 218 ALA B O 1
ATOM 4291 N N . LYS B 1 219 ? -6.09 -34.656 11.719 1 98.31 219 LYS B N 1
ATOM 4292 C CA . LYS B 1 219 ? -5.66 -34.812 13.102 1 98.31 219 LYS B CA 1
ATOM 4293 C C . LYS B 1 219 ? -4.387 -34.031 13.383 1 98.31 219 LYS B C 1
ATOM 4295 O O . LYS B 1 219 ? -4.242 -33.438 14.453 1 98.31 219 LYS B O 1
ATOM 4300 N N . GLY B 1 220 ? -3.453 -34.094 12.469 1 98.38 220 GLY B N 1
ATOM 4301 C CA . GLY B 1 220 ? -2.221 -33.344 12.602 1 98.38 220 GLY B CA 1
ATOM 4302 C C . GLY B 1 220 ? -2.451 -31.859 12.734 1 98.38 220 GLY B C 1
ATOM 4303 O O . GLY B 1 220 ? -1.818 -31.188 13.562 1 98.38 220 GLY B O 1
ATOM 4304 N N . ILE B 1 221 ? -3.363 -31.297 11.938 1 98.75 221 ILE B N 1
ATOM 4305 C CA . ILE B 1 221 ? -3.691 -29.875 11.984 1 98.75 221 ILE B CA 1
ATOM 4306 C C . ILE B 1 221 ? -4.305 -29.531 13.336 1 98.75 221 ILE B C 1
ATOM 4308 O O . ILE B 1 221 ? -3.869 -28.594 14 1 98.75 221 ILE B O 1
ATOM 4312 N N . SER B 1 222 ? -5.266 -30.328 13.781 1 98.38 222 SER B N 1
ATOM 4313 C CA . SER B 1 222 ? -5.957 -30.094 15.047 1 98.38 222 SER B CA 1
ATOM 4314 C C . SER B 1 222 ? -4.996 -30.156 16.234 1 98.38 222 SER B C 1
ATOM 4316 O O . SER B 1 222 ? -5.055 -29.328 17.125 1 98.38 222 SER B O 1
ATOM 4318 N N . SER B 1 223 ? -4.172 -31.125 16.203 1 98 223 SER B N 1
ATOM 4319 C CA . SER B 1 223 ? -3.188 -31.281 17.266 1 98 223 SER B CA 1
ATOM 4320 C C . SER B 1 223 ? -2.215 -30.109 17.297 1 98 223 SER B C 1
ATOM 4322 O O . SER B 1 223 ? -1.823 -29.656 18.375 1 98 223 SER B O 1
ATOM 4324 N N . SER B 1 224 ? -1.815 -29.688 16.141 1 97.88 224 SER B N 1
ATOM 4325 C CA . SER B 1 224 ? -0.896 -28.562 16.047 1 97.88 224 SER B CA 1
ATOM 4326 C C . SER B 1 224 ? -1.52 -27.281 16.594 1 97.88 224 SER B C 1
ATOM 4328 O O . SER B 1 224 ? -0.852 -26.5 17.281 1 97.88 224 SER B O 1
ATOM 4330 N N . LEU B 1 225 ? -2.758 -27.031 16.25 1 98.12 225 LE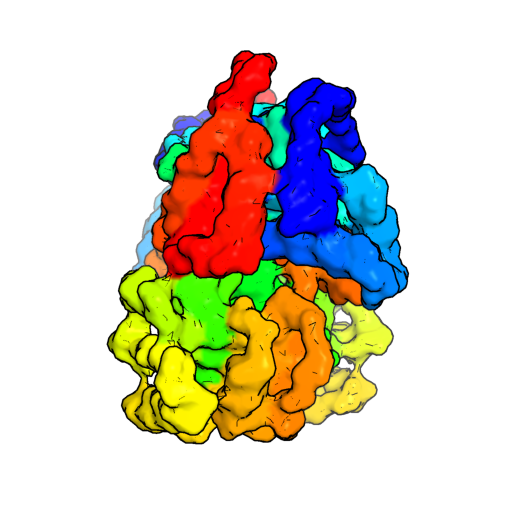U B N 1
ATOM 4331 C CA . LEU B 1 225 ? -3.482 -25.875 16.781 1 98.12 225 LEU B CA 1
ATOM 4332 C C . LEU B 1 225 ? -3.545 -25.906 18.297 1 98.12 225 LEU B C 1
ATOM 4334 O O . LEU B 1 225 ? -3.238 -24.922 18.969 1 98.12 225 LEU B O 1
ATOM 4338 N N . LYS B 1 226 ? -3.875 -27.094 18.812 1 97.75 226 LYS B N 1
ATOM 4339 C CA . LYS B 1 226 ? -3.971 -27.266 20.25 1 97.75 226 LYS B CA 1
ATOM 4340 C C . LYS B 1 226 ? -2.627 -27 20.922 1 97.75 226 LYS B C 1
ATOM 4342 O O . LYS B 1 226 ? -2.564 -26.344 21.969 1 97.75 226 LYS B O 1
ATOM 4347 N N . GLN B 1 227 ? -1.643 -27.547 20.375 1 97.38 227 GLN B N 1
ATOM 4348 C CA . GLN B 1 227 ? -0.298 -27.375 20.922 1 97.38 227 GLN B CA 1
ATOM 4349 C C . GLN B 1 227 ? 0.094 -25.906 20.953 1 97.38 227 GLN B C 1
ATOM 4351 O O . GLN B 1 227 ? 0.826 -25.469 21.844 1 97.38 227 GLN B O 1
ATOM 4356 N N . ALA B 1 228 ? -0.4 -25.172 19.984 1 97.12 228 ALA B N 1
ATOM 4357 C CA . ALA B 1 228 ? -0.095 -23.75 19.891 1 97.12 228 ALA B CA 1
ATOM 4358 C C . ALA B 1 228 ? -1.063 -22.922 20.75 1 97.12 228 ALA B C 1
ATOM 4360 O O . ALA B 1 228 ? -1.029 -21.688 20.719 1 97.12 228 ALA B O 1
ATOM 4361 N N . GLY B 1 229 ? -1.99 -23.578 21.391 1 97.31 229 GLY B N 1
ATOM 4362 C CA . GLY B 1 229 ? -2.875 -22.922 22.344 1 97.31 229 GLY B CA 1
ATOM 4363 C C . GLY B 1 229 ? -4.176 -22.453 21.719 1 97.31 229 GLY B C 1
ATOM 4364 O O . GLY B 1 229 ? -4.82 -21.531 22.219 1 97.31 229 GLY B O 1
ATOM 4365 N N . HIS B 1 230 ? -4.547 -23.047 20.578 1 97.88 230 HIS B N 1
ATOM 4366 C CA . HIS B 1 230 ? -5.766 -22.656 19.875 1 97.88 230 HIS B CA 1
ATOM 4367 C C . HIS B 1 230 ? -6.73 -23.828 19.75 1 97.88 230 HIS B C 1
ATOM 4369 O O . HIS B 1 230 ? -6.301 -24.984 19.656 1 97.88 230 HIS B O 1
ATOM 4375 N N . THR B 1 231 ? -8.008 -23.562 19.672 1 95.56 231 THR B N 1
ATOM 4376 C CA . THR B 1 231 ? -9.016 -24.609 19.609 1 95.56 231 THR B CA 1
ATOM 4377 C C . THR B 1 231 ? -9.727 -24.609 18.266 1 95.56 231 THR B C 1
ATOM 4379 O O . THR B 1 231 ? -10.445 -25.547 17.922 1 95.56 231 THR B O 1
ATOM 4382 N N . SER B 1 232 ? -9.539 -23.531 17.578 1 97.88 232 SER B N 1
ATOM 4383 C CA . SER B 1 232 ? -10.227 -23.391 16.297 1 97.88 232 SER B CA 1
ATOM 4384 C C . SER B 1 232 ? -9.375 -22.625 15.297 1 97.88 232 SER B C 1
ATOM 4386 O O . SER B 1 232 ? -8.391 -21.984 15.672 1 97.88 232 SER B O 1
ATOM 4388 N N . VAL B 1 233 ? -9.688 -22.766 14.07 1 98.69 233 VAL B N 1
ATOM 4389 C CA . VAL B 1 233 ? -9.086 -22.016 12.977 1 98.69 233 VAL B CA 1
ATOM 4390 C C . VAL B 1 233 ? -10.18 -21.531 12.016 1 98.69 233 VAL B C 1
ATOM 4392 O O . VAL B 1 233 ? -11.125 -22.266 11.734 1 98.69 233 VAL B O 1
ATOM 4395 N N . TRP B 1 234 ? -10.031 -20.281 11.625 1 98.75 234 TRP B N 1
ATOM 4396 C CA . TRP B 1 234 ? -11.117 -19.672 10.859 1 98.75 234 TRP B CA 1
ATOM 4397 C C . TRP B 1 234 ? -10.648 -19.312 9.453 1 98.75 234 TRP B C 1
ATOM 4399 O O . TRP B 1 234 ? -11.453 -18.875 8.617 1 98.75 234 TRP B O 1
ATOM 4409 N N . HIS B 1 235 ? -9.352 -19.391 9.18 1 98.94 235 HIS B N 1
ATOM 4410 C CA . HIS B 1 235 ? -8.758 -18.984 7.906 1 98.94 235 HIS B CA 1
ATOM 4411 C C . HIS B 1 235 ? -7.953 -20.125 7.289 1 98.94 235 HIS B C 1
ATOM 4413 O O . HIS B 1 235 ? -7.051 -20.672 7.926 1 98.94 235 HIS B O 1
ATOM 4419 N N . ALA B 1 236 ? -8.242 -20.484 6.051 1 98.94 236 ALA B N 1
ATOM 4420 C CA . ALA B 1 236 ? -7.492 -21.5 5.324 1 98.94 236 ALA B CA 1
ATOM 4421 C C . ALA B 1 236 ? -7.367 -21.141 3.844 1 98.94 236 ALA B C 1
ATOM 4423 O O . ALA B 1 236 ? -8.328 -20.672 3.23 1 98.94 236 ALA B O 1
ATOM 4424 N N . ILE B 1 237 ? -6.191 -21.312 3.354 1 98.88 237 ILE B N 1
ATOM 4425 C CA . ILE B 1 237 ? -5.918 -21.203 1.927 1 98.88 237 ILE B CA 1
ATOM 4426 C C . ILE B 1 237 ? -5.641 -22.578 1.344 1 98.88 237 ILE B C 1
ATOM 4428 O O . ILE B 1 237 ? -4.859 -23.359 1.902 1 98.88 237 ILE B O 1
ATOM 4432 N N . ASP B 1 238 ? -6.305 -22.906 0.29 1 98.75 238 ASP B N 1
ATOM 4433 C CA . ASP B 1 238 ? -6.055 -24.172 -0.402 1 98.75 238 ASP B CA 1
ATOM 4434 C C . ASP B 1 238 ? -5.414 -23.922 -1.768 1 98.75 238 ASP B C 1
ATOM 4436 O O . ASP B 1 238 ? -6.117 -23.719 -2.76 1 98.75 238 ASP B O 1
ATOM 4440 N N . ALA B 1 239 ? -4.145 -24.078 -1.83 1 97.06 239 ALA B N 1
ATOM 4441 C CA . ALA B 1 239 ? -3.391 -23.922 -3.07 1 97.06 239 ALA B CA 1
ATOM 4442 C C . ALA B 1 239 ? -3.176 -25.266 -3.758 1 97.06 239 ALA B C 1
ATOM 4444 O O . ALA B 1 239 ? -2.607 -25.328 -4.852 1 97.06 239 ALA B O 1
ATOM 4445 N N . ALA B 1 240 ? -3.643 -26.359 -3.146 1 95.12 240 ALA B N 1
ATOM 4446 C CA . ALA B 1 240 ? -3.551 -27.688 -3.742 1 95.12 240 ALA B CA 1
ATOM 4447 C C . ALA B 1 240 ? -4.766 -27.984 -4.617 1 95.12 240 ALA B C 1
ATOM 4449 O O . ALA B 1 240 ? -4.637 -28.562 -5.69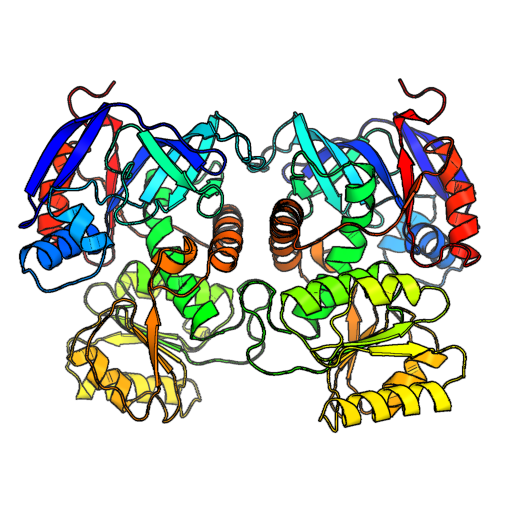1 1 95.12 240 ALA B O 1
ATOM 4450 N N . ILE B 1 241 ? -5.914 -27.609 -4.137 1 95.44 241 ILE B N 1
ATOM 4451 C CA . ILE B 1 241 ? -7.199 -27.672 -4.824 1 95.44 241 ILE B CA 1
ATOM 4452 C C . ILE B 1 241 ? -7.457 -29.094 -5.312 1 95.44 241 ILE B C 1
ATOM 4454 O O . ILE B 1 241 ? -7.707 -29.312 -6.5 1 95.44 241 ILE B O 1
ATOM 4458 N N . VAL B 1 242 ? -7.441 -30.031 -4.488 1 95.69 242 VAL B N 1
ATOM 4459 C CA . VAL B 1 242 ? -7.77 -31.422 -4.773 1 95.69 242 VAL B CA 1
ATOM 4460 C C . VAL B 1 242 ? -8.828 -31.922 -3.787 1 95.69 242 VAL B C 1
ATOM 4462 O O . VAL B 1 242 ? -9.008 -31.328 -2.717 1 95.69 242 VAL B O 1
ATOM 4465 N N . PRO B 1 243 ? -9.531 -32.969 -4.117 1 97.12 243 PRO B N 1
ATOM 4466 C CA . PRO B 1 243 ? -10.578 -33.469 -3.232 1 97.12 243 PRO B CA 1
ATOM 4467 C C . PRO B 1 243 ? -10.078 -33.719 -1.815 1 97.12 243 PRO B C 1
ATOM 4469 O O . PRO B 1 243 ? -10.766 -33.406 -0.843 1 97.12 243 PRO B O 1
ATOM 4472 N N . GLN B 1 244 ? -8.898 -34.25 -1.691 1 97.62 244 GLN B N 1
ATOM 4473 C CA . GLN B 1 244 ? -8.328 -34.562 -0.382 1 97.62 244 GLN B CA 1
ATOM 4474 C C . GLN B 1 244 ? -8.172 -33.281 0.45 1 97.62 244 GLN B C 1
ATOM 4476 O O . GLN B 1 244 ? -8.531 -33.25 1.629 1 97.62 244 GLN B O 1
ATOM 4481 N N . SER B 1 245 ? -7.586 -32.25 -0.09 1 98.44 245 SER B N 1
ATOM 4482 C CA . SER B 1 245 ? -7.379 -31.016 0.647 1 98.44 245 SER B CA 1
ATOM 4483 C C . SER B 1 245 ? -8.711 -30.391 1.06 1 98.44 245 SER B C 1
ATOM 4485 O O . SER B 1 245 ? -8.852 -29.906 2.186 1 98.44 245 SER B O 1
ATOM 4487 N N . ALA B 1 246 ? -9.68 -30.406 0.123 1 98.44 246 ALA B N 1
ATOM 4488 C CA . ALA B 1 246 ? -11.008 -29.875 0.427 1 98.44 246 ALA B CA 1
ATOM 4489 C C . ALA B 1 246 ? -11.633 -30.609 1.612 1 98.44 246 ALA B C 1
ATOM 4491 O O . ALA B 1 246 ? -12.203 -29.984 2.504 1 98.44 246 ALA B O 1
ATOM 4492 N N . GLU B 1 247 ? -11.508 -31.906 1.608 1 98.56 247 GLU B N 1
ATOM 4493 C CA . GLU B 1 247 ? -12.086 -32.719 2.678 1 98.56 247 GLU B CA 1
ATOM 4494 C C . GLU B 1 247 ? -11.391 -32.438 4.008 1 98.56 247 GLU B C 1
ATOM 4496 O O . GLU B 1 247 ? -12.047 -32.312 5.047 1 98.56 247 GLU B O 1
ATOM 4501 N N . VAL B 1 248 ? -10.086 -32.375 3.975 1 98.75 248 VAL B N 1
ATOM 4502 C CA . VAL B 1 248 ? -9.32 -32.062 5.18 1 98.75 248 VAL B CA 1
ATOM 4503 C C . VAL B 1 248 ? -9.773 -30.734 5.754 1 98.75 248 VAL B C 1
ATOM 4505 O O . VAL B 1 248 ? -10.086 -30.641 6.941 1 98.75 248 VAL B O 1
ATOM 4508 N N . LEU B 1 249 ? -9.82 -29.703 4.934 1 98.88 249 LEU B N 1
ATOM 4509 C CA . LEU B 1 249 ? -10.141 -28.359 5.379 1 98.88 249 LEU B CA 1
ATOM 4510 C C . LEU B 1 249 ? -11.586 -28.266 5.859 1 98.88 249 LEU B C 1
ATOM 4512 O O . LEU B 1 249 ? -11.883 -27.562 6.828 1 98.88 249 LEU B O 1
ATOM 4516 N N . ARG B 1 250 ? -12.477 -28.969 5.148 1 98.44 250 ARG B N 1
ATOM 4517 C CA . ARG B 1 250 ? -13.867 -29.016 5.59 1 98.44 250 ARG B CA 1
ATOM 4518 C C . ARG B 1 250 ? -13.977 -29.516 7.023 1 98.44 250 ARG B C 1
ATOM 4520 O O . ARG B 1 250 ? -14.805 -29.031 7.797 1 98.44 250 ARG B O 1
ATOM 4527 N N . ARG B 1 251 ? -13.141 -30.422 7.406 1 98 251 ARG B N 1
ATOM 4528 C CA . ARG B 1 251 ? -13.203 -31.062 8.711 1 98 251 ARG B CA 1
ATOM 4529 C C . ARG B 1 251 ? -12.609 -30.172 9.797 1 98 251 ARG B C 1
ATOM 4531 O O . ARG B 1 251 ? -13.039 -30.219 10.953 1 98 251 ARG B O 1
ATOM 4538 N N . VAL B 1 252 ? -11.641 -29.391 9.438 1 98.56 252 VAL B N 1
ATOM 4539 C CA . VAL B 1 252 ? -10.836 -28.781 10.5 1 98.56 252 VAL B CA 1
ATOM 4540 C C . VAL B 1 252 ? -11.195 -27.312 10.648 1 98.56 252 VAL B C 1
ATOM 4542 O O . VAL B 1 252 ? -11.031 -26.734 11.719 1 98.56 252 VAL B O 1
ATOM 4545 N N . VAL B 1 253 ? -11.625 -26.609 9.578 1 98.81 253 VAL B N 1
ATOM 4546 C CA . VAL B 1 253 ? -11.953 -25.203 9.664 1 98.81 253 VAL B CA 1
ATOM 4547 C C . VAL B 1 253 ? -13.281 -25.016 10.398 1 98.81 253 VAL B C 1
ATOM 4549 O O . VAL B 1 253 ? -14.234 -25.75 10.156 1 98.81 253 VAL B O 1
ATOM 4552 N N . ALA B 1 254 ? -13.367 -24.078 11.281 1 98.62 254 ALA B N 1
ATOM 4553 C CA . ALA B 1 254 ? -14.539 -23.844 12.117 1 98.62 254 ALA B CA 1
ATOM 4554 C C . ALA B 1 254 ? -15.75 -23.469 11.266 1 98.62 254 ALA B C 1
ATOM 4556 O O . ALA B 1 254 ? -15.602 -22.859 10.195 1 98.62 254 ALA B O 1
ATOM 4557 N N . PRO B 1 255 ? -17 -23.875 11.75 1 98.12 255 PRO B N 1
ATOM 4558 C CA . PRO B 1 255 ? -18.188 -23.359 11.07 1 98.12 255 PRO B CA 1
ATOM 4559 C C . PRO B 1 255 ? -18.188 -21.844 10.93 1 98.12 255 PRO B C 1
ATOM 4561 O O . PRO B 1 255 ? -17.953 -21.125 11.906 1 98.12 255 PRO B O 1
ATOM 4564 N N . GLY B 1 256 ? -18.391 -21.406 9.711 1 97.5 256 GLY B N 1
ATOM 4565 C CA . GLY B 1 256 ? -18.391 -19.969 9.453 1 97.5 256 GLY B CA 1
ATOM 4566 C C . GLY B 1 256 ? -17.016 -19.453 9.078 1 97.5 256 GLY B C 1
ATOM 4567 O O . GLY B 1 256 ? -16.891 -18.312 8.625 1 97.5 256 GLY B O 1
ATOM 4568 N N . GLY B 1 257 ? -15.977 -20.297 9.281 1 98.62 257 GLY B N 1
ATOM 4569 C CA . GLY B 1 257 ? -14.656 -19.922 8.797 1 98.62 257 GLY B CA 1
ATOM 4570 C C . GLY B 1 257 ? -14.555 -19.875 7.289 1 98.62 257 GLY B C 1
ATOM 4571 O O . GLY B 1 257 ? -15.5 -20.25 6.59 1 98.62 257 GLY B O 1
ATOM 4572 N N . GLN B 1 258 ? -13.469 -19.422 6.816 1 98.81 258 GLN B N 1
ATOM 4573 C CA . GLN B 1 258 ? -13.32 -19.234 5.379 1 98.81 258 GLN B CA 1
ATOM 4574 C C . GLN B 1 258 ? -12.242 -20.141 4.805 1 98.81 258 GLN B C 1
ATOM 4576 O O . GLN B 1 258 ? -11.141 -20.234 5.352 1 98.81 258 GLN B O 1
ATOM 4581 N N . ILE B 1 259 ? -12.57 -20.859 3.779 1 98.88 259 ILE B N 1
ATOM 4582 C CA . ILE B 1 259 ? -11.641 -21.625 2.947 1 98.88 259 ILE B CA 1
ATOM 4583 C C . ILE B 1 259 ? -11.547 -20.984 1.562 1 98.88 259 ILE B C 1
ATOM 4585 O O . ILE B 1 259 ? -12.516 -21 0.798 1 98.88 259 ILE B O 1
ATOM 4589 N N . ASP B 1 260 ? -10.414 -20.406 1.303 1 98.88 260 ASP B N 1
ATOM 4590 C CA . ASP B 1 260 ? -10.211 -19.75 0.011 1 98.88 260 ASP B CA 1
ATOM 4591 C C . ASP B 1 260 ? -9.414 -20.656 -0.935 1 98.88 260 ASP B C 1
ATOM 4593 O O . ASP B 1 260 ? -8.305 -21.078 -0.603 1 98.88 260 ASP B O 1
ATOM 4597 N N . PHE B 1 261 ? -9.977 -20.953 -2.084 1 98.44 261 PHE B N 1
ATOM 4598 C CA . PHE B 1 261 ? -9.32 -21.75 -3.105 1 98.44 261 PHE B CA 1
ATOM 4599 C C . PHE B 1 261 ? -8.648 -20.875 -4.145 1 98.44 261 PHE B C 1
ATOM 4601 O O . PHE B 1 261 ? -9.227 -19.875 -4.598 1 98.44 261 PHE B O 1
ATOM 4608 N N . ILE B 1 262 ? -7.406 -21.172 -4.598 1 96.12 262 ILE B N 1
ATOM 4609 C CA . ILE B 1 262 ? -6.637 -20.328 -5.508 1 96.12 262 ILE B CA 1
ATOM 4610 C C . ILE B 1 262 ? -7.066 -20.609 -6.949 1 96.12 262 ILE B C 1
ATOM 4612 O O . ILE B 1 262 ? -6.492 -20.047 -7.887 1 96.12 262 ILE B O 1
ATOM 4616 N N . LEU B 1 263 ? -7.988 -21.453 -7.266 1 89.38 263 LEU B N 1
ATOM 4617 C CA . LEU B 1 263 ? -8.602 -21.719 -8.562 1 89.38 263 LEU B CA 1
ATOM 4618 C C . LEU B 1 263 ? -10.039 -22.203 -8.398 1 89.38 263 LEU B C 1
ATOM 4620 O O . LEU B 1 263 ? -10.375 -22.844 -7.398 1 89.38 263 LEU B O 1
ATOM 4624 N N . PRO B 1 264 ? -10.867 -21.969 -9.367 1 88.19 264 PRO B N 1
ATOM 4625 C CA . PRO B 1 264 ? -12.25 -22.422 -9.281 1 88.19 264 PRO B CA 1
ATOM 4626 C C . PRO B 1 264 ? -12.367 -23.938 -9.156 1 88.19 264 PRO B C 1
ATOM 4628 O O . PRO B 1 264 ? -11.562 -24.672 -9.727 1 88.19 264 PRO B O 1
ATOM 4631 N N . ASN B 1 265 ? -13.289 -24.391 -8.43 1 91.81 265 ASN B N 1
ATOM 4632 C CA . ASN B 1 265 ? -13.617 -25.812 -8.227 1 91.81 265 ASN B CA 1
ATOM 4633 C C . ASN B 1 265 ? -15.062 -25.984 -7.766 1 91.81 265 ASN B C 1
ATOM 4635 O O . ASN B 1 265 ? -15.734 -25.016 -7.441 1 91.81 265 ASN B O 1
ATOM 4639 N N . ASP B 1 266 ? -15.453 -27.219 -7.664 1 94.38 266 ASP B N 1
ATOM 4640 C CA . ASP B 1 266 ? -16.844 -27.484 -7.285 1 94.38 266 ASP B CA 1
ATOM 4641 C C . ASP B 1 266 ? -16.906 -28.172 -5.918 1 94.38 266 ASP B C 1
ATOM 4643 O O . ASP B 1 266 ? -17.906 -28.812 -5.586 1 94.38 266 ASP B O 1
ATOM 4647 N N . PHE B 1 267 ? -15.898 -28.047 -5.129 1 97 267 PHE B N 1
ATOM 4648 C CA . PHE B 1 267 ? -15.859 -28.703 -3.83 1 97 267 PHE B CA 1
ATOM 4649 C C . PHE B 1 267 ? -16.859 -28.078 -2.873 1 97 267 PHE B C 1
ATOM 4651 O O . PHE B 1 267 ? -17.031 -26.844 -2.865 1 97 267 PHE B O 1
ATOM 4658 N N . ASP B 1 268 ? -17.562 -28.859 -2.1 1 97.38 268 ASP B N 1
ATOM 4659 C CA . ASP B 1 268 ? -18.406 -28.406 -0.994 1 97.38 268 ASP B CA 1
ATOM 4660 C C . ASP B 1 268 ? -17.641 -28.469 0.331 1 97.38 268 ASP B C 1
ATOM 4662 O O . ASP B 1 268 ? -17.25 -29.547 0.766 1 97.38 268 ASP B O 1
ATOM 4666 N N . VAL B 1 269 ? -17.531 -27.312 0.975 1 98 269 VAL B N 1
ATOM 4667 C CA . VAL B 1 269 ? -16.75 -27.281 2.207 1 98 269 VAL B CA 1
ATOM 4668 C C . VAL B 1 269 ? -17.609 -26.75 3.35 1 98 269 VAL B C 1
ATOM 4670 O O . VAL B 1 269 ? -17.078 -26.281 4.363 1 98 269 VAL B O 1
ATOM 4673 N N . ALA B 1 270 ? -18.922 -26.828 3.215 1 97.69 270 ALA B N 1
ATOM 4674 C CA . ALA B 1 270 ? -19.828 -26.453 4.309 1 97.69 270 ALA B CA 1
ATOM 4675 C C . ALA B 1 270 ? -19.547 -27.297 5.555 1 97.69 270 ALA B C 1
ATOM 4677 O O . ALA B 1 270 ? -19.266 -28.484 5.465 1 97.69 270 ALA B O 1
ATOM 4678 N N . PRO B 1 271 ? -19.547 -26.656 6.742 1 97.62 271 PRO B N 1
ATOM 4679 C CA . PRO B 1 271 ? -20.188 -25.391 7.109 1 97.62 271 PRO B CA 1
ATOM 4680 C C . PRO B 1 271 ? -19.234 -24.203 7.043 1 97.62 271 PRO B C 1
ATOM 4682 O O . PRO B 1 271 ? -19.578 -23.094 7.457 1 97.62 271 PRO B O 1
ATOM 4685 N N . ALA B 1 272 ? -17.969 -24.406 6.582 1 98 272 ALA B N 1
ATOM 4686 C CA . ALA B 1 272 ? -17.094 -23.266 6.297 1 98 272 ALA B CA 1
ATOM 4687 C C . ALA B 1 272 ? -17.578 -22.5 5.07 1 98 272 ALA B C 1
ATOM 4689 O O . ALA B 1 272 ? -18.391 -23 4.297 1 98 272 ALA B O 1
ATOM 4690 N N . THR B 1 273 ? -17.203 -21.281 4.988 1 98.12 273 THR B N 1
ATOM 4691 C CA . THR B 1 273 ? -17.531 -20.469 3.824 1 98.12 273 THR B CA 1
ATOM 4692 C C . THR B 1 273 ? -16.469 -20.625 2.74 1 98.12 273 THR B C 1
ATOM 4694 O O . THR B 1 273 ? -15.273 -20.531 3.021 1 98.12 273 THR B O 1
ATOM 4697 N N . LYS B 1 274 ? -16.938 -20.891 1.509 1 98.25 274 LYS B N 1
ATOM 4698 C CA . LYS B 1 274 ? -16.031 -21.062 0.368 1 98.25 274 LYS B CA 1
ATOM 4699 C C . LYS B 1 274 ? -15.828 -19.734 -0.363 1 98.25 274 LYS B C 1
ATOM 4701 O O . LYS B 1 274 ? -16.797 -19 -0.596 1 98.25 274 LYS B O 1
ATOM 4706 N N . SER B 1 275 ? -14.633 -19.359 -0.654 1 97.69 275 SER B N 1
ATOM 4707 C CA . SER B 1 275 ? -14.297 -18.312 -1.601 1 97.69 275 SER B CA 1
ATOM 4708 C C . SER B 1 275 ? -13.242 -18.766 -2.596 1 97.69 275 SER B C 1
ATOM 4710 O O . SER B 1 275 ? -12.578 -19.781 -2.375 1 97.69 275 SER B O 1
ATOM 4712 N N . VAL B 1 276 ? -13.18 -18.125 -3.756 1 97.12 276 VAL B N 1
ATOM 4713 C CA . VAL B 1 276 ? -12.234 -18.469 -4.812 1 97.12 276 VAL B CA 1
ATOM 4714 C C . VAL B 1 276 ? -11.445 -17.234 -5.219 1 97.12 276 VAL B C 1
ATOM 4716 O O . VAL B 1 276 ? -12.016 -16.172 -5.473 1 97.12 276 VAL B O 1
ATOM 4719 N N . THR B 1 277 ? -10.172 -17.375 -5.227 1 97 277 THR B N 1
ATOM 4720 C CA . THR B 1 277 ? -9.289 -16.312 -5.68 1 97 277 THR B CA 1
ATOM 4721 C C . THR B 1 277 ? -8.945 -16.484 -7.156 1 97 277 THR B C 1
ATOM 4723 O O . THR B 1 277 ? -8.523 -17.562 -7.578 1 97 277 THR B O 1
ATOM 4726 N N . SER B 1 278 ? -9.125 -15.461 -7.91 1 94.25 278 SER B N 1
ATOM 4727 C CA . SER B 1 278 ? -8.594 -15.297 -9.258 1 94.25 278 SER B CA 1
ATOM 4728 C C . SER B 1 278 ? -7.68 -14.078 -9.352 1 94.25 278 SER B C 1
ATOM 4730 O O . SER B 1 278 ? -8.148 -12.938 -9.258 1 94.25 278 SER B O 1
ATOM 4732 N N . VAL B 1 279 ? -6.441 -14.336 -9.633 1 96.12 279 VAL B N 1
ATOM 4733 C CA . VAL B 1 279 ? -5.473 -13.242 -9.609 1 96.12 279 VAL B CA 1
ATOM 4734 C C . VAL B 1 279 ? -5.723 -12.297 -10.781 1 96.12 279 VAL B C 1
ATOM 4736 O O . VAL B 1 279 ? -5.293 -11.141 -10.758 1 96.12 279 VAL B O 1
ATOM 4739 N N . GLY B 1 280 ? -6.531 -12.75 -11.797 1 95.06 280 GLY B N 1
ATOM 4740 C CA . GLY B 1 280 ? -6.965 -11.836 -12.844 1 95.06 280 GLY B CA 1
ATOM 4741 C C . GLY B 1 280 ? -7.695 -10.617 -12.305 1 95.06 280 GLY B C 1
ATOM 4742 O O . GLY B 1 280 ? -7.824 -9.609 -13 1 95.06 280 GLY B O 1
ATOM 4743 N N . SER B 1 281 ? -8.141 -10.688 -11.047 1 97.06 281 SER B N 1
ATOM 4744 C CA . SER B 1 281 ? -8.875 -9.609 -10.406 1 97.06 281 SER B CA 1
ATOM 4745 C C . SER B 1 281 ? -8 -8.375 -10.227 1 97.06 281 SER B C 1
ATOM 4747 O O . SER B 1 281 ? -8.508 -7.254 -10.125 1 97.06 281 SER B O 1
ATOM 4749 N N . VAL B 1 282 ? -6.648 -8.531 -10.195 1 98.38 282 VAL B N 1
ATOM 4750 C CA . VAL B 1 282 ? -5.781 -7.375 -10 1 98.38 282 VAL B CA 1
ATOM 4751 C C . VAL B 1 282 ? -5.68 -6.578 -11.305 1 98.38 282 VAL B C 1
ATOM 4753 O O . VAL B 1 282 ? -5.164 -5.461 -11.312 1 98.38 282 VAL B O 1
ATOM 4756 N N . HIS B 1 283 ? -6.145 -7.16 -12.414 1 97.69 283 HIS B N 1
ATOM 4757 C CA . HIS B 1 283 ? -6.203 -6.469 -13.695 1 97.69 283 HIS B CA 1
ATOM 4758 C C . HIS B 1 283 ? -7.617 -5.98 -14 1 97.69 283 HIS B C 1
ATOM 4760 O O . HIS B 1 283 ? -7.891 -5.488 -15.094 1 97.69 283 HIS B O 1
ATOM 4766 N N . ASN B 1 284 ? -8.5 -6.145 -13.039 1 94.88 284 ASN B N 1
ATOM 4767 C CA . ASN B 1 284 ? -9.906 -5.812 -13.227 1 94.88 284 ASN B CA 1
ATOM 4768 C C . ASN B 1 284 ? -10.484 -6.523 -14.453 1 94.88 284 ASN B C 1
ATOM 4770 O O . ASN B 1 284 ? -11.234 -5.926 -15.227 1 94.88 284 ASN B O 1
ATOM 4774 N N . GLN B 1 285 ? -9.992 -7.754 -14.727 1 91.25 285 GLN B N 1
ATOM 4775 C CA . GLN B 1 285 ? -10.516 -8.531 -15.844 1 91.25 285 GLN B CA 1
ATOM 4776 C C . GLN B 1 285 ? -12 -8.852 -15.641 1 91.25 285 GLN B C 1
ATOM 4778 O O . GLN B 1 285 ? -12.445 -9.047 -14.508 1 91.25 285 GLN B O 1
ATOM 4783 N N . PRO B 1 286 ? -12.695 -8.961 -16.719 1 84.81 286 PRO B N 1
ATOM 4784 C CA . PRO B 1 286 ? -14.141 -9.195 -16.609 1 84.81 286 PRO B CA 1
ATOM 4785 C C . PRO B 1 286 ? -14.477 -10.461 -15.836 1 84.81 286 PRO B C 1
ATOM 4787 O O . PRO B 1 286 ? -13.719 -11.438 -15.883 1 84.81 286 PRO B O 1
ATOM 4790 N N . GLU B 1 287 ? -15.516 -10.57 -15.062 1 81.62 287 GLU B N 1
ATOM 4791 C CA . GLU B 1 287 ? -16.094 -11.711 -14.352 1 81.62 287 GLU B CA 1
ATOM 4792 C C . GLU B 1 287 ? -15.43 -11.898 -12.992 1 81.62 287 GLU B C 1
ATOM 4794 O O . GLU B 1 287 ? -15.852 -12.758 -12.203 1 81.62 287 GLU B O 1
ATOM 4799 N N . PHE B 1 288 ? -14.32 -11.141 -12.836 1 88.12 288 PHE B N 1
ATOM 4800 C CA . PHE B 1 288 ? -13.68 -11.242 -11.531 1 88.12 288 PHE B CA 1
ATOM 4801 C C . PHE B 1 288 ? -13.984 -10.016 -10.68 1 88.12 288 PHE B C 1
ATOM 4803 O O . PHE B 1 288 ? -14.508 -9.023 -11.188 1 88.12 288 PHE B O 1
ATOM 4810 N N . GLU B 1 289 ? -13.742 -10.211 -9.367 1 93.44 289 GLU B N 1
ATOM 4811 C CA . GLU B 1 289 ? -13.758 -9.039 -8.5 1 93.44 289 GLU B CA 1
ATOM 4812 C C . GLU B 1 289 ? -12.727 -8.008 -8.945 1 93.44 289 GLU B C 1
ATOM 4814 O O . GLU B 1 289 ? -11.859 -8.305 -9.773 1 93.44 289 GLU B O 1
ATOM 4819 N N . ASN B 1 290 ? -12.953 -6.793 -8.547 1 97.12 290 ASN B N 1
ATOM 4820 C CA . ASN B 1 290 ? -11.969 -5.758 -8.852 1 97.12 290 ASN B CA 1
ATOM 4821 C C . ASN B 1 290 ? -10.984 -5.555 -7.707 1 97.12 290 ASN B C 1
ATOM 4823 O O . ASN B 1 290 ? -11.336 -4.961 -6.684 1 97.12 290 ASN B O 1
ATOM 4827 N N . ASN B 1 291 ? -9.805 -6.086 -7.852 1 98.31 291 ASN B N 1
ATOM 4828 C CA . ASN B 1 291 ? -8.734 -5.926 -6.875 1 98.31 291 ASN B CA 1
ATOM 4829 C C . ASN B 1 291 ? -7.555 -5.152 -7.457 1 98.31 291 ASN B C 1
ATOM 4831 O O . ASN B 1 291 ? -6.402 -5.41 -7.102 1 98.31 291 ASN B O 1
ATOM 4835 N N . GLU B 1 292 ? -7.801 -4.262 -8.438 1 98.38 292 GLU B N 1
ATOM 4836 C CA . GLU B 1 292 ? -6.766 -3.496 -9.117 1 98.38 292 GLU B CA 1
ATOM 4837 C C . GLU B 1 292 ? -5.934 -2.688 -8.125 1 98.38 292 GLU B C 1
ATOM 4839 O O . GLU B 1 292 ? -4.699 -2.709 -8.18 1 98.38 292 GLU B O 1
ATOM 4844 N N . GLU B 1 293 ? -6.566 -2.006 -7.164 1 98.5 293 GLU B N 1
ATOM 4845 C CA . GLU B 1 293 ? -5.848 -1.171 -6.203 1 98.5 293 GLU B CA 1
ATOM 4846 C C . GLU B 1 293 ? -5.004 -2.018 -5.254 1 98.5 293 GLU B C 1
ATOM 4848 O O . GLU B 1 293 ? -3.904 -1.619 -4.871 1 98.5 293 GLU B O 1
ATOM 4853 N N . LEU B 1 294 ? -5.551 -3.182 -4.848 1 98.81 294 LEU B N 1
ATOM 4854 C CA . LEU B 1 294 ? -4.762 -4.105 -4.039 1 98.81 294 LEU B CA 1
ATOM 4855 C C . LEU B 1 294 ? -3.531 -4.582 -4.801 1 98.81 294 LEU B C 1
ATOM 4857 O O . LEU B 1 294 ? -2.428 -4.609 -4.254 1 98.81 294 LEU B O 1
ATOM 4861 N N . GLY B 1 295 ? -3.762 -4.941 -6.094 1 98.81 295 GLY B N 1
ATOM 4862 C CA . GLY B 1 295 ? -2.641 -5.336 -6.934 1 98.81 295 GLY B CA 1
ATOM 4863 C C . GLY B 1 295 ? -1.57 -4.266 -7.035 1 98.81 295 GLY B C 1
ATOM 4864 O O . GLY B 1 295 ? -0.376 -4.566 -6.977 1 98.81 295 GLY B O 1
ATOM 4865 N N . TYR B 1 296 ? -1.991 -3.047 -7.168 1 98.88 296 TYR B N 1
ATOM 4866 C CA . TYR B 1 296 ? -1.064 -1.922 -7.246 1 98.88 296 TYR B CA 1
ATOM 4867 C C . TYR B 1 296 ? -0.24 -1.806 -5.969 1 98.88 296 TYR B C 1
ATOM 4869 O O . TYR B 1 296 ? 0.992 -1.764 -6.02 1 98.88 296 TYR B O 1
ATOM 4877 N N . VAL B 1 297 ? -0.878 -1.756 -4.844 1 98.88 297 VAL B N 1
ATOM 4878 C CA . VAL B 1 297 ? -0.235 -1.522 -3.555 1 98.88 297 VAL B CA 1
ATOM 4879 C C . VAL B 1 297 ? 0.734 -2.662 -3.246 1 98.88 297 VAL B C 1
ATOM 4881 O O . VAL B 1 297 ? 1.87 -2.424 -2.832 1 98.88 297 VAL B O 1
ATOM 4884 N N . PHE B 1 298 ? 0.36 -3.854 -3.494 1 98.94 298 PHE B N 1
ATOM 4885 C CA . PHE B 1 298 ? 1.222 -4.984 -3.168 1 98.94 298 PHE B CA 1
ATOM 4886 C C . PHE B 1 298 ? 2.377 -5.086 -4.156 1 98.94 298 PHE B C 1
ATOM 4888 O O . PHE B 1 298 ? 3.469 -5.531 -3.799 1 98.94 298 PHE B O 1
ATOM 4895 N N . SER B 1 299 ? 2.176 -4.648 -5.453 1 98.94 299 SER B N 1
ATOM 4896 C CA . SER B 1 299 ? 3.312 -4.574 -6.367 1 98.94 299 SER B CA 1
ATOM 4897 C C . SER B 1 299 ? 4.387 -3.631 -5.836 1 98.94 299 SER B C 1
ATOM 4899 O O . SER B 1 299 ? 5.578 -3.936 -5.91 1 98.94 299 SER B O 1
ATOM 4901 N N . ARG B 1 300 ? 3.977 -2.533 -5.25 1 98.88 300 ARG B N 1
ATOM 4902 C CA . ARG B 1 300 ? 4.941 -1.61 -4.656 1 98.88 300 ARG B CA 1
ATOM 4903 C C . ARG B 1 300 ? 5.555 -2.195 -3.391 1 98.88 300 ARG B C 1
ATOM 4905 O O . ARG B 1 300 ? 6.758 -2.066 -3.158 1 98.88 300 ARG B O 1
ATOM 4912 N N . TYR B 1 301 ? 4.715 -2.805 -2.574 1 98.88 301 TYR B N 1
ATOM 4913 C CA . TYR B 1 301 ? 5.211 -3.408 -1.342 1 98.88 301 TYR B CA 1
ATOM 4914 C C . TYR B 1 301 ? 6.254 -4.477 -1.639 1 98.88 301 TYR B C 1
ATOM 4916 O O . TYR B 1 301 ? 7.25 -4.602 -0.919 1 98.88 301 TYR B O 1
ATOM 4924 N N . ILE B 1 302 ? 6.039 -5.262 -2.686 1 98.88 302 ILE B N 1
ATOM 4925 C CA . ILE B 1 302 ? 6.973 -6.312 -3.072 1 98.88 302 ILE B CA 1
ATOM 4926 C C . ILE B 1 302 ? 8.352 -5.703 -3.34 1 98.88 302 ILE B C 1
ATOM 4928 O O . ILE B 1 302 ? 9.367 -6.23 -2.883 1 98.88 302 ILE B O 1
ATOM 4932 N N . SER B 1 303 ? 8.398 -4.547 -4.055 1 98.75 303 SER B N 1
ATOM 4933 C CA . SER B 1 303 ? 9.664 -3.855 -4.289 1 98.75 303 SER B CA 1
ATOM 4934 C C . SER B 1 303 ? 10.375 -3.555 -2.977 1 98.75 303 SER B C 1
ATOM 4936 O O . SER B 1 303 ? 11.578 -3.803 -2.846 1 98.75 303 SER B O 1
ATOM 4938 N N . ARG B 1 304 ? 9.617 -3.033 -2.045 1 98.5 304 ARG B N 1
ATOM 4939 C CA . ARG B 1 304 ? 10.141 -2.639 -0.741 1 98.5 304 ARG B CA 1
ATOM 4940 C C . ARG B 1 304 ? 10.656 -3.852 0.033 1 98.5 304 ARG B C 1
ATOM 4942 O O . ARG B 1 304 ? 11.75 -3.818 0.597 1 98.5 304 ARG B O 1
ATOM 4949 N N . ALA B 1 305 ? 9.852 -4.895 0.042 1 98.75 305 ALA B N 1
ATOM 4950 C CA . ALA B 1 305 ? 10.18 -6.102 0.792 1 98.75 305 ALA B CA 1
ATOM 4951 C C . ALA B 1 305 ? 11.391 -6.805 0.191 1 98.75 305 ALA B C 1
ATOM 4953 O O . ALA B 1 305 ? 12.195 -7.395 0.916 1 98.75 305 ALA B O 1
ATOM 4954 N N . LEU B 1 306 ? 11.523 -6.773 -1.125 1 98.75 306 LEU B N 1
ATOM 4955 C CA . LEU B 1 306 ? 12.719 -7.312 -1.771 1 98.75 306 LEU B CA 1
ATOM 4956 C C . LEU B 1 306 ? 13.953 -6.512 -1.388 1 98.75 306 LEU B C 1
ATOM 4958 O O . LEU B 1 306 ? 15.016 -7.082 -1.136 1 98.75 306 LEU B O 1
ATOM 4962 N N . GLN B 1 307 ? 13.836 -5.223 -1.354 1 98.25 307 GLN B N 1
ATOM 4963 C CA . GLN B 1 307 ? 14.961 -4.352 -1.027 1 98.25 307 GLN B CA 1
ATOM 4964 C C . GLN B 1 307 ? 15.469 -4.617 0.384 1 98.25 307 GLN B C 1
ATOM 4966 O O . GLN B 1 307 ? 16.688 -4.676 0.608 1 98.25 307 GLN B O 1
ATOM 4971 N N . ASN B 1 308 ? 14.523 -4.789 1.332 1 96.88 308 ASN B N 1
ATOM 4972 C CA . ASN B 1 308 ? 14.922 -4.84 2.734 1 96.88 308 ASN B CA 1
ATOM 4973 C C . ASN B 1 308 ? 15.039 -6.277 3.23 1 96.88 308 ASN B C 1
ATOM 4975 O O . ASN B 1 308 ? 15.234 -6.516 4.426 1 96.88 308 ASN B O 1
ATOM 4979 N N . GLY B 1 309 ? 14.805 -7.254 2.355 1 97.5 309 GLY B N 1
ATOM 4980 C CA . GLY B 1 309 ? 14.992 -8.648 2.707 1 97.5 309 GLY B CA 1
ATOM 4981 C C . GLY B 1 309 ? 13.766 -9.273 3.344 1 97.5 309 GLY B C 1
ATOM 4982 O O . GLY B 1 309 ? 13.812 -10.422 3.805 1 97.5 309 GLY B O 1
ATOM 4983 N N . GLY B 1 310 ? 12.672 -8.578 3.346 1 97.75 310 GLY B N 1
ATOM 4984 C CA . GLY B 1 310 ? 11.438 -9.094 3.916 1 97.75 310 GLY B CA 1
ATOM 4985 C C . GLY B 1 310 ? 10.734 -10.102 3.02 1 97.75 310 GLY B C 1
ATOM 4986 O O . GLY B 1 310 ? 9.828 -10.805 3.459 1 97.75 310 GLY B O 1
ATOM 4987 N N . LEU B 1 311 ? 11.156 -10.148 1.749 1 98.38 311 LEU B N 1
ATOM 4988 C CA . LEU B 1 311 ? 10.625 -11.094 0.773 1 98.38 311 LEU B CA 1
ATOM 4989 C C . LEU B 1 311 ? 11.734 -11.602 -0.145 1 98.38 311 LEU B C 1
ATOM 4991 O O . LEU B 1 311 ? 12.68 -10.867 -0.445 1 98.38 311 LEU B O 1
ATOM 4995 N N . SER B 1 312 ? 11.648 -12.766 -0.517 1 98.38 312 SER B N 1
ATOM 4996 C CA . SER B 1 312 ? 12.516 -13.367 -1.524 1 98.38 312 SER B CA 1
ATOM 4997 C C . SER B 1 312 ? 11.711 -14.109 -2.578 1 98.38 312 SER B C 1
ATOM 4999 O O . SER B 1 312 ? 10.555 -14.469 -2.342 1 98.38 312 SER B O 1
ATOM 5001 N N . GLY B 1 313 ? 12.297 -14.258 -3.711 1 98.56 313 GLY B N 1
ATOM 5002 C CA . GLY B 1 313 ? 11.656 -15.078 -4.73 1 98.56 313 GLY B CA 1
ATOM 5003 C C . GLY B 1 313 ? 11.531 -16.531 -4.34 1 98.56 313 GLY B C 1
ATOM 5004 O O . GLY B 1 313 ? 11.836 -16.906 -3.205 1 98.56 313 GLY B O 1
ATOM 5005 N N . HIS B 1 314 ? 10.914 -17.266 -5.195 1 98.56 314 HIS B N 1
ATOM 5006 C CA . HIS B 1 314 ? 10.766 -18.703 -5.02 1 98.56 314 HIS B CA 1
ATOM 5007 C C . HIS B 1 314 ? 11.953 -19.453 -5.609 1 98.56 314 HIS B C 1
ATOM 5009 O O . HIS B 1 314 ? 12.578 -18.984 -6.566 1 98.56 314 HIS B O 1
ATOM 5015 N N . PRO B 1 315 ? 12.336 -20.594 -4.988 1 98.38 315 PRO B N 1
ATOM 5016 C CA . PRO B 1 315 ? 13.352 -21.406 -5.676 1 98.38 315 PRO B CA 1
ATOM 5017 C C . PRO B 1 315 ? 13.008 -21.656 -7.141 1 98.38 315 PRO B C 1
ATOM 5019 O O . PRO B 1 315 ? 11.828 -21.781 -7.492 1 98.38 315 PRO B O 1
ATOM 5022 N N . PHE B 1 316 ? 14.125 -21.641 -7.949 1 98.62 316 PHE B N 1
ATOM 5023 C CA . PHE B 1 316 ? 13.82 -21.781 -9.367 1 98.62 316 PHE B CA 1
ATOM 5024 C C . PHE B 1 316 ? 14.898 -22.594 -10.078 1 98.62 316 PHE B C 1
ATOM 5026 O O . PHE B 1 316 ? 15.992 -22.781 -9.539 1 98.62 316 PHE B O 1
ATOM 5033 N N . GLU B 1 317 ? 14.531 -23.141 -11.148 1 98.62 317 GLU B N 1
ATOM 5034 C CA . GLU B 1 317 ? 15.414 -23.812 -12.102 1 98.62 317 GLU B CA 1
ATOM 5035 C C . GLU B 1 317 ? 15.383 -23.109 -13.461 1 98.62 317 GLU B C 1
ATOM 5037 O O . GLU B 1 317 ? 14.312 -22.906 -14.031 1 98.62 317 GLU B O 1
ATOM 5042 N N . ILE B 1 318 ? 16.547 -22.734 -13.953 1 98.75 318 ILE B N 1
ATOM 5043 C CA . ILE B 1 318 ? 16.656 -22.188 -15.305 1 98.75 318 ILE B CA 1
ATOM 5044 C C . ILE B 1 318 ? 16.594 -23.328 -16.328 1 98.75 318 ILE B C 1
ATOM 5046 O O . ILE B 1 318 ? 17.469 -24.188 -16.359 1 98.75 318 ILE B O 1
ATOM 5050 N N . ARG B 1 319 ? 15.523 -23.344 -17.078 1 98.62 319 ARG B N 1
ATOM 5051 C CA . ARG B 1 319 ? 15.406 -24.344 -18.141 1 98.62 319 ARG B CA 1
ATOM 5052 C C . ARG B 1 319 ? 16.203 -23.906 -19.375 1 98.62 319 ARG B C 1
ATOM 5054 O O . ARG B 1 319 ? 16.156 -22.75 -19.781 1 98.62 319 ARG B O 1
ATOM 5061 N N . PRO B 1 320 ? 16.938 -24.828 -19.953 1 97.88 320 PRO B N 1
ATOM 5062 C CA . PRO B 1 320 ? 17.781 -24.453 -21.078 1 97.88 320 PRO B CA 1
ATOM 5063 C C . PRO B 1 320 ? 16.984 -24.172 -22.344 1 97.88 320 PRO B C 1
ATOM 5065 O O . PRO B 1 320 ? 15.836 -24.609 -22.469 1 97.88 320 PRO B O 1
ATOM 5068 N N . GLY B 1 321 ? 17.562 -23.375 -23.266 1 98.06 321 GLY B N 1
ATOM 5069 C CA . GLY B 1 321 ? 17.047 -23.172 -24.609 1 98.06 321 GLY B CA 1
ATOM 5070 C C . GLY B 1 321 ? 16.062 -22.016 -24.688 1 98.06 321 GLY B C 1
ATOM 5071 O O . GLY B 1 321 ? 15.422 -21.797 -25.719 1 98.06 321 GLY B O 1
ATOM 5072 N N . GLY B 1 322 ? 15.938 -21.266 -23.609 1 98.44 322 GLY B N 1
ATOM 5073 C CA . GLY B 1 322 ? 15.031 -20.125 -23.625 1 98.44 322 GLY B CA 1
ATOM 5074 C C . GLY B 1 322 ? 13.602 -20.516 -23.969 1 98.44 322 GLY B C 1
ATOM 5075 O O . GLY B 1 322 ? 13.039 -21.438 -23.375 1 98.44 322 GLY B O 1
ATOM 5076 N N . LEU B 1 323 ? 13.023 -19.859 -24.922 1 98.75 323 LEU B N 1
ATOM 5077 C CA . LEU B 1 323 ? 11.648 -20.094 -25.328 1 98.75 323 LEU B CA 1
ATOM 5078 C C . LEU B 1 323 ? 11.461 -21.531 -25.797 1 98.75 323 LEU B C 1
ATOM 5080 O O . LEU B 1 323 ? 10.383 -22.109 -25.641 1 98.75 323 LEU B O 1
ATOM 5084 N N . GLU B 1 324 ? 12.445 -22.156 -26.359 1 98.38 324 GLU B N 1
ATOM 5085 C CA . GLU B 1 324 ? 12.352 -23.531 -26.859 1 98.38 324 GLU B CA 1
ATOM 5086 C C . GLU B 1 324 ? 12.242 -24.531 -25.703 1 98.38 324 GLU B C 1
ATOM 5088 O O . GLU B 1 324 ? 11.836 -25.672 -25.891 1 98.38 324 GLU B O 1
ATOM 5093 N N . GLY B 1 325 ? 12.625 -24.094 -24.562 1 98.44 325 GLY B N 1
ATOM 5094 C CA . GLY B 1 325 ? 12.531 -24.938 -23.391 1 98.44 325 GLY B CA 1
ATOM 5095 C C . GLY B 1 325 ? 11.164 -24.922 -22.734 1 98.44 325 GLY B C 1
ATOM 5096 O O . GLY B 1 325 ? 10.875 -25.719 -21.844 1 98.44 325 GLY B O 1
ATOM 5097 N N . VAL B 1 326 ? 10.258 -24.047 -23.188 1 98.81 326 VAL B N 1
ATOM 5098 C CA . VAL B 1 326 ? 8.977 -23.812 -22.516 1 98.81 326 VAL B CA 1
ATOM 5099 C C . VAL B 1 326 ? 8.117 -25.062 -22.594 1 98.81 326 VAL B C 1
ATOM 5101 O O . VAL B 1 326 ? 7.523 -25.484 -21.594 1 98.81 326 VAL B O 1
ATOM 5104 N N . GLU B 1 327 ? 8.086 -25.734 -23.75 1 98.5 327 GLU B N 1
ATOM 5105 C CA . GLU B 1 327 ? 7.234 -26.906 -23.938 1 98.5 327 GLU B CA 1
ATOM 5106 C C . GLU B 1 327 ? 7.578 -28 -22.922 1 98.5 327 GLU B C 1
ATOM 5108 O O . GLU B 1 327 ? 6.699 -28.5 -22.219 1 98.5 327 GLU B O 1
ATOM 5113 N N . GLU B 1 328 ? 8.844 -28.359 -22.891 1 98.38 328 GLU B N 1
ATOM 5114 C CA . GLU B 1 328 ? 9.273 -29.422 -21.984 1 98.38 328 GLU B CA 1
ATOM 5115 C C . GLU B 1 328 ? 9.008 -29.031 -20.531 1 98.38 328 GLU B C 1
ATOM 5117 O O . GLU B 1 328 ? 8.602 -29.875 -19.719 1 98.38 328 GLU B O 1
ATOM 5122 N N . ALA B 1 329 ? 9.25 -27.812 -20.188 1 98.5 329 ALA B N 1
ATOM 5123 C CA . ALA B 1 329 ? 8.984 -27.328 -18.828 1 98.5 329 ALA B CA 1
ATOM 5124 C C . ALA B 1 329 ? 7.512 -27.469 -18.469 1 98.5 329 ALA B C 1
ATOM 5126 O O . ALA B 1 329 ? 7.172 -27.891 -17.359 1 98.5 329 ALA B O 1
ATOM 5127 N N . LEU B 1 330 ? 6.637 -27.109 -19.391 1 98.12 330 LEU B N 1
ATOM 5128 C CA . LEU B 1 330 ? 5.203 -27.203 -19.141 1 98.12 330 LEU B CA 1
ATOM 5129 C C . LEU B 1 330 ? 4.762 -28.672 -19.031 1 98.12 330 LEU B C 1
ATOM 5131 O O . LEU B 1 330 ? 3.865 -28.984 -18.25 1 98.12 330 LEU B O 1
ATOM 5135 N N . ARG B 1 331 ? 5.363 -29.578 -19.797 1 98 331 ARG B N 1
ATOM 5136 C CA . ARG B 1 331 ? 5.105 -31.016 -19.641 1 98 331 ARG B CA 1
ATOM 5137 C C . ARG B 1 331 ? 5.52 -31.5 -18.266 1 98 331 ARG B C 1
ATOM 5139 O O . ARG B 1 331 ? 4.793 -32.25 -17.625 1 98 331 ARG B O 1
ATOM 5146 N N . ASP B 1 332 ? 6.699 -31.047 -17.875 1 97.5 332 ASP B N 1
ATOM 5147 C CA . ASP B 1 332 ? 7.188 -31.406 -16.547 1 97.5 332 ASP B CA 1
ATOM 5148 C C . ASP B 1 332 ? 6.254 -30.891 -15.461 1 97.5 332 ASP B C 1
ATOM 5150 O O . ASP B 1 332 ? 5.996 -31.578 -14.477 1 97.5 332 ASP B O 1
ATOM 5154 N N . LEU B 1 333 ? 5.746 -29.672 -15.578 1 96.44 333 LEU B N 1
ATOM 5155 C CA . LEU B 1 333 ? 4.789 -29.109 -14.625 1 96.44 333 LEU B CA 1
ATOM 5156 C C . LEU B 1 333 ? 3.514 -29.953 -14.586 1 96.44 333 LEU B C 1
ATOM 5158 O O . LEU B 1 333 ? 3.02 -30.281 -13.508 1 96.44 333 LEU B O 1
ATOM 5162 N N . LYS B 1 334 ? 3.014 -30.234 -15.719 1 95.38 334 LYS B N 1
ATOM 5163 C CA . LYS B 1 334 ? 1.796 -31.031 -15.836 1 95.38 334 LYS B CA 1
ATOM 5164 C C . LYS B 1 334 ? 1.968 -32.406 -15.172 1 95.38 334 LYS B C 1
ATOM 5166 O O . LYS B 1 334 ? 1.042 -32.906 -14.539 1 95.38 334 LYS B O 1
ATOM 5171 N N . ASP B 1 335 ? 3.191 -32.938 -15.297 1 95.44 335 ASP B N 1
ATOM 5172 C CA . ASP B 1 335 ? 3.484 -34.25 -14.766 1 95.44 335 ASP B CA 1
ATOM 5173 C C . ASP B 1 335 ? 3.828 -34.188 -13.281 1 95.44 335 ASP B C 1
ATOM 5175 O O . ASP B 1 335 ? 4.129 -35.219 -12.664 1 95.44 335 ASP B O 1
ATOM 5179 N N . GLY B 1 336 ? 3.838 -33.031 -12.695 1 90.81 336 GLY B N 1
ATOM 5180 C CA . GLY B 1 336 ? 4.059 -32.875 -11.266 1 90.81 336 GLY B CA 1
ATOM 5181 C C . GLY B 1 336 ? 5.516 -33 -10.867 1 90.81 336 GLY B C 1
ATOM 5182 O O . GLY B 1 336 ? 5.82 -33.406 -9.75 1 90.81 336 GLY B O 1
ATOM 5183 N N . ARG B 1 337 ? 6.418 -32.688 -11.742 1 91.88 337 ARG B N 1
ATOM 5184 C CA . ARG B 1 337 ? 7.836 -32.906 -11.484 1 91.88 337 ARG B CA 1
ATOM 5185 C C . ARG B 1 337 ? 8.438 -31.719 -10.727 1 91.88 337 ARG B C 1
ATOM 5187 O O . ARG B 1 337 ? 9.516 -31.828 -10.141 1 91.88 337 ARG B O 1
ATOM 5194 N N . ALA B 1 338 ? 7.801 -30.578 -10.781 1 90.12 338 ALA B N 1
ATOM 5195 C CA . ALA B 1 338 ? 8.297 -29.438 -10.031 1 90.12 338 ALA B CA 1
ATOM 5196 C C . ALA B 1 338 ? 7.828 -29.469 -8.586 1 90.12 338 ALA B C 1
ATOM 5198 O O . ALA B 1 338 ? 6.625 -29.531 -8.312 1 90.12 338 ALA B O 1
ATOM 5199 N N . SER B 1 339 ? 8.734 -29.641 -7.648 1 89.5 339 SER B N 1
ATOM 5200 C CA . SER B 1 339 ? 8.445 -29.594 -6.219 1 89.5 339 SER B CA 1
ATOM 5201 C C . SER B 1 339 ? 9.211 -28.469 -5.531 1 89.5 339 SER B C 1
ATOM 5203 O O . SER B 1 339 ? 10.445 -28.484 -5.492 1 89.5 339 SER B O 1
ATOM 5205 N N . ALA B 1 340 ? 8.523 -27.5 -5.02 1 95.38 340 ALA B N 1
ATOM 5206 C CA . ALA B 1 340 ? 9.109 -26.359 -4.312 1 95.38 340 ALA B CA 1
ATOM 5207 C C . ALA B 1 340 ? 10.07 -25.594 -5.211 1 95.38 340 ALA B C 1
ATOM 5209 O O . ALA B 1 340 ? 11.141 -25.172 -4.766 1 95.38 340 ALA B O 1
ATOM 5210 N N . MET B 1 341 ? 9.703 -25.484 -6.461 1 96 341 MET B N 1
ATOM 5211 C CA . MET B 1 341 ? 10.516 -24.719 -7.402 1 96 341 MET B CA 1
ATOM 5212 C C . MET B 1 341 ? 9.68 -24.25 -8.594 1 96 341 MET B C 1
ATOM 5214 O O . MET B 1 341 ? 8.672 -24.875 -8.93 1 96 341 MET B O 1
ATOM 5218 N N . LYS B 1 342 ? 10.102 -23.203 -9.203 1 98.06 342 LYS B N 1
ATOM 5219 C CA . LYS B 1 342 ? 9.523 -22.688 -10.438 1 98.06 342 LYS B CA 1
ATOM 5220 C C . LYS B 1 342 ? 10.5 -22.828 -11.602 1 98.06 342 LYS B C 1
ATOM 5222 O O . LYS B 1 342 ? 11.711 -22.734 -11.422 1 98.06 342 LYS B O 1
ATOM 5227 N N . TYR B 1 343 ? 10 -23.141 -12.773 1 98.81 343 TYR B N 1
ATOM 5228 C CA . TYR B 1 343 ? 10.805 -23.078 -13.984 1 98.81 343 TYR B CA 1
ATOM 5229 C C . TYR B 1 343 ? 10.82 -21.672 -14.578 1 98.81 343 TYR B C 1
ATOM 5231 O O . TYR B 1 343 ? 9.781 -21.031 -14.672 1 98.81 343 TYR B O 1
ATOM 5239 N N . VAL B 1 344 ? 12.023 -21.188 -14.922 1 98.94 344 VAL B N 1
ATOM 5240 C CA . VAL B 1 344 ? 12.156 -19.875 -15.547 1 98.94 344 VAL B CA 1
ATOM 5241 C C . VAL B 1 344 ? 12.969 -20 -16.844 1 98.94 344 VAL B C 1
ATOM 5243 O O . VAL B 1 344 ? 13.68 -20.984 -17.031 1 98.94 344 VAL B O 1
ATOM 5246 N N . PHE B 1 345 ? 12.852 -19 -17.719 1 98.94 345 PHE B N 1
ATOM 5247 C CA . PHE B 1 345 ? 13.445 -19.062 -19.062 1 98.94 345 PHE B CA 1
ATOM 5248 C C . PHE B 1 345 ? 14.195 -17.766 -19.359 1 98.94 345 PHE B C 1
ATOM 5250 O O . PHE B 1 345 ? 13.602 -16.688 -19.391 1 98.94 345 PHE B O 1
ATOM 5257 N N . ARG B 1 346 ? 15.484 -17.891 -19.594 1 98.88 346 ARG B N 1
ATOM 5258 C CA . ARG B 1 346 ? 16.25 -16.75 -20.094 1 98.88 346 ARG B CA 1
ATOM 5259 C C . ARG B 1 346 ? 16.016 -16.562 -21.594 1 98.88 346 ARG B C 1
ATOM 5261 O O . ARG B 1 346 ? 16.391 -17.406 -22.406 1 98.88 346 ARG B O 1
ATOM 5268 N N . ILE B 1 347 ? 15.508 -15.453 -21.922 1 98.81 347 ILE B N 1
ATOM 5269 C CA . ILE B 1 347 ? 15.109 -15.219 -23.297 1 98.81 347 ILE B CA 1
ATOM 5270 C C . ILE B 1 347 ? 16.344 -15.227 -24.203 1 98.81 347 ILE B C 1
ATOM 5272 O O . ILE B 1 347 ? 16.297 -15.719 -25.328 1 98.81 347 ILE B O 1
ATOM 5276 N N . ALA B 1 348 ? 17.422 -14.734 -23.719 1 98.31 348 ALA B N 1
ATOM 5277 C CA . ALA B 1 348 ? 18.672 -14.648 -24.484 1 98.31 348 ALA B CA 1
ATOM 5278 C C . ALA B 1 348 ? 19.156 -16.047 -24.891 1 98.31 348 ALA B C 1
ATOM 5280 O O . ALA B 1 348 ? 19.969 -16.172 -25.812 1 98.31 348 ALA B O 1
ATOM 5281 N N . ASP B 1 349 ? 18.75 -17.078 -24.188 1 98.25 349 ASP B N 1
ATOM 5282 C CA . ASP B 1 349 ? 19.172 -18.453 -24.484 1 98.25 349 ASP B CA 1
ATOM 5283 C C . ASP B 1 349 ? 18.391 -19.016 -25.672 1 98.25 349 ASP B C 1
ATOM 5285 O O . ASP B 1 349 ? 18.688 -20.125 -26.125 1 98.25 349 ASP B O 1
ATOM 5289 N N . THR B 1 350 ? 17.438 -18.328 -26.172 1 98.38 350 THR B N 1
ATOM 5290 C CA . THR B 1 350 ? 16.641 -18.766 -27.312 1 98.38 350 THR B CA 1
ATOM 5291 C C . THR B 1 350 ? 17.469 -18.703 -28.609 1 98.38 350 THR B C 1
ATOM 5293 O O . THR B 1 350 ? 17.969 -17.641 -28.969 1 98.38 350 THR B O 1
ATOM 5296 N N . PRO B 1 351 ? 17.578 -19.797 -29.312 1 96.12 351 PRO B N 1
ATOM 5297 C CA . PRO B 1 351 ? 18.281 -19.734 -30.594 1 96.12 351 PRO B CA 1
ATOM 5298 C C . PRO B 1 351 ? 17.734 -18.656 -31.516 1 96.12 351 PRO B C 1
ATOM 5300 O O . PRO B 1 351 ? 16.516 -18.562 -31.703 1 96.12 351 PRO B O 1
ATOM 5303 N N . GLY B 1 352 ? 18.641 -17.812 -32.062 1 93.25 352 GLY B N 1
ATOM 5304 C CA . GLY B 1 352 ? 18.234 -16.766 -33 1 93.25 352 GLY B CA 1
ATOM 5305 C C . GLY B 1 352 ? 17.984 -15.43 -32.344 1 93.25 352 GLY B C 1
ATOM 5306 O O . GLY B 1 352 ? 17.781 -14.422 -33.031 1 93.25 352 GLY B O 1
ATOM 5307 N N . VAL B 1 353 ? 17.859 -15.461 -31.016 1 92.19 353 VAL B N 1
ATOM 5308 C CA . VAL B 1 353 ? 17.672 -14.211 -30.281 1 92.19 353 VAL B CA 1
ATOM 5309 C C . VAL B 1 353 ? 19.031 -13.602 -29.938 1 92.19 353 VAL B C 1
ATOM 5311 O O . VAL B 1 353 ? 19.938 -14.312 -29.5 1 92.19 353 VAL B O 1
ATOM 5314 N N . GLU B 1 354 ? 19.312 -12.344 -30.297 1 77.88 354 GLU B N 1
ATOM 5315 C CA . GLU B 1 354 ? 20.562 -11.633 -30.062 1 77.88 354 GLU B CA 1
ATOM 5316 C C . GLU B 1 354 ? 20.531 -10.914 -28.703 1 77.88 354 GLU B C 1
ATOM 5318 O O . GLU B 1 354 ? 19.484 -10.445 -28.266 1 77.88 354 GLU B O 1
#

Radius of gyration: 26.9 Å; Cα contacts (8 Å, |Δi|>4): 1811; chains: 2; bounding box: 56×77×65 Å

pLDDT: mean 96.36, std 5.98, range [62.19, 99.0]

Foldseek 3Di:
DWFWWFAAVTDIDIDDDDQDDDAQQKFKFQAQKFFDDLCRHVLRNCLVVVPDPDPLSVLPPVTARQTFKGWGFTCDHHNNQDPDDGGFTKIFGAQGSDHFHNLDRMGMHGNLGMAGAPPVADSQFRNQDRLLLLLLLCQVCVPQVAAFLVQADPDEAEEEEAVCLDSNNVSNLLGCVSSVHDDYEYEDAPSVVVSVVRHDVVRLHDYAYCVVFLVRRLVVVQVSCVVNPHRAHQYYEHAPPDQSVLSNCLVGHDQQGEYEYAADDDRDSPSYHYHYTDSSLLVVDPPDPNCVNSSNVVSHVVNVCNVVVSDTGWAEDEQAQFSVRVSVQSVCVVVVVDTRYIYMGRNCRHPPRD/DWFWWFAAVTDIDIDDDDQDDAAQQKFKFQAQKFFDDLCRHVLRNCLVVVPDPDPLSVLPPVTARFTFKGWGFTCDHHNNQDPDDGGFTKIFGAQGSDHFHNLDRMGMHGNLGMAGADPVADSQFRNQDRLLLLLLLCQVCVPVVAAFLVQADPDEAEEEQAVCLDSNNVSNLLGCVSSVHDDYEYEDAPSVVVSVVRHDVVQLHDYAYCVVFLVRRLVVVQVSCVVNPHRAHQYYEHAPPDQSVLSNCLVGHDQQGEYEYAADDDRDSPSHHYHYTDSSLLVVDPPDPNCVNSSNVVSHVVNVCNVVVSDTGWAEDEQAQFSVRVSVQNVCVVVVVDTRYIYMGRNCRHPPRD